Protein AF-A0A1V2N988-F1 (afdb_monomer_lite)

Radius of gyration: 25.49 Å; chains: 1; bounding box: 67×64×63 Å

Foldseek 3Di:
DDDDDPPDPVVVVVVVVVCVVVVHDPDDPAPWDKDWWAFDPVLCPDCCQVPNWDKAFDWDWDDQQLQFCVQLVHDQEAEDEQDDPVVVPPPDDDDDPQDKDKDWLDDDVVLVVVLLVVDPCNDPVNVCSRHVPDDDSVCQCCPPRHNVSHIYIYIYRPPDDVVPDDPVSSSVRVNVVVVVSSVSSVVFPRAIATALEIDIDRNNVFFGMFMDIFRPPDPDQQHWDWDACPPVPQERIRIDGGGPQVVVVVVVCVLQVVVLVVFFVHKHKYAFDPGGGVRWYGHHSYNDIDGARIWMWTQTPPPRAIETEGAHEDEPVCCSVCVSVQVRQVVLQPPVRHHYPPDPRYHYHYAQYCYPPPVSPVSRQQSCCVPRPVSDHSDDPPPPD

Secondary structure (DSSP, 8-state):
--------HHHHHHHHHHHHHHT---------EEEEE-B-HHHHHSHHHHH-EEEEEEEEE--GGG--GGGGT--SEEEEE---TTTTT----------EEEEE----HHHHHHHHHHSGGGSHHHHHHH-TT---HHHHHH-TTTGGG-EEEEEEETT--GGGS-HHHHHHHHHHHHHHHHHHHHHHTTPEEEEEEEEEEEHHHH---EEEEE-TT--STT-EEEEE-TT-TTBSBSEEEEEHHHHHHHHHHHHHHHHHTTTEEEEEEEE--TTTT---EE-SSSS-EE--SEEEEEEETTT--EEEEEE-B--GGGTTTTHHHHHHHHHHT-TTT-EESS-TTEEEEEPPPB-SSHHHHHHHHHHHHHHHSTT---S-TT---

Sequence (385 aa):
MHYHTINEPAYIQNLHKSLEQADIAIQSDGGGKIERAILKEDFKKSAVYKEGSLFFNEVEEIENRSRKWETYSLETTFPVSYQIASEESLDNLSSETNDTKNVLLELDKRFWRKAMQKIQFYTLDNLTRYFPNLTSAHDFISNEDYLGKLEIIVTIPSSLNFLTVSAKEKLRLLEEVLLKISKQIRRNYQKVKGTYRFASKPIKHIIKDYSLYIDSSVMNNQKITAEKTIGKKWYVFDNAILNQLEHKLISVLSSFMKKLEYQYKDIYLIRNDEQSIRFKLTEFESGRGFMPDFIMILISRANNAYYQVFIEPKGNDRLLEDAWKENMLKTLNNNDRIVLEENDKVRLIGIKFFATATSRYEEFIRDIENKLYDGKSLKNKSLLF

Structure (mmCIF, N/CA/C/O backbone):
data_AF-A0A1V2N988-F1
#
_entry.id   AF-A0A1V2N988-F1
#
loop_
_atom_site.group_PDB
_atom_site.id
_atom_site.type_symbol
_atom_site.label_atom_id
_atom_site.label_alt_id
_atom_site.label_comp_id
_atom_site.label_asym_id
_atom_site.label_entity_id
_atom_site.label_seq_id
_atom_site.pdbx_PDB_ins_code
_atom_site.Cartn_x
_atom_site.Cartn_y
_atom_site.Cartn_z
_atom_site.occupancy
_atom_site.B_iso_or_equiv
_atom_site.auth_seq_id
_atom_site.auth_comp_id
_atom_site.auth_asym_id
_atom_site.auth_atom_id
_atom_site.pdbx_PDB_model_num
ATOM 1 N N . MET A 1 1 ? 41.670 -34.758 18.803 1.00 35.56 1 MET A N 1
ATOM 2 C CA . MET A 1 1 ? 40.213 -34.812 19.044 1.00 35.56 1 MET A CA 1
ATOM 3 C C . MET A 1 1 ? 39.531 -34.158 17.853 1.00 35.56 1 MET A C 1
ATOM 5 O O . MET A 1 1 ? 39.552 -32.941 17.756 1.00 35.56 1 MET A O 1
ATOM 9 N N . HIS A 1 2 ? 39.060 -34.953 16.891 1.00 27.72 2 HIS A N 1
ATOM 10 C CA . HIS A 1 2 ? 38.347 -34.448 15.715 1.00 27.72 2 HIS A CA 1
ATOM 11 C C . HIS A 1 2 ? 36.879 -34.249 16.109 1.00 27.72 2 HIS A C 1
ATOM 13 O O . HIS A 1 2 ? 36.188 -35.226 16.386 1.00 27.72 2 HIS A O 1
ATOM 19 N N . TYR A 1 3 ? 36.419 -33.000 16.191 1.00 27.77 3 TYR A N 1
ATOM 20 C CA . TYR A 1 3 ? 34.994 -32.710 16.338 1.00 27.77 3 TYR A CA 1
ATOM 21 C C . TYR A 1 3 ? 34.324 -32.888 14.973 1.00 27.77 3 TYR A C 1
ATOM 23 O O . TYR A 1 3 ? 34.494 -32.067 14.076 1.00 27.77 3 TYR A O 1
ATOM 31 N N . HIS A 1 4 ? 33.584 -33.983 14.814 1.00 34.38 4 HIS A N 1
ATOM 32 C CA . HIS A 1 4 ? 32.616 -34.139 13.735 1.00 34.38 4 HIS A CA 1
ATOM 33 C C . HIS A 1 4 ? 31.327 -33.432 14.153 1.00 34.38 4 HIS A C 1
ATOM 35 O O . HIS A 1 4 ? 30.575 -33.939 14.984 1.00 34.38 4 HIS A O 1
ATOM 41 N N . THR A 1 5 ? 31.074 -32.248 13.603 1.00 39.81 5 THR A N 1
ATOM 42 C CA . THR A 1 5 ? 29.794 -31.563 13.787 1.00 39.81 5 THR A CA 1
ATOM 43 C C . THR A 1 5 ? 28.748 -32.277 12.935 1.00 39.81 5 THR A C 1
ATOM 45 O O . THR A 1 5 ? 28.765 -32.190 11.707 1.00 39.81 5 THR A O 1
ATOM 48 N N . ILE A 1 6 ? 27.864 -33.030 13.587 1.00 38.91 6 ILE A N 1
ATOM 49 C CA . ILE A 1 6 ? 26.690 -33.643 12.963 1.00 38.91 6 ILE A CA 1
ATOM 50 C C . ILE A 1 6 ? 25.753 -32.502 12.559 1.00 38.91 6 ILE A C 1
ATOM 52 O O . ILE A 1 6 ? 25.098 -31.877 13.390 1.00 38.91 6 ILE A O 1
ATOM 56 N N . ASN A 1 7 ? 25.753 -32.186 11.268 1.00 43.38 7 ASN A N 1
ATOM 57 C CA . ASN A 1 7 ? 24.947 -31.135 10.664 1.00 43.38 7 ASN A CA 1
ATOM 58 C C . ASN A 1 7 ? 23.533 -31.681 10.395 1.00 43.38 7 ASN A C 1
ATOM 60 O O . ASN A 1 7 ? 23.142 -31.882 9.248 1.00 43.38 7 ASN A O 1
ATOM 64 N N . GLU A 1 8 ? 22.797 -32.022 11.458 1.00 48.56 8 GLU A N 1
ATOM 65 C CA . GLU A 1 8 ? 21.417 -32.496 11.342 1.00 48.56 8 GLU A CA 1
ATOM 66 C C . GLU A 1 8 ? 20.435 -31.309 11.294 1.00 48.56 8 GLU A C 1
ATOM 68 O O . GLU A 1 8 ? 20.321 -30.560 12.271 1.00 48.56 8 GLU A O 1
ATOM 73 N N . PRO A 1 9 ? 19.668 -31.138 10.197 1.00 58.72 9 PRO A N 1
ATOM 74 C CA . PRO A 1 9 ? 18.712 -30.036 10.042 1.00 58.72 9 PRO A CA 1
ATOM 75 C C . PRO A 1 9 ? 17.648 -29.987 11.147 1.00 58.72 9 PRO A C 1
ATOM 77 O O . PRO A 1 9 ? 17.170 -28.911 11.498 1.00 58.72 9 PRO A O 1
ATOM 80 N N . ALA A 1 10 ? 17.305 -31.142 11.727 1.00 49.06 10 ALA A N 1
ATOM 81 C CA . ALA A 1 10 ? 16.339 -31.250 12.816 1.00 49.06 10 ALA A CA 1
ATOM 82 C C . ALA A 1 10 ? 16.852 -30.630 14.128 1.00 49.06 10 ALA A C 1
ATOM 84 O O . ALA A 1 10 ? 16.077 -30.015 14.859 1.00 49.06 10 ALA A O 1
ATOM 85 N N . TYR A 1 11 ? 18.155 -30.730 14.412 1.00 47.69 11 TYR A N 1
ATOM 86 C CA . TYR A 1 11 ? 18.765 -30.116 15.593 1.00 47.69 11 TYR A CA 1
ATOM 87 C C . TYR A 1 11 ? 18.793 -28.587 15.473 1.00 47.69 11 TYR A C 1
ATOM 89 O O . TYR A 1 11 ? 18.387 -27.892 16.400 1.00 47.69 11 TYR A O 1
ATOM 97 N N . ILE A 1 12 ? 19.168 -28.067 14.297 1.00 52.22 12 ILE A N 1
ATOM 98 C CA . ILE A 1 12 ? 19.148 -26.626 13.994 1.00 52.22 12 ILE A CA 1
ATOM 99 C C . ILE A 1 12 ? 17.718 -26.068 14.071 1.00 52.22 12 ILE A C 1
ATOM 101 O O . ILE A 1 12 ? 17.495 -25.031 14.692 1.00 52.22 12 ILE A O 1
ATOM 105 N N . GLN A 1 13 ? 16.727 -26.769 13.509 1.00 53.62 13 GLN A N 1
ATOM 106 C CA . GLN A 1 13 ? 15.323 -26.353 13.590 1.00 53.62 13 GLN A CA 1
ATOM 107 C C . GLN A 1 13 ? 14.787 -26.357 15.023 1.00 53.62 13 GLN A C 1
ATOM 109 O O . GLN A 1 13 ? 14.072 -25.431 15.402 1.00 53.62 13 GLN A O 1
ATOM 114 N N . ASN A 1 14 ? 15.143 -27.361 15.827 1.00 52.84 14 ASN A N 1
ATOM 115 C CA . ASN A 1 14 ? 14.740 -27.413 17.230 1.00 52.84 14 ASN A CA 1
ATOM 116 C C . ASN A 1 14 ? 15.418 -26.319 18.060 1.00 52.84 14 ASN A C 1
ATOM 118 O O . ASN A 1 14 ? 14.753 -25.718 18.895 1.00 52.84 14 ASN A O 1
ATOM 122 N N . LEU A 1 15 ? 16.679 -25.980 17.775 1.00 50.06 15 LEU A N 1
ATOM 123 C CA . LEU A 1 15 ? 17.347 -24.822 18.370 1.00 50.06 15 LEU A CA 1
ATOM 124 C C . LEU A 1 15 ? 16.630 -23.517 18.016 1.00 50.06 15 LEU A C 1
ATOM 126 O O . LEU A 1 15 ? 16.307 -22.759 18.922 1.00 50.06 15 LEU A O 1
ATOM 130 N N . HIS A 1 16 ? 16.308 -23.282 16.739 1.00 52.19 16 HIS A N 1
ATOM 131 C CA . HIS A 1 16 ? 15.546 -22.099 16.318 1.00 52.19 16 HIS A CA 1
ATOM 132 C C . HIS A 1 16 ? 14.191 -22.000 17.026 1.00 52.19 16 HIS A C 1
ATOM 134 O O . HIS A 1 16 ? 13.845 -20.938 17.536 1.00 52.19 16 HIS A O 1
ATOM 140 N N . LYS A 1 17 ? 13.462 -23.116 17.133 1.00 52.47 17 LYS A N 1
ATOM 141 C CA . LYS A 1 17 ? 12.178 -23.176 17.844 1.00 52.47 17 LYS A CA 1
ATOM 142 C C . LYS A 1 17 ? 12.327 -22.904 19.341 1.00 52.47 17 LYS A C 1
ATOM 144 O O . LYS A 1 17 ? 11.515 -22.187 19.915 1.00 52.47 17 LYS A O 1
ATOM 149 N N . SER A 1 18 ? 13.362 -23.458 19.971 1.00 47.72 18 SER A N 1
ATOM 150 C CA . SER A 1 18 ? 13.659 -23.224 21.386 1.00 47.72 18 SER A CA 1
ATOM 151 C C . SER A 1 18 ? 14.141 -21.797 21.655 1.00 47.72 18 SER A C 1
ATOM 153 O O . SER A 1 18 ? 13.861 -21.272 22.724 1.00 47.72 18 SER A O 1
ATOM 155 N N . LEU A 1 19 ? 14.803 -21.145 20.698 1.00 49.53 19 LEU A N 1
ATOM 156 C CA . LEU A 1 19 ? 15.242 -19.748 20.794 1.00 49.53 19 LEU A CA 1
ATOM 157 C C . LEU A 1 19 ? 14.096 -18.756 20.585 1.00 49.53 19 LEU A C 1
ATOM 159 O O . LEU A 1 19 ? 13.994 -17.792 21.340 1.00 49.53 19 LEU A O 1
ATOM 163 N N . GLU A 1 20 ? 13.191 -19.028 19.641 1.00 49.53 20 GLU A N 1
ATOM 164 C CA . GLU A 1 20 ? 11.924 -18.293 19.507 1.00 49.53 20 GLU A CA 1
ATOM 165 C C . GLU A 1 20 ? 11.055 -18.431 20.768 1.00 49.53 20 GLU A C 1
ATOM 167 O O . GLU A 1 20 ? 10.405 -17.474 21.178 1.00 49.53 20 GLU A O 1
ATOM 172 N N . GLN A 1 21 ? 11.059 -19.603 21.413 1.00 47.06 21 GLN A N 1
ATOM 173 C CA . GLN A 1 21 ? 10.329 -19.843 22.665 1.00 47.06 21 GLN A CA 1
ATOM 174 C C . GLN A 1 21 ? 11.019 -19.272 23.913 1.00 47.06 21 GLN A C 1
ATOM 176 O O . GLN A 1 21 ? 10.345 -19.046 24.916 1.00 47.06 21 GLN A O 1
ATOM 181 N N . ALA A 1 22 ? 12.335 -19.047 23.874 1.00 41.31 22 ALA A N 1
ATOM 182 C CA . ALA A 1 22 ? 13.115 -18.557 25.010 1.00 41.31 22 ALA A CA 1
ATOM 183 C C . ALA A 1 22 ? 13.311 -17.030 25.030 1.00 41.31 22 ALA A C 1
ATOM 185 O O . ALA A 1 22 ? 13.902 -16.533 25.983 1.00 41.31 22 ALA A O 1
ATOM 186 N N . ASP A 1 23 ? 12.830 -16.284 24.025 1.00 45.44 23 ASP A N 1
ATOM 187 C CA . ASP A 1 23 ? 12.972 -14.815 23.923 1.00 45.44 23 ASP A CA 1
ATOM 188 C C . ASP A 1 23 ? 14.448 -14.340 24.021 1.00 45.44 23 ASP A C 1
ATOM 190 O O . ASP A 1 23 ? 14.742 -13.216 24.430 1.00 45.44 23 ASP A O 1
ATOM 194 N N . ILE A 1 24 ? 15.401 -15.212 23.657 1.00 42.12 24 ILE A N 1
ATOM 195 C CA . ILE A 1 24 ? 16.842 -14.926 23.618 1.00 42.12 24 ILE A CA 1
ATOM 196 C C . ILE A 1 24 ? 17.277 -14.947 22.154 1.00 42.12 24 ILE A C 1
ATOM 198 O O . ILE A 1 24 ? 17.370 -16.003 21.528 1.00 42.12 24 ILE A O 1
ATOM 202 N N . ALA A 1 25 ? 17.554 -13.768 21.603 1.00 47.44 25 ALA A N 1
ATOM 203 C CA . ALA A 1 25 ? 18.092 -13.639 20.258 1.00 47.44 25 ALA A CA 1
ATOM 204 C C . ALA A 1 25 ? 19.559 -14.098 20.210 1.00 47.44 25 ALA A C 1
ATOM 206 O O . ALA A 1 25 ? 20.409 -13.623 20.967 1.00 47.44 25 ALA A O 1
ATOM 207 N N . ILE A 1 26 ? 19.855 -14.999 19.271 1.00 40.62 26 ILE A N 1
ATOM 208 C CA . ILE A 1 26 ? 21.213 -15.258 18.795 1.00 40.62 26 ILE A CA 1
ATOM 209 C C . ILE A 1 26 ? 21.736 -13.979 18.128 1.00 40.62 26 ILE A C 1
ATOM 211 O O . ILE A 1 26 ? 21.239 -13.577 17.083 1.00 40.62 26 ILE A O 1
ATOM 215 N N . GLN A 1 27 ? 22.772 -13.412 18.747 1.00 45.53 27 GLN A N 1
ATOM 216 C CA . GLN A 1 27 ? 23.816 -12.542 18.191 1.00 45.53 27 GLN A CA 1
ATOM 217 C C . GLN A 1 27 ? 23.398 -11.235 17.499 1.00 45.53 27 GLN A C 1
ATOM 219 O O . GLN A 1 27 ? 23.099 -11.195 16.310 1.00 45.53 27 GLN A O 1
ATOM 224 N N . SER A 1 28 ? 23.637 -10.132 18.209 1.00 41.41 28 SER A N 1
ATOM 225 C CA . SER A 1 28 ? 24.484 -9.048 17.695 1.00 41.41 28 SER A CA 1
ATOM 226 C C . SER A 1 28 ? 24.977 -8.213 18.877 1.00 41.41 28 SER A C 1
ATOM 228 O O . SER A 1 28 ? 24.156 -7.782 19.687 1.00 41.41 28 SER A O 1
ATOM 230 N N . ASP A 1 29 ? 26.284 -7.969 18.962 1.00 48.56 29 ASP A N 1
ATOM 231 C CA . ASP A 1 29 ? 26.958 -7.088 19.934 1.00 48.56 29 ASP A CA 1
ATOM 232 C C . ASP A 1 29 ? 26.604 -5.591 19.725 1.00 48.56 29 ASP A C 1
ATOM 234 O O . ASP A 1 29 ? 27.469 -4.719 19.681 1.00 48.56 29 ASP A O 1
ATOM 238 N N . GLY A 1 30 ? 25.321 -5.275 19.530 1.00 52.81 30 GLY A N 1
ATOM 239 C CA . GLY A 1 30 ? 24.808 -3.937 19.238 1.00 52.81 30 GLY A CA 1
ATOM 240 C C . GLY A 1 30 ? 23.917 -3.411 20.362 1.00 52.81 30 GLY A C 1
ATOM 241 O O . GLY A 1 30 ? 23.014 -4.105 20.823 1.00 52.81 30 GLY A O 1
ATOM 242 N N . GLY A 1 31 ? 24.132 -2.157 20.776 1.00 59.91 31 GLY A N 1
ATOM 243 C CA . GLY A 1 31 ? 23.368 -1.448 21.818 1.00 59.91 31 GLY A CA 1
ATOM 244 C C . GLY A 1 31 ? 21.929 -1.060 21.436 1.00 59.91 31 GLY A C 1
ATOM 245 O O . GLY A 1 31 ? 21.470 0.026 21.797 1.00 59.91 31 GLY A O 1
ATOM 246 N N . GLY A 1 32 ? 21.235 -1.891 20.659 1.00 70.62 32 GLY A N 1
ATOM 247 C CA . GLY A 1 32 ? 19.816 -1.728 20.340 1.00 70.62 32 GLY A CA 1
ATOM 248 C C . GLY A 1 32 ? 18.906 -2.128 21.503 1.00 70.62 32 GLY A C 1
ATOM 249 O O . GLY A 1 32 ? 19.319 -2.819 22.436 1.00 70.62 32 GLY A O 1
ATOM 250 N N . LYS A 1 33 ? 17.649 -1.683 21.456 1.00 86.00 33 LYS A N 1
ATOM 251 C CA . LYS A 1 33 ? 16.647 -1.933 22.502 1.00 86.00 33 LYS A CA 1
ATOM 252 C C . LYS A 1 33 ? 15.438 -2.659 21.922 1.00 86.00 33 LYS A C 1
ATOM 254 O O . LYS A 1 33 ? 14.944 -2.291 20.862 1.00 86.00 33 LYS A O 1
ATOM 259 N N . ILE A 1 34 ? 14.928 -3.655 22.645 1.00 86.38 34 ILE A N 1
ATOM 260 C CA . ILE A 1 34 ? 13.644 -4.291 22.329 1.00 86.38 34 ILE A CA 1
ATOM 261 C C . ILE A 1 34 ? 12.524 -3.464 22.960 1.00 86.38 34 ILE A C 1
ATOM 263 O O . ILE A 1 34 ? 12.491 -3.275 24.177 1.00 86.38 34 ILE A O 1
ATOM 267 N N . GLU A 1 35 ? 11.594 -2.998 22.135 1.00 90.69 35 GLU A N 1
ATOM 268 C CA . GLU A 1 35 ? 10.361 -2.357 22.583 1.00 90.69 35 GLU A CA 1
ATOM 269 C C . GLU A 1 35 ? 9.186 -3.311 22.386 1.00 90.69 35 GLU A C 1
ATOM 271 O O . GLU A 1 35 ? 9.080 -3.995 21.369 1.00 90.69 35 GLU A O 1
ATOM 276 N N . ARG A 1 36 ? 8.295 -3.370 23.377 1.00 92.44 36 ARG A N 1
ATOM 277 C CA . ARG A 1 36 ? 7.123 -4.256 23.375 1.00 92.44 36 ARG A CA 1
ATOM 278 C C . ARG A 1 36 ? 5.846 -3.437 23.263 1.00 92.44 36 ARG A C 1
ATOM 280 O O . ARG A 1 36 ? 5.730 -2.398 23.911 1.00 92.44 36 ARG A O 1
ATOM 287 N N . ALA A 1 37 ? 4.891 -3.917 22.481 1.00 94.00 37 ALA A N 1
ATOM 288 C CA . ALA A 1 37 ? 3.566 -3.338 22.328 1.00 94.00 37 ALA A CA 1
ATOM 289 C C . ALA A 1 37 ? 2.514 -4.396 22.669 1.00 94.00 37 ALA A C 1
ATOM 291 O O . ALA A 1 37 ? 2.368 -5.405 21.979 1.00 94.00 37 ALA A O 1
ATOM 292 N N . ILE A 1 38 ? 1.791 -4.154 23.761 1.00 95.38 38 ILE A N 1
ATOM 293 C CA . ILE A 1 38 ? 0.822 -5.081 24.344 1.00 95.38 38 ILE A CA 1
ATOM 294 C C . ILE A 1 38 ? -0.582 -4.550 24.081 1.00 95.38 38 ILE A C 1
ATOM 296 O O . ILE A 1 38 ? -0.860 -3.359 24.248 1.00 95.38 38 ILE A O 1
ATOM 300 N N . LEU A 1 39 ? -1.490 -5.430 23.672 1.00 96.00 39 LEU A N 1
ATOM 301 C CA . LEU A 1 39 ? -2.896 -5.103 23.494 1.00 96.00 39 LEU A CA 1
ATOM 302 C C . LEU A 1 39 ? -3.515 -4.658 24.816 1.00 96.00 39 LEU A C 1
ATOM 304 O O . LEU A 1 39 ? -3.459 -5.364 25.825 1.00 96.00 39 LEU A O 1
ATOM 308 N N . LYS A 1 40 ? -4.171 -3.498 24.792 1.00 97.44 40 LYS A N 1
ATOM 309 C CA . LYS A 1 40 ? -4.860 -2.949 25.960 1.00 97.44 40 LYS A CA 1
ATOM 310 C C . LYS A 1 40 ? -5.998 -3.863 26.401 1.00 97.44 40 LYS A C 1
ATOM 312 O O . LYS A 1 40 ? -6.810 -4.306 25.589 1.00 97.44 40 LYS A O 1
ATOM 317 N N . GLU A 1 41 ? -6.125 -4.050 27.710 1.00 96.44 41 GLU A N 1
ATOM 318 C CA . GLU A 1 41 ? -7.185 -4.875 28.302 1.00 96.44 41 GLU A CA 1
ATOM 319 C C . GLU A 1 41 ? -8.594 -4.378 27.956 1.00 96.44 41 GLU A C 1
ATOM 321 O O . GLU A 1 41 ? -9.485 -5.178 27.671 1.00 96.44 41 GLU A O 1
ATOM 326 N N . ASP A 1 42 ? -8.794 -3.060 27.895 1.00 95.75 42 ASP A N 1
ATOM 327 C CA . ASP A 1 42 ? -10.075 -2.473 27.486 1.00 95.75 42 ASP A CA 1
ATOM 328 C C . ASP A 1 42 ? -10.436 -2.840 26.037 1.00 95.75 42 ASP A C 1
ATOM 330 O O . ASP A 1 42 ? -11.601 -3.106 25.738 1.00 95.75 42 ASP A O 1
ATOM 334 N N . PHE A 1 43 ? -9.444 -2.928 25.141 1.00 97.00 43 PHE A N 1
ATOM 335 C CA . PHE A 1 43 ? -9.667 -3.378 23.768 1.00 97.00 43 PHE A CA 1
ATOM 336 C C . PHE A 1 43 ? -9.997 -4.872 23.723 1.00 97.00 43 PHE A C 1
ATOM 338 O O . PHE A 1 43 ? -10.991 -5.240 23.100 1.00 97.00 43 PHE A O 1
ATOM 345 N N . LYS A 1 44 ? -9.262 -5.727 24.449 1.00 96.88 44 LYS A N 1
ATOM 346 C CA . LYS A 1 44 ? -9.553 -7.175 24.525 1.00 96.88 44 LYS A CA 1
ATOM 347 C C . LYS A 1 44 ? -10.964 -7.475 25.050 1.00 96.88 44 LYS A C 1
ATOM 349 O O . LYS A 1 44 ? -11.577 -8.482 24.694 1.00 96.88 44 LYS A O 1
ATOM 354 N N . LYS A 1 45 ? -11.505 -6.600 25.902 1.00 96.88 45 LYS A N 1
ATOM 355 C CA . LYS A 1 45 ? -12.866 -6.720 26.448 1.00 96.88 45 LYS A CA 1
ATOM 356 C C . LYS A 1 45 ? -13.959 -6.228 25.495 1.00 96.88 45 LYS A C 1
ATOM 358 O O . LYS A 1 45 ? -15.116 -6.600 25.712 1.00 96.88 45 LYS A O 1
ATOM 363 N N . SER A 1 46 ? -13.614 -5.440 24.476 1.00 96.75 46 SER A N 1
ATOM 364 C CA . SER A 1 46 ? -14.558 -4.859 23.514 1.00 96.75 46 SER A CA 1
ATOM 365 C C . SER A 1 46 ? -15.257 -5.911 22.644 1.00 96.75 46 SER A C 1
ATOM 367 O O . SER A 1 46 ? -14.725 -6.998 22.406 1.00 96.75 46 SER A O 1
ATOM 369 N N . ALA A 1 47 ? -16.440 -5.566 22.124 1.00 95.69 47 ALA A N 1
ATOM 370 C CA . ALA A 1 47 ? -17.143 -6.395 21.142 1.00 95.69 47 ALA A CA 1
ATOM 371 C C . ALA A 1 47 ? -16.337 -6.524 19.836 1.00 95.69 47 ALA A C 1
ATOM 373 O O . ALA A 1 47 ? -16.236 -7.613 19.279 1.00 95.69 47 ALA A O 1
ATOM 374 N N . VAL A 1 48 ? -15.674 -5.442 19.403 1.00 95.69 48 VAL A N 1
ATOM 375 C CA . VAL A 1 48 ? -14.831 -5.437 18.195 1.00 95.69 48 VAL A CA 1
ATOM 376 C C . VAL A 1 48 ? -13.727 -6.490 18.275 1.00 95.69 48 VAL A C 1
ATOM 378 O O . VAL A 1 48 ? -13.514 -7.213 17.310 1.00 95.69 48 VAL A O 1
ATOM 381 N N . TYR A 1 49 ? -13.051 -6.640 19.416 1.00 96.81 49 TYR A N 1
ATOM 382 C CA . TYR A 1 49 ? -12.018 -7.669 19.552 1.00 96.81 49 TYR A CA 1
ATOM 383 C C . TYR A 1 49 ? -12.595 -9.092 19.609 1.00 96.81 49 TYR A C 1
ATOM 385 O O . TYR A 1 49 ? -12.057 -10.008 18.987 1.00 96.81 49 TYR A O 1
ATOM 393 N N . LYS A 1 50 ? -13.680 -9.289 20.366 1.00 96.19 50 LYS A N 1
ATOM 394 C CA . LYS A 1 50 ? -14.253 -10.619 20.638 1.00 96.19 50 LYS A CA 1
ATOM 395 C C . LYS A 1 50 ? -14.980 -11.228 19.438 1.00 96.19 50 LYS A C 1
ATOM 397 O O . LYS A 1 50 ? -14.895 -12.443 19.235 1.00 96.19 50 LYS A O 1
ATOM 402 N N . GLU A 1 51 ? -15.687 -10.386 18.692 1.00 93.81 51 GLU A N 1
ATOM 403 C CA . GLU A 1 51 ? -16.663 -10.776 17.667 1.00 93.81 51 GLU A CA 1
ATOM 404 C C . GLU A 1 51 ? -16.372 -10.148 16.299 1.00 93.81 51 GLU A C 1
ATOM 406 O O . GLU A 1 51 ? -16.854 -10.647 15.288 1.00 93.81 51 GLU A O 1
ATOM 411 N N . GLY A 1 52 ? -15.587 -9.068 16.244 1.00 94.12 52 GLY A N 1
ATOM 412 C CA . GLY A 1 52 ? -15.256 -8.402 14.988 1.00 94.12 52 GLY A CA 1
ATOM 413 C C . GLY A 1 52 ? -14.263 -9.183 14.126 1.00 94.12 52 GLY A C 1
ATOM 414 O O . GLY A 1 52 ? -13.498 -10.030 14.601 1.00 94.12 52 GLY A O 1
ATOM 415 N N . SER A 1 53 ? -14.242 -8.831 12.841 1.00 94.94 53 SER A N 1
ATOM 416 C CA . SER A 1 53 ? -13.391 -9.446 11.823 1.00 94.94 53 SER A CA 1
ATOM 417 C C . SER A 1 53 ? -12.612 -8.400 11.026 1.00 94.94 53 SER A C 1
ATOM 419 O O . SER A 1 53 ? -13.056 -7.264 10.853 1.00 94.94 53 SER A O 1
ATOM 421 N N . LEU A 1 54 ? -11.454 -8.803 10.507 1.00 95.56 54 LEU A N 1
ATOM 422 C CA . LEU A 1 54 ? -10.786 -8.109 9.411 1.00 95.56 54 LEU A CA 1
ATOM 423 C C . LEU A 1 54 ? -11.172 -8.761 8.085 1.00 95.56 54 LEU A C 1
ATOM 425 O O . LEU A 1 54 ? -11.227 -9.986 7.985 1.00 95.56 54 LEU A O 1
ATOM 429 N N . PHE A 1 55 ? -11.413 -7.938 7.072 1.00 95.38 55 PHE A N 1
ATOM 430 C CA . PHE A 1 55 ? -11.845 -8.363 5.744 1.00 95.38 55 PHE A CA 1
ATOM 431 C C . PHE A 1 55 ? -10.682 -8.308 4.760 1.00 95.38 55 PHE A C 1
ATOM 433 O O . PHE A 1 55 ? -10.060 -7.258 4.591 1.00 95.38 55 PHE A O 1
ATOM 440 N N . PHE A 1 56 ? -10.414 -9.435 4.110 1.00 94.88 56 PHE A N 1
ATOM 441 C CA . PHE A 1 56 ? -9.345 -9.636 3.135 1.00 94.88 56 PHE A CA 1
ATOM 442 C C . PHE A 1 56 ? -9.972 -9.934 1.790 1.00 94.88 56 PHE A C 1
ATOM 444 O O . PHE A 1 56 ? -10.965 -10.657 1.751 1.00 94.88 56 PHE A O 1
ATOM 451 N N . ASN A 1 57 ? -9.391 -9.447 0.699 1.00 95.94 57 ASN A N 1
ATOM 452 C CA . ASN A 1 57 ? -9.857 -9.914 -0.592 1.00 95.94 57 ASN A CA 1
ATOM 453 C C . ASN A 1 57 ? -9.383 -11.338 -0.872 1.00 95.94 57 ASN A C 1
ATOM 455 O O . ASN A 1 57 ? -8.261 -11.720 -0.527 1.00 95.94 57 ASN A O 1
ATOM 459 N N . GLU A 1 58 ? -10.253 -12.113 -1.504 1.00 96.06 58 GLU A N 1
ATOM 460 C CA . GLU A 1 58 ? -9.897 -13.419 -2.035 1.00 96.06 58 GLU A CA 1
ATOM 461 C C . GLU A 1 58 ? -8.950 -13.264 -3.225 1.00 96.06 58 GLU A C 1
ATOM 463 O O . GLU A 1 58 ? -8.731 -12.165 -3.740 1.00 96.06 58 GLU A O 1
ATOM 468 N N . VAL A 1 59 ? -8.367 -14.375 -3.662 1.00 96.31 59 VAL A N 1
ATOM 469 C CA . VAL A 1 59 ? -7.432 -14.394 -4.784 1.00 96.31 59 VAL A CA 1
ATOM 470 C C . VAL A 1 59 ? -7.869 -15.408 -5.827 1.00 96.31 59 VAL A C 1
ATOM 472 O O . VAL A 1 59 ? -8.408 -16.458 -5.489 1.00 96.31 59 VAL A O 1
ATOM 475 N N . GLU A 1 60 ? -7.599 -15.102 -7.090 1.00 95.38 60 GLU A N 1
ATOM 476 C CA . GLU A 1 60 ? -7.843 -15.999 -8.216 1.00 95.38 60 GLU A CA 1
ATOM 477 C C . GLU A 1 60 ? -6.655 -16.002 -9.183 1.00 95.38 60 GLU A C 1
ATOM 479 O O . GLU A 1 60 ? -5.863 -15.054 -9.251 1.00 95.38 60 GLU A O 1
ATOM 484 N N . GLU A 1 61 ? -6.512 -17.086 -9.941 1.00 94.62 61 GLU A N 1
ATOM 485 C CA . GLU A 1 61 ? -5.480 -17.176 -10.968 1.00 94.62 61 GLU A CA 1
ATOM 486 C C . GLU A 1 61 ? -5.725 -16.164 -12.093 1.00 94.62 61 GLU A C 1
ATOM 488 O O . GLU A 1 61 ? -6.850 -15.938 -12.538 1.00 94.62 61 GLU A O 1
ATOM 493 N N . ILE A 1 62 ? -4.647 -15.553 -12.587 1.00 92.94 62 ILE A N 1
ATOM 494 C CA . ILE A 1 62 ? -4.721 -14.704 -13.776 1.00 92.94 62 ILE A CA 1
ATOM 495 C C . ILE A 1 62 ? -4.678 -15.614 -15.003 1.00 92.94 62 ILE A C 1
ATOM 497 O O . ILE A 1 62 ? -3.632 -16.209 -15.295 1.00 92.94 62 ILE A O 1
ATOM 501 N N . GLU A 1 63 ? -5.795 -15.677 -15.728 1.00 91.12 63 GLU A N 1
ATOM 502 C CA . GLU A 1 63 ? -5.930 -16.458 -16.955 1.00 91.12 63 GLU A CA 1
ATOM 503 C C . GLU A 1 63 ? -4.834 -16.111 -17.975 1.00 91.12 63 GLU A C 1
ATOM 505 O O . GLU A 1 63 ? -4.505 -14.949 -18.214 1.00 91.12 63 GLU A O 1
ATOM 510 N N . ASN A 1 64 ? -4.292 -17.126 -18.650 1.00 88.38 64 ASN A N 1
ATOM 511 C CA . ASN A 1 64 ? -3.230 -16.931 -19.641 1.00 88.38 64 ASN A CA 1
ATOM 512 C C . ASN A 1 64 ? -3.642 -15.966 -20.767 1.00 88.38 64 ASN A C 1
ATOM 514 O O . ASN A 1 64 ? -2.856 -15.111 -21.164 1.00 88.38 64 ASN A O 1
ATOM 518 N N . ARG A 1 65 ? -4.894 -16.040 -21.236 1.00 89.44 65 ARG A N 1
ATOM 519 C CA . ARG A 1 65 ? -5.421 -15.158 -22.292 1.00 89.44 65 ARG A CA 1
ATOM 520 C C . ARG A 1 65 ? -5.592 -13.697 -21.864 1.00 89.44 65 ARG A C 1
ATOM 522 O O . ARG A 1 65 ? -5.728 -12.847 -22.732 1.00 89.44 65 ARG A O 1
ATOM 529 N N . SER A 1 66 ? -5.614 -13.397 -20.563 1.00 89.69 66 SER A N 1
ATOM 530 C CA . SER A 1 66 ? -5.746 -12.025 -20.058 1.00 89.69 66 SER A CA 1
ATOM 531 C C . SER A 1 66 ? -4.394 -11.384 -19.735 1.00 89.69 66 SER A C 1
ATOM 533 O O . SER A 1 66 ? -4.362 -10.274 -19.209 1.00 89.69 66 SER A O 1
ATOM 535 N N . ARG A 1 67 ? -3.273 -12.075 -19.998 1.00 91.75 67 ARG A N 1
ATOM 536 C CA . ARG A 1 67 ? -1.925 -11.582 -19.695 1.00 91.75 67 ARG A CA 1
ATOM 537 C C . ARG A 1 67 ? -1.553 -10.409 -20.600 1.00 91.75 67 ARG A C 1
ATOM 539 O O . ARG A 1 67 ? -1.440 -10.545 -21.816 1.00 91.75 67 ARG A O 1
ATOM 546 N N . LYS A 1 68 ? -1.310 -9.275 -19.954 1.00 92.38 68 LYS A N 1
ATOM 547 C CA . LYS A 1 68 ? -0.893 -7.990 -20.531 1.00 92.38 68 LYS A CA 1
ATOM 548 C C . LYS A 1 68 ? 0.012 -7.238 -19.556 1.00 92.38 68 LYS A C 1
ATOM 550 O O . LYS A 1 68 ? 0.268 -7.736 -18.454 1.00 92.38 68 LYS A O 1
ATOM 555 N N . TRP A 1 69 ? 0.486 -6.062 -19.948 1.00 92.31 69 TRP A N 1
ATOM 556 C CA . TRP A 1 69 ? 1.407 -5.218 -19.183 1.00 92.31 69 TRP A CA 1
ATOM 557 C C . TRP A 1 69 ? 1.065 -5.120 -17.688 1.00 92.31 69 TRP A C 1
ATOM 559 O O . TRP A 1 69 ? 1.874 -5.489 -16.830 1.00 92.31 69 TRP A O 1
ATOM 569 N N . GLU A 1 70 ? -0.171 -4.732 -17.368 1.00 90.12 70 GLU A N 1
ATOM 570 C CA . GLU A 1 70 ? -0.611 -4.483 -15.994 1.00 90.12 70 GLU A CA 1
ATOM 571 C C . GLU A 1 70 ? -0.667 -5.767 -15.154 1.00 90.12 70 GLU A C 1
ATOM 573 O O . GLU A 1 70 ? -0.370 -5.741 -13.960 1.00 90.12 70 GLU A O 1
ATOM 578 N N . THR A 1 71 ? -0.940 -6.924 -15.771 1.00 92.75 71 THR A N 1
ATOM 579 C CA . THR A 1 71 ? -0.993 -8.215 -15.053 1.00 92.75 71 THR A CA 1
ATOM 580 C C . THR A 1 71 ? 0.361 -8.667 -14.514 1.00 92.75 71 THR A C 1
ATOM 582 O O . THR A 1 71 ? 0.429 -9.452 -13.565 1.00 92.75 71 THR A O 1
ATOM 585 N N . TYR A 1 72 ? 1.446 -8.144 -15.086 1.00 93.31 72 TYR A N 1
ATOM 586 C CA . TYR A 1 72 ? 2.810 -8.329 -14.595 1.00 93.31 72 TYR A CA 1
ATOM 587 C C . TYR A 1 72 ? 3.246 -7.224 -13.637 1.00 93.31 72 TYR A C 1
ATOM 589 O O . TYR A 1 72 ? 4.426 -7.155 -13.277 1.00 93.31 72 TYR A O 1
ATOM 597 N N . SER A 1 73 ? 2.310 -6.382 -13.195 1.00 91.00 73 SER A N 1
ATOM 598 C CA . SER A 1 73 ? 2.560 -5.272 -12.280 1.00 91.00 73 SER A CA 1
ATOM 599 C C . SER A 1 73 ? 3.580 -4.272 -12.827 1.00 91.00 73 SER A C 1
ATOM 601 O O . SER A 1 73 ? 4.332 -3.694 -12.045 1.00 91.00 73 SER A O 1
ATOM 603 N N . LEU A 1 74 ? 3.710 -4.168 -14.151 1.00 90.75 74 LEU A N 1
ATOM 604 C CA . LEU A 1 74 ? 4.690 -3.296 -14.788 1.00 90.75 74 LEU A CA 1
ATOM 605 C C . LEU A 1 74 ? 4.201 -1.849 -14.736 1.00 90.75 74 LEU A C 1
ATOM 607 O O . LEU A 1 74 ? 3.057 -1.564 -15.085 1.00 90.75 74 LEU A O 1
ATOM 611 N N . GLU A 1 75 ? 5.084 -0.945 -14.318 1.00 87.25 75 GLU A N 1
ATOM 612 C CA . GLU A 1 75 ? 4.835 0.495 -14.407 1.00 87.25 75 GLU A CA 1
ATOM 613 C C . GLU A 1 75 ? 4.879 0.949 -15.868 1.00 87.25 75 GLU A C 1
ATOM 615 O O . GLU A 1 75 ? 5.437 0.263 -16.722 1.00 87.25 75 GLU A O 1
ATOM 620 N N . THR A 1 76 ? 4.286 2.091 -16.195 1.00 89.38 76 THR A N 1
ATOM 621 C CA . THR A 1 76 ? 4.391 2.666 -17.548 1.00 89.38 76 THR A CA 1
ATOM 622 C C . THR A 1 76 ? 5.599 3.580 -17.688 1.00 89.38 76 THR A C 1
ATOM 624 O O . THR A 1 76 ? 6.078 3.776 -18.796 1.00 89.38 76 THR A O 1
ATOM 627 N N . THR A 1 77 ? 6.142 4.086 -16.580 1.00 90.88 77 THR A N 1
ATOM 628 C CA . THR A 1 77 ? 7.289 4.997 -16.576 1.00 90.88 77 THR A CA 1
ATOM 629 C C . THR A 1 77 ? 8.486 4.336 -15.898 1.00 90.88 77 THR A C 1
ATOM 631 O O . THR A 1 77 ? 8.405 3.926 -14.742 1.00 90.88 77 THR A O 1
ATOM 634 N N . PHE A 1 78 ? 9.615 4.248 -16.603 1.00 91.12 78 PHE A N 1
ATOM 635 C CA . PHE A 1 78 ? 10.851 3.656 -16.092 1.00 91.12 78 PHE A CA 1
ATOM 636 C C . PHE A 1 78 ? 11.967 4.701 -16.009 1.00 91.12 78 PHE A C 1
ATOM 638 O O . PHE A 1 78 ? 12.443 5.160 -17.051 1.00 91.12 78 PHE A O 1
ATOM 645 N N . PRO A 1 79 ? 12.426 5.060 -14.797 1.00 89.88 79 PRO A N 1
ATOM 646 C CA . PRO A 1 79 ? 13.593 5.910 -14.637 1.00 89.88 79 PRO A CA 1
ATOM 647 C C . PRO A 1 79 ? 14.892 5.125 -14.885 1.00 89.88 79 PRO A C 1
ATOM 649 O O . PRO A 1 79 ? 15.051 3.974 -14.455 1.00 89.88 79 PRO A O 1
ATOM 652 N N . VAL A 1 80 ? 15.844 5.763 -15.561 1.00 91.94 80 VAL A N 1
ATOM 653 C CA . VAL A 1 80 ? 17.210 5.268 -15.769 1.00 91.94 80 VAL A CA 1
ATOM 654 C C . VAL A 1 80 ? 18.196 6.431 -15.685 1.00 91.94 80 VAL A C 1
ATOM 656 O O . VAL A 1 80 ? 17.908 7.526 -16.157 1.00 91.94 80 VAL A O 1
ATOM 659 N N . SER A 1 81 ? 19.364 6.219 -15.088 1.00 90.62 81 SER A N 1
ATOM 660 C CA . SER A 1 81 ? 20.392 7.260 -14.993 1.00 90.62 81 SER A CA 1
ATOM 661 C C . SER A 1 81 ? 21.411 7.099 -16.112 1.00 90.62 81 SER A C 1
ATOM 663 O O . SER A 1 81 ? 21.894 5.997 -16.368 1.00 90.62 81 SER A O 1
ATOM 665 N N . TYR A 1 82 ? 21.764 8.199 -16.768 1.00 88.12 82 TYR A N 1
ATOM 666 C CA . TYR A 1 82 ? 22.880 8.218 -17.702 1.00 88.12 82 TYR A CA 1
ATOM 667 C C . TYR A 1 82 ? 24.180 8.505 -16.952 1.00 88.12 82 TYR A C 1
ATOM 669 O O . TYR A 1 82 ? 24.354 9.599 -16.422 1.00 88.12 82 TYR A O 1
ATOM 677 N N . GLN A 1 83 ? 25.088 7.531 -16.934 1.00 78.00 83 GLN A N 1
ATOM 678 C CA . GLN A 1 83 ? 26.428 7.682 -16.367 1.00 78.00 83 GLN A CA 1
ATOM 679 C C . GLN A 1 83 ? 27.424 8.009 -17.481 1.00 78.00 83 GLN A C 1
ATOM 681 O O . GLN A 1 83 ? 27.445 7.345 -18.522 1.00 78.00 83 GLN A O 1
ATOM 686 N N . ILE A 1 84 ? 28.252 9.033 -17.274 1.00 66.31 84 ILE A N 1
ATOM 687 C CA . ILE A 1 84 ? 29.342 9.373 -18.198 1.00 66.31 84 ILE A CA 1
ATOM 688 C C . ILE A 1 84 ? 30.526 8.450 -17.884 1.00 66.31 84 ILE A C 1
ATOM 690 O O . ILE A 1 84 ? 30.818 8.193 -16.724 1.00 66.31 84 ILE A O 1
ATOM 694 N N . ALA A 1 85 ? 31.245 7.964 -18.901 1.00 56.06 85 ALA A N 1
ATOM 695 C CA . ALA A 1 85 ? 32.351 7.009 -18.737 1.00 56.06 85 ALA A CA 1
ATOM 696 C C . ALA A 1 85 ? 33.480 7.456 -17.772 1.00 56.06 85 ALA A C 1
ATOM 698 O O . ALA A 1 85 ? 34.245 6.617 -17.313 1.00 56.06 85 ALA A O 1
ATOM 699 N N . SER A 1 86 ? 33.587 8.747 -17.434 1.00 50.97 86 SER A N 1
ATOM 700 C CA . SER A 1 86 ? 34.510 9.258 -16.405 1.00 50.97 86 SER A CA 1
ATOM 701 C C . SER A 1 86 ? 34.083 8.940 -14.962 1.00 50.97 86 SER A C 1
ATOM 703 O O . SER A 1 86 ? 34.904 9.031 -14.053 1.00 50.97 86 SER A O 1
ATOM 705 N N . GLU A 1 87 ? 32.820 8.568 -14.742 1.00 50.53 87 GLU A N 1
ATOM 706 C CA . GLU A 1 87 ? 32.264 8.215 -13.428 1.00 50.53 87 GLU A CA 1
ATOM 707 C C . GLU A 1 87 ? 32.386 6.714 -13.112 1.00 50.53 87 GLU A C 1
ATOM 709 O O . GLU A 1 87 ? 32.403 6.357 -11.940 1.00 50.53 87 GLU A O 1
ATOM 714 N N . GLU A 1 88 ? 32.585 5.831 -14.106 1.00 46.75 88 GLU A N 1
ATOM 715 C CA . GLU A 1 88 ? 32.887 4.401 -13.856 1.00 46.75 88 GLU A CA 1
ATOM 716 C C . GLU A 1 88 ? 34.251 4.212 -13.134 1.00 46.75 88 GLU A C 1
ATOM 718 O O . GLU A 1 88 ? 34.545 3.122 -12.647 1.00 46.75 88 GLU A O 1
ATOM 723 N N . SER A 1 89 ? 35.081 5.264 -13.025 1.00 42.22 89 SER A N 1
ATOM 724 C CA . SER A 1 89 ? 36.420 5.236 -12.408 1.00 42.22 89 SER A CA 1
ATOM 725 C C . SER A 1 89 ? 36.576 5.982 -11.072 1.00 42.22 89 SER A C 1
ATOM 727 O O . SER A 1 89 ? 37.682 6.000 -10.533 1.00 42.22 89 SER A O 1
ATOM 729 N N . LEU A 1 90 ? 35.527 6.605 -10.521 1.00 42.56 90 LEU A N 1
ATOM 730 C CA . LEU A 1 90 ? 35.644 7.466 -9.332 1.00 42.56 90 LEU A CA 1
ATOM 731 C C . LEU A 1 90 ? 34.528 7.205 -8.308 1.00 42.56 90 LEU A C 1
ATOM 733 O O . LEU A 1 90 ? 33.761 8.095 -7.964 1.00 42.56 90 LEU A O 1
ATOM 737 N N . ASP A 1 91 ? 34.505 6.000 -7.740 1.00 40.25 91 ASP A N 1
ATOM 738 C CA . ASP A 1 91 ? 33.665 5.640 -6.577 1.00 40.25 91 ASP A CA 1
ATOM 739 C C . ASP A 1 91 ? 34.129 6.288 -5.249 1.00 40.25 91 ASP A C 1
ATOM 741 O O . ASP A 1 91 ? 33.700 5.917 -4.162 1.00 40.25 91 ASP A O 1
ATOM 745 N N . ASN A 1 92 ? 35.018 7.280 -5.312 1.00 40.22 92 ASN A N 1
ATOM 746 C CA . ASN A 1 92 ? 35.500 8.036 -4.164 1.00 40.22 92 ASN A CA 1
ATOM 747 C C . ASN A 1 92 ? 35.656 9.501 -4.565 1.00 40.22 92 ASN A C 1
ATOM 749 O O . ASN A 1 92 ? 36.735 9.887 -4.999 1.00 40.22 92 ASN A O 1
ATOM 753 N N . LEU A 1 93 ? 34.601 10.305 -4.423 1.00 35.66 93 LEU A N 1
ATOM 754 C CA . LEU A 1 93 ? 34.680 11.691 -3.952 1.00 35.66 93 LEU A CA 1
ATOM 755 C C . LEU A 1 93 ? 33.267 12.239 -3.725 1.00 35.66 93 LEU A C 1
ATOM 757 O O . LEU A 1 93 ? 32.374 12.178 -4.561 1.00 35.66 93 LEU A O 1
ATOM 761 N N . SER A 1 94 ? 33.099 12.732 -2.511 1.00 39.38 94 SER A N 1
ATOM 762 C CA . SER A 1 94 ? 31.918 13.326 -1.913 1.00 39.38 94 SER A CA 1
ATOM 763 C C . SER A 1 94 ? 31.292 14.470 -2.716 1.00 39.38 94 SER A C 1
ATOM 765 O O . SER A 1 94 ? 31.988 15.402 -3.106 1.00 39.38 94 SER A O 1
ATOM 767 N N . SER A 1 95 ? 29.959 14.466 -2.753 1.00 42.69 95 SER A N 1
ATOM 768 C CA . SER A 1 95 ? 29.121 15.638 -2.458 1.00 42.69 95 SER A CA 1
ATOM 769 C C . SER A 1 95 ? 29.380 16.925 -3.252 1.00 42.69 95 SER A C 1
ATOM 771 O O . SER A 1 95 ? 29.499 17.994 -2.658 1.00 42.69 95 SER A O 1
ATOM 773 N N . GLU A 1 96 ? 29.343 16.863 -4.578 1.00 41.69 96 GLU A N 1
ATOM 774 C CA . GLU A 1 96 ? 28.830 17.993 -5.354 1.00 41.69 96 GLU A CA 1
ATOM 775 C C . GLU A 1 96 ? 27.411 17.638 -5.791 1.00 41.69 96 GLU A C 1
ATOM 777 O O . GLU A 1 96 ? 27.160 16.575 -6.362 1.00 41.69 96 GLU A O 1
ATOM 782 N N . THR A 1 97 ? 26.446 18.496 -5.463 1.00 46.12 97 THR A N 1
ATOM 783 C CA . THR A 1 97 ? 25.102 18.436 -6.035 1.00 46.12 97 THR A CA 1
ATOM 784 C C . THR A 1 97 ? 25.228 18.716 -7.525 1.00 46.12 97 THR A C 1
ATOM 786 O O . THR A 1 97 ? 25.087 19.858 -7.961 1.00 46.12 97 THR A O 1
ATOM 789 N N . ASN A 1 98 ? 25.546 17.679 -8.297 1.00 62.47 98 ASN A N 1
ATOM 790 C CA . ASN A 1 98 ? 25.455 17.713 -9.741 1.00 62.47 98 ASN A CA 1
ATOM 791 C C . ASN A 1 98 ? 23.995 18.005 -10.061 1.00 62.47 98 ASN A C 1
ATOM 793 O O . ASN A 1 98 ? 23.118 17.172 -9.834 1.00 62.47 98 ASN A O 1
ATOM 797 N N . ASP A 1 99 ? 23.729 19.231 -10.500 1.00 85.56 99 ASP A N 1
ATOM 798 C CA . ASP A 1 99 ? 22.411 19.609 -10.972 1.00 85.56 99 ASP A CA 1
ATOM 799 C C . ASP A 1 99 ? 22.026 18.644 -12.102 1.00 85.56 99 ASP A C 1
ATOM 801 O O . ASP A 1 99 ? 22.808 18.406 -13.031 1.00 85.56 99 ASP A O 1
ATOM 805 N N . THR A 1 100 ? 20.860 18.016 -11.977 1.00 88.69 100 TH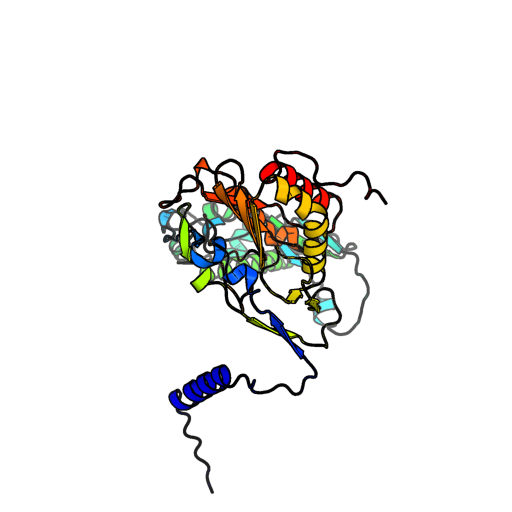R A N 1
ATOM 806 C CA . THR A 1 100 ? 20.380 16.995 -12.912 1.00 88.69 100 THR A CA 1
ATOM 807 C C . THR A 1 100 ? 19.023 17.384 -13.458 1.00 88.69 100 THR A C 1
ATOM 809 O O . THR A 1 100 ? 18.209 18.027 -12.797 1.00 88.69 100 THR A O 1
ATOM 812 N N . LYS A 1 101 ? 18.755 16.938 -14.682 1.00 91.69 101 LYS A N 1
ATOM 813 C CA . LYS A 1 101 ? 17.454 17.085 -15.330 1.00 91.69 101 LYS A CA 1
ATOM 814 C C . LYS A 1 101 ? 16.979 15.751 -15.885 1.00 91.69 101 LYS A C 1
ATOM 816 O O . LYS A 1 101 ? 17.780 14.881 -16.225 1.00 91.69 101 LYS A O 1
ATOM 821 N N . ASN A 1 102 ? 15.665 15.621 -16.011 1.00 93.81 102 ASN A N 1
ATOM 822 C CA . ASN A 1 102 ? 15.014 14.453 -16.589 1.00 93.81 102 ASN A CA 1
ATOM 823 C C . ASN A 1 102 ? 14.631 14.725 -18.045 1.00 93.81 102 ASN A C 1
ATOM 825 O O . ASN A 1 102 ? 14.078 15.779 -18.357 1.00 93.81 102 ASN A O 1
ATOM 829 N N . VAL A 1 103 ? 14.909 13.769 -18.929 1.00 94.25 103 VAL A N 1
ATOM 830 C CA . VAL A 1 103 ? 14.543 13.824 -20.352 1.00 94.25 103 VAL A CA 1
ATOM 831 C C . VAL A 1 103 ? 13.865 12.526 -20.781 1.00 94.25 103 VAL A C 1
ATOM 833 O O . VAL A 1 103 ? 14.217 11.453 -20.299 1.00 94.25 103 VAL A O 1
ATOM 836 N N . LEU A 1 104 ? 12.901 12.603 -21.698 1.00 94.94 104 LEU A N 1
ATOM 837 C CA . LEU A 1 104 ? 12.270 11.417 -22.277 1.00 94.94 104 LEU A CA 1
ATOM 838 C C . LEU A 1 104 ? 13.211 10.767 -23.305 1.00 94.94 104 LEU A C 1
ATOM 840 O O . LEU A 1 104 ? 13.763 11.442 -24.177 1.00 94.94 104 LEU A O 1
ATOM 844 N N . LEU A 1 105 ? 13.392 9.449 -23.220 1.00 94.75 105 LEU A N 1
ATOM 845 C CA . LEU A 1 105 ? 14.143 8.669 -24.202 1.00 94.75 105 LEU A CA 1
ATOM 846 C C . LEU A 1 105 ? 13.272 8.373 -25.426 1.00 94.75 105 LEU A C 1
ATOM 848 O O . LEU A 1 105 ? 12.670 7.307 -25.548 1.00 94.75 105 LEU A O 1
ATOM 852 N N . GLU A 1 106 ? 13.234 9.313 -26.362 1.00 92.75 106 GLU A N 1
ATOM 853 C CA . GLU A 1 106 ? 12.549 9.121 -27.639 1.00 92.75 106 GLU A CA 1
ATOM 854 C C . GLU A 1 106 ? 13.420 8.318 -28.609 1.00 92.75 106 GLU A C 1
ATOM 856 O O . GLU A 1 106 ? 14.539 8.713 -28.955 1.00 92.75 106 GLU A O 1
ATOM 861 N N . LEU A 1 107 ? 12.912 7.166 -29.054 1.00 92.94 107 LEU A N 1
ATOM 862 C CA . LEU A 1 107 ? 13.644 6.246 -29.920 1.00 92.94 107 LEU A CA 1
ATOM 863 C C . LEU A 1 107 ? 12.798 5.758 -31.087 1.00 92.94 107 LEU A C 1
ATOM 865 O O . LEU A 1 107 ? 11.643 5.366 -30.940 1.00 92.94 107 LEU A O 1
ATOM 869 N N . ASP A 1 108 ? 13.441 5.675 -32.248 1.00 92.00 108 ASP A N 1
ATOM 870 C CA . ASP A 1 108 ? 12.877 5.018 -33.418 1.00 92.00 108 ASP A CA 1
ATOM 871 C C . ASP A 1 108 ? 12.703 3.501 -33.191 1.00 92.00 108 ASP A C 1
ATOM 873 O O . ASP A 1 108 ? 13.489 2.856 -32.488 1.00 92.00 108 ASP A O 1
ATOM 877 N N . LYS A 1 109 ? 11.714 2.889 -33.861 1.00 91.69 109 LYS A N 1
ATOM 878 C CA . LYS A 1 109 ? 11.391 1.451 -33.744 1.00 91.69 109 LYS A CA 1
ATOM 879 C C . LYS A 1 109 ? 12.589 0.525 -34.018 1.00 91.69 109 LYS A C 1
ATOM 881 O O . LYS A 1 109 ? 12.605 -0.610 -33.533 1.00 91.69 109 LYS A O 1
ATOM 886 N N . ARG A 1 110 ? 13.607 0.972 -34.767 1.00 95.44 110 ARG A N 1
ATOM 887 C CA . ARG A 1 110 ? 14.853 0.216 -34.999 1.00 95.44 110 ARG A CA 1
ATOM 888 C C . ARG A 1 110 ? 15.629 -0.053 -33.708 1.00 95.44 110 ARG A C 1
ATOM 890 O O . ARG A 1 110 ? 16.191 -1.141 -33.586 1.00 95.44 110 ARG A O 1
ATOM 897 N N . PHE A 1 111 ? 15.629 0.873 -32.746 1.00 97.00 111 PHE A N 1
ATOM 898 C CA . PHE A 1 111 ? 16.286 0.673 -31.448 1.00 97.00 111 PHE A CA 1
ATOM 899 C C . PHE A 1 111 ? 15.617 -0.450 -30.661 1.00 97.00 111 PHE A C 1
ATOM 901 O O . PHE A 1 111 ? 16.296 -1.378 -30.234 1.00 97.00 111 PHE A O 1
ATOM 908 N N . TRP A 1 112 ? 14.287 -0.420 -30.562 1.00 96.62 112 TRP A N 1
ATOM 909 C CA . TRP A 1 112 ? 13.487 -1.456 -29.904 1.00 96.62 112 TRP A CA 1
ATOM 910 C C . TRP A 1 112 ? 13.729 -2.838 -30.500 1.00 96.62 112 TRP A C 1
ATOM 912 O O . TRP A 1 112 ? 14.071 -3.775 -29.781 1.00 96.62 112 TRP A O 1
ATOM 922 N N . ARG A 1 113 ? 13.669 -2.952 -31.832 1.00 95.94 113 ARG A N 1
ATOM 923 C CA . ARG A 1 113 ? 13.977 -4.208 -32.531 1.00 95.94 113 ARG A CA 1
ATOM 924 C C . ARG A 1 113 ? 15.399 -4.687 -32.238 1.00 95.94 113 ARG A C 1
ATOM 926 O O . ARG A 1 113 ? 15.591 -5.866 -31.950 1.00 95.94 113 ARG A O 1
ATOM 933 N N . LYS A 1 114 ? 16.392 -3.791 -32.292 1.00 96.94 114 LYS A N 1
ATOM 934 C CA . LYS A 1 114 ? 17.793 -4.146 -32.038 1.00 96.94 114 LYS A CA 1
ATOM 935 C C . LYS A 1 114 ? 18.019 -4.588 -30.592 1.00 96.94 114 LYS A C 1
ATOM 937 O O . LYS A 1 114 ? 18.701 -5.586 -30.381 1.00 96.94 114 LYS A O 1
ATOM 942 N N . ALA A 1 115 ? 17.447 -3.885 -29.619 1.00 96.94 115 ALA A N 1
ATOM 943 C CA . ALA A 1 115 ? 17.574 -4.220 -28.205 1.00 96.94 115 ALA A CA 1
ATOM 944 C C . ALA A 1 115 ? 16.901 -5.566 -27.889 1.00 96.94 115 ALA A C 1
ATOM 946 O O . ALA A 1 115 ? 17.523 -6.433 -27.279 1.00 96.94 115 ALA A O 1
ATOM 947 N N . MET A 1 116 ? 15.682 -5.795 -28.397 1.00 96.81 116 MET A N 1
ATOM 948 C CA . MET A 1 116 ? 14.979 -7.077 -28.255 1.00 96.81 116 MET A CA 1
ATOM 949 C C . MET A 1 116 ? 15.773 -8.247 -28.855 1.00 96.81 116 MET A C 1
ATOM 951 O O . MET A 1 116 ? 15.838 -9.308 -28.248 1.00 96.81 116 MET A O 1
ATOM 955 N N . GLN A 1 117 ? 16.437 -8.060 -30.003 1.00 95.38 117 GLN A N 1
ATOM 956 C CA . GLN A 1 117 ? 17.295 -9.097 -30.599 1.00 95.38 117 GLN A CA 1
ATOM 957 C C . GLN A 1 117 ? 18.507 -9.460 -29.729 1.00 95.38 117 GLN A C 1
ATOM 959 O O . GLN A 1 117 ? 18.976 -10.593 -29.784 1.00 95.38 117 GLN A O 1
ATOM 964 N N . LYS A 1 118 ? 19.035 -8.514 -28.942 1.00 95.88 118 LYS A N 1
ATOM 965 C CA . LYS A 1 118 ? 20.186 -8.756 -28.057 1.00 95.88 118 LYS A CA 1
ATOM 966 C C . LYS A 1 118 ? 19.803 -9.480 -26.766 1.00 95.88 118 LYS A C 1
ATOM 968 O O . LYS A 1 118 ? 20.682 -10.006 -26.090 1.00 95.88 118 LYS A O 1
ATOM 973 N N . ILE A 1 119 ? 18.517 -9.517 -26.416 1.00 96.81 119 ILE A N 1
ATOM 974 C CA . ILE A 1 119 ? 18.027 -10.073 -25.154 1.00 96.81 119 ILE A CA 1
ATOM 975 C C . ILE A 1 119 ? 17.141 -11.287 -25.456 1.00 96.81 119 ILE A C 1
ATOM 977 O O . ILE A 1 119 ? 15.993 -11.143 -25.869 1.00 96.81 119 ILE A O 1
ATOM 981 N N . GLN A 1 120 ? 17.639 -12.496 -25.166 1.00 95.19 120 GLN A N 1
ATOM 982 C CA . GLN A 1 120 ? 16.975 -13.773 -25.492 1.00 95.19 120 GLN A CA 1
ATOM 983 C C . GLN A 1 120 ? 15.506 -13.858 -25.033 1.00 95.19 120 GLN A C 1
ATOM 985 O O . GLN A 1 120 ? 14.679 -14.492 -25.690 1.00 95.19 120 GLN A O 1
ATOM 990 N N . PHE A 1 121 ? 15.165 -13.198 -23.921 1.00 97.56 121 PHE A N 1
ATOM 991 C CA . PHE A 1 121 ? 13.795 -13.142 -23.409 1.00 97.56 121 PHE A CA 1
ATOM 992 C C . PHE A 1 121 ? 12.778 -12.598 -24.427 1.00 97.56 121 PHE A C 1
ATOM 994 O O . PHE A 1 121 ? 11.642 -13.062 -24.438 1.00 97.56 121 PHE A O 1
ATOM 1001 N N . TYR A 1 122 ? 13.173 -11.653 -25.281 1.00 97.31 122 TYR A N 1
ATOM 1002 C CA . TYR A 1 122 ? 12.274 -10.971 -26.218 1.00 97.31 122 TYR A CA 1
ATOM 1003 C C . TYR A 1 122 ? 12.162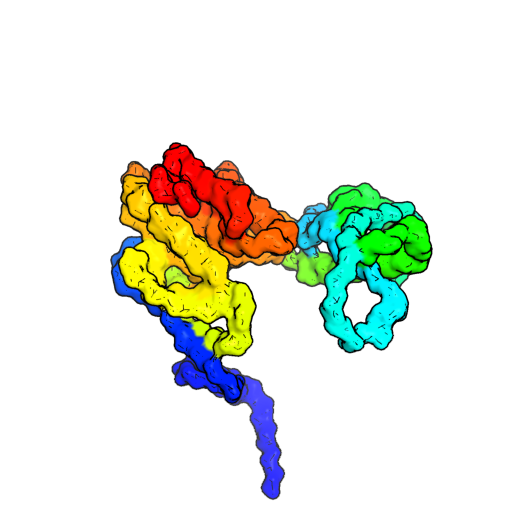 -11.660 -27.584 1.00 97.31 122 TYR A C 1
ATOM 1005 O O . TYR A 1 122 ? 11.642 -11.082 -28.539 1.00 97.31 122 TYR A O 1
ATOM 1013 N N . THR A 1 123 ? 12.630 -12.904 -27.697 1.00 95.50 123 THR A N 1
ATOM 1014 C CA . THR A 1 123 ? 12.295 -13.749 -28.849 1.00 95.50 123 THR A CA 1
ATOM 1015 C C . THR A 1 123 ? 10.785 -13.997 -28.886 1.00 95.50 123 THR A C 1
ATOM 1017 O O . THR A 1 123 ? 10.165 -14.191 -27.843 1.00 95.50 123 THR A O 1
ATOM 1020 N N . LEU A 1 124 ? 10.176 -13.988 -30.078 1.00 94.38 124 LEU A N 1
ATOM 1021 C CA . LEU A 1 124 ? 8.717 -14.114 -30.211 1.00 94.38 124 LEU A CA 1
ATOM 1022 C C . LEU A 1 124 ? 8.190 -15.437 -29.623 1.00 94.38 124 LEU A C 1
ATOM 1024 O O . LEU A 1 124 ? 7.176 -15.433 -28.931 1.00 94.38 124 LEU A O 1
ATOM 1028 N N . ASP A 1 125 ? 8.915 -16.542 -29.825 1.00 94.50 125 ASP A N 1
ATOM 1029 C CA . ASP A 1 125 ? 8.591 -17.844 -29.220 1.00 94.50 125 ASP A CA 1
ATOM 1030 C C . ASP A 1 125 ? 8.544 -17.775 -27.689 1.00 94.50 125 ASP A C 1
ATOM 1032 O O . ASP A 1 125 ? 7.638 -18.310 -27.060 1.00 94.50 125 ASP A O 1
ATOM 1036 N N . ASN A 1 126 ? 9.488 -17.067 -27.064 1.00 96.12 126 ASN A N 1
ATOM 1037 C CA . ASN A 1 126 ? 9.472 -16.920 -25.618 1.00 96.12 126 ASN A CA 1
ATOM 1038 C C . ASN A 1 126 ? 8.385 -15.936 -25.161 1.00 96.12 126 ASN A C 1
ATOM 1040 O O . ASN A 1 126 ? 7.697 -16.209 -24.182 1.00 96.12 126 ASN A O 1
ATOM 1044 N N . LEU A 1 127 ? 8.196 -14.813 -25.863 1.00 95.88 127 LEU A N 1
ATOM 1045 C CA . LEU A 1 127 ? 7.181 -13.813 -25.516 1.00 95.88 127 LEU A CA 1
ATOM 1046 C C . LEU A 1 127 ? 5.764 -14.383 -25.560 1.00 95.88 127 LEU A C 1
ATOM 1048 O O . LEU A 1 127 ? 4.994 -14.103 -24.649 1.00 95.88 127 LEU A O 1
ATOM 1052 N N . THR A 1 128 ? 5.435 -15.218 -26.546 1.00 94.31 128 THR A N 1
ATOM 1053 C CA . THR A 1 128 ? 4.103 -15.842 -26.666 1.00 94.31 128 THR A CA 1
ATOM 1054 C C . THR A 1 128 ? 3.763 -16.783 -25.504 1.00 94.31 128 THR A C 1
ATOM 1056 O O . THR A 1 128 ? 2.591 -16.988 -25.204 1.00 94.31 128 THR A O 1
ATOM 1059 N N . ARG A 1 129 ? 4.758 -17.281 -24.755 1.00 94.06 129 ARG A N 1
ATOM 1060 C CA . ARG A 1 129 ? 4.526 -18.046 -23.510 1.00 94.06 129 ARG A CA 1
ATOM 1061 C C . ARG A 1 129 ? 4.020 -17.169 -22.362 1.00 94.06 129 ARG A C 1
ATOM 1063 O O . ARG A 1 129 ? 3.286 -17.647 -21.498 1.00 94.06 129 ARG A O 1
ATOM 1070 N N . TYR A 1 130 ? 4.431 -15.901 -22.338 1.00 95.06 130 TYR A N 1
ATOM 1071 C CA . TYR A 1 130 ? 3.995 -14.911 -21.347 1.00 95.06 130 TYR A CA 1
ATOM 1072 C C . TYR A 1 130 ? 2.762 -14.139 -21.835 1.00 95.06 130 TYR A C 1
ATOM 1074 O O . TYR A 1 130 ? 1.854 -13.863 -21.062 1.00 95.06 130 TYR A O 1
ATOM 1082 N N . PHE A 1 131 ? 2.683 -13.856 -23.130 1.00 94.94 131 PHE A N 1
ATOM 1083 C CA . PHE A 1 131 ? 1.602 -13.113 -23.765 1.00 94.94 131 PHE A CA 1
ATOM 1084 C C . PHE A 1 131 ? 0.986 -13.964 -24.889 1.00 94.94 131 PHE A C 1
ATOM 1086 O O . PHE A 1 131 ? 1.343 -13.784 -26.051 1.00 94.94 131 PHE A O 1
ATOM 1093 N N . PRO A 1 132 ? 0.069 -14.899 -24.582 1.00 92.75 132 PRO A N 1
ATOM 1094 C CA . PRO A 1 132 ? -0.467 -15.847 -25.567 1.00 92.75 132 PRO A CA 1
ATOM 1095 C C . PRO A 1 132 ? -1.194 -15.211 -26.753 1.00 92.75 132 PRO A C 1
ATOM 1097 O O . PRO A 1 132 ? -1.232 -15.801 -27.827 1.00 92.75 132 PRO A O 1
ATOM 1100 N N . ASN A 1 133 ? -1.746 -14.007 -26.576 1.00 92.38 133 ASN A N 1
ATOM 1101 C CA . ASN A 1 133 ? -2.433 -13.275 -27.646 1.00 92.38 133 ASN A CA 1
ATOM 1102 C C . ASN A 1 133 ? -1.481 -12.425 -28.504 1.00 92.38 133 ASN A C 1
ATOM 1104 O O . ASN A 1 133 ? -1.935 -11.752 -29.425 1.00 92.38 133 ASN A O 1
ATOM 1108 N N . LEU A 1 134 ? -0.178 -12.423 -28.201 1.00 94.75 134 LEU A N 1
ATOM 1109 C CA . LEU A 1 134 ? 0.790 -11.609 -28.920 1.00 94.75 134 LEU A CA 1
ATOM 1110 C C . LEU A 1 134 ? 0.952 -12.108 -30.357 1.00 94.75 134 LEU A C 1
ATOM 1112 O O . LEU A 1 134 ? 1.353 -13.248 -30.588 1.00 94.75 134 LEU A O 1
ATOM 1116 N N . THR A 1 135 ? 0.720 -11.227 -31.329 1.00 92.50 135 THR A N 1
ATOM 1117 C CA . THR A 1 135 ? 0.729 -11.615 -32.748 1.00 92.50 135 THR A CA 1
ATOM 1118 C C . THR A 1 135 ? 2.103 -11.482 -33.403 1.00 92.50 135 THR A C 1
ATOM 1120 O O . THR A 1 135 ? 2.449 -12.242 -34.306 1.00 92.50 135 THR A O 1
ATOM 1123 N N . SER A 1 136 ? 2.910 -10.503 -32.982 1.00 94.81 136 SER A N 1
ATOM 1124 C CA . SER A 1 136 ? 4.215 -10.231 -33.588 1.00 94.81 136 SER A CA 1
ATOM 1125 C C . SER A 1 136 ? 5.117 -9.376 -32.696 1.00 94.81 136 SER A C 1
ATOM 1127 O O . SER A 1 136 ? 4.668 -8.707 -31.770 1.00 94.81 136 SER A O 1
ATOM 1129 N N . ALA A 1 137 ? 6.410 -9.301 -33.023 1.00 92.81 137 ALA A N 1
ATOM 1130 C CA . ALA A 1 137 ? 7.316 -8.359 -32.360 1.00 92.81 137 ALA A CA 1
ATOM 1131 C C . ALA A 1 137 ? 6.933 -6.886 -32.613 1.00 92.81 137 ALA A C 1
ATOM 1133 O O . ALA A 1 137 ? 7.248 -6.020 -31.805 1.00 92.81 137 ALA A O 1
ATOM 1134 N N . HIS A 1 138 ? 6.270 -6.580 -33.735 1.00 93.75 138 HIS A N 1
ATOM 1135 C CA . HIS A 1 138 ? 5.793 -5.224 -34.015 1.00 93.75 138 HIS A CA 1
ATOM 1136 C C . HIS A 1 138 ? 4.628 -4.829 -33.105 1.00 93.75 138 HIS A C 1
ATOM 1138 O O . HIS A 1 138 ? 4.614 -3.707 -32.594 1.00 93.75 138 HIS A O 1
ATOM 1144 N N . ASP A 1 139 ? 3.706 -5.770 -32.903 1.00 95.00 139 ASP A N 1
ATOM 1145 C CA . ASP A 1 139 ? 2.588 -5.673 -31.967 1.00 95.00 139 ASP A CA 1
ATOM 1146 C C . ASP A 1 139 ? 3.116 -5.456 -30.542 1.00 95.00 139 ASP A C 1
ATOM 1148 O O . ASP A 1 139 ? 2.778 -4.458 -29.917 1.00 95.00 139 ASP A O 1
ATOM 1152 N N . PHE A 1 140 ? 4.099 -6.253 -30.100 1.00 95.94 140 PHE A N 1
ATOM 1153 C CA . PHE A 1 140 ? 4.720 -6.091 -28.776 1.00 95.94 140 PHE A CA 1
ATOM 1154 C C . PHE A 1 140 ? 5.295 -4.687 -28.526 1.00 95.94 140 PHE A C 1
ATOM 1156 O O . PHE A 1 140 ? 5.248 -4.192 -27.404 1.00 95.94 140 PHE A O 1
ATOM 1163 N N . ILE A 1 141 ? 5.857 -4.051 -29.561 1.00 95.62 141 ILE A N 1
ATOM 1164 C CA . ILE A 1 141 ? 6.465 -2.715 -29.464 1.00 95.62 141 ILE A CA 1
ATOM 1165 C C . ILE A 1 141 ? 5.410 -1.603 -29.501 1.00 95.62 141 ILE A C 1
ATOM 1167 O O . ILE A 1 141 ? 5.588 -0.584 -28.845 1.00 95.62 141 ILE A O 1
ATOM 1171 N N . SER A 1 142 ? 4.365 -1.751 -30.319 1.00 94.12 142 SER A N 1
ATOM 1172 C CA . SER A 1 142 ? 3.465 -0.633 -30.652 1.00 94.12 142 SER A CA 1
ATOM 1173 C C . SER A 1 142 ? 2.142 -0.662 -29.886 1.00 94.12 142 SER A C 1
ATOM 1175 O O . SER A 1 142 ? 1.486 0.369 -29.801 1.00 94.12 142 SER A O 1
ATOM 1177 N N . ASN A 1 143 ? 1.727 -1.820 -29.375 1.00 94.94 143 ASN A N 1
ATOM 1178 C CA . ASN A 1 143 ? 0.441 -1.992 -28.713 1.00 94.94 143 ASN A CA 1
ATOM 1179 C C . ASN A 1 143 ? 0.525 -1.607 -27.231 1.00 94.94 143 ASN A C 1
ATOM 1181 O O . ASN A 1 143 ? 1.472 -1.958 -26.524 1.00 94.94 143 ASN A O 1
ATOM 1185 N N . GLU A 1 144 ? -0.491 -0.887 -26.774 1.00 93.19 144 GLU A N 1
ATOM 1186 C CA . GLU A 1 144 ? -0.636 -0.385 -25.414 1.00 93.19 144 GLU A CA 1
ATOM 1187 C C . GLU A 1 144 ? -0.846 -1.466 -24.347 1.00 93.19 144 GLU A C 1
ATOM 1189 O O . GLU A 1 144 ? -0.658 -1.181 -23.164 1.00 93.19 144 GLU A O 1
ATOM 1194 N N . ASP A 1 145 ? -1.227 -2.684 -24.739 1.00 92.06 145 ASP A N 1
ATOM 1195 C CA . ASP A 1 145 ? -1.264 -3.850 -23.846 1.00 92.06 145 ASP A CA 1
ATOM 1196 C C . ASP A 1 145 ? 0.147 -4.412 -23.555 1.00 92.06 145 ASP A C 1
ATOM 1198 O O . ASP A 1 145 ? 0.310 -5.291 -22.700 1.00 92.06 145 ASP A O 1
ATOM 1202 N N . TYR A 1 146 ? 1.172 -3.911 -24.259 1.00 94.25 146 TYR A N 1
ATOM 1203 C CA . TYR A 1 146 ? 2.581 -4.305 -24.166 1.00 94.25 146 TYR A CA 1
ATOM 1204 C C . TYR A 1 146 ? 3.485 -3.063 -23.987 1.00 94.25 146 TYR A C 1
ATOM 1206 O O . TYR A 1 146 ? 3.249 -2.262 -23.089 1.00 94.25 146 TYR A O 1
ATOM 1214 N N . LEU A 1 147 ? 4.534 -2.879 -24.805 1.00 94.75 147 LEU A N 1
ATOM 1215 C CA . LEU A 1 147 ? 5.475 -1.755 -24.667 1.00 94.75 147 LEU A CA 1
ATOM 1216 C C . LEU A 1 147 ? 4.915 -0.407 -25.149 1.00 94.75 147 LEU A C 1
ATOM 1218 O O . LEU A 1 147 ? 5.572 0.607 -24.944 1.00 94.75 147 LEU A O 1
ATOM 1222 N N . GLY A 1 148 ? 3.743 -0.355 -25.788 1.00 92.94 148 GLY A N 1
ATOM 1223 C CA . GLY A 1 148 ? 3.236 0.868 -26.423 1.00 92.94 148 GLY A CA 1
ATOM 1224 C C . GLY A 1 148 ? 3.008 2.043 -25.463 1.00 92.94 148 GLY A C 1
ATOM 1225 O O . GLY A 1 148 ? 3.065 3.188 -25.896 1.00 92.94 148 GLY A O 1
ATOM 1226 N N . LYS A 1 149 ? 2.803 1.770 -24.165 1.00 92.00 149 LYS A N 1
ATOM 1227 C CA . LYS A 1 149 ? 2.668 2.780 -23.096 1.00 92.00 149 LYS A CA 1
ATOM 1228 C C . LYS A 1 149 ? 3.971 3.070 -22.339 1.00 92.00 149 LYS A C 1
ATOM 1230 O O . LYS A 1 149 ? 3.948 3.813 -21.362 1.00 92.00 149 LYS A O 1
ATOM 1235 N N . LEU A 1 150 ? 5.081 2.435 -22.713 1.00 94.69 150 LEU A N 1
ATOM 1236 C CA . LEU A 1 150 ? 6.338 2.546 -21.981 1.00 94.69 150 LEU A CA 1
ATOM 1237 C C . LEU A 1 150 ? 7.012 3.896 -22.247 1.00 94.69 150 LEU A C 1
ATOM 1239 O O . LEU A 1 150 ? 7.492 4.167 -23.346 1.00 94.69 150 LEU A O 1
ATOM 1243 N N . GLU A 1 151 ? 7.142 4.690 -21.196 1.00 95.00 151 GLU A N 1
ATOM 1244 C CA . GLU A 1 151 ? 7.935 5.908 -21.152 1.00 95.00 151 GLU A CA 1
ATOM 1245 C C . GLU A 1 151 ? 9.228 5.648 -20.380 1.00 95.00 151 GLU A C 1
ATOM 1247 O O . GLU A 1 151 ? 9.218 5.148 -19.254 1.00 95.00 151 GLU A O 1
ATOM 1252 N N . ILE A 1 152 ? 10.370 5.997 -20.969 1.00 95.38 152 ILE A N 1
ATOM 1253 C CA . ILE A 1 152 ? 11.671 5.863 -20.308 1.00 95.38 152 ILE A CA 1
ATOM 1254 C C . ILE A 1 152 ? 12.197 7.259 -20.009 1.00 95.38 152 ILE A C 1
ATOM 1256 O O . ILE A 1 152 ? 12.471 8.032 -20.926 1.00 95.38 152 ILE A O 1
ATOM 1260 N N . ILE A 1 153 ? 12.348 7.570 -18.726 1.00 94.88 153 ILE A N 1
ATOM 1261 C CA . ILE A 1 153 ? 12.843 8.863 -18.259 1.00 94.88 153 ILE A CA 1
ATOM 1262 C C . ILE A 1 153 ? 14.315 8.715 -17.907 1.00 94.88 153 ILE A C 1
ATOM 1264 O O . ILE A 1 153 ? 14.678 7.925 -17.039 1.00 94.88 153 ILE A O 1
ATOM 1268 N N . VAL A 1 154 ? 15.165 9.475 -18.588 1.00 94.56 154 VAL A N 1
ATOM 1269 C CA . VAL A 1 154 ? 16.608 9.463 -18.376 1.00 94.56 154 VAL A CA 1
ATOM 1270 C C . VAL A 1 154 ? 16.996 10.646 -17.506 1.00 94.56 154 VAL A C 1
ATOM 1272 O O . VAL A 1 154 ? 16.782 11.796 -17.893 1.00 94.56 154 VAL A O 1
ATOM 1275 N N . THR A 1 155 ? 17.594 10.376 -16.352 1.00 93.69 155 THR A N 1
ATOM 1276 C CA . THR A 1 155 ? 18.225 11.408 -15.529 1.00 93.69 155 THR A CA 1
ATOM 1277 C C . THR A 1 155 ? 19.632 11.662 -16.054 1.00 93.69 155 THR A C 1
ATOM 1279 O O . THR A 1 155 ? 20.437 10.734 -16.164 1.00 93.69 155 THR A O 1
ATOM 1282 N N . ILE A 1 156 ? 19.919 12.915 -16.406 1.00 91.56 156 ILE A N 1
ATOM 1283 C CA . ILE A 1 156 ? 21.195 13.346 -16.983 1.00 91.56 156 ILE A CA 1
ATOM 1284 C C . ILE A 1 156 ? 21.746 14.574 -16.247 1.00 91.56 156 ILE A C 1
ATOM 1286 O O . ILE A 1 156 ? 20.954 15.357 -15.713 1.00 91.56 156 ILE A O 1
ATOM 1290 N N . PRO A 1 157 ? 23.071 14.813 -16.271 1.00 91.12 157 PRO A N 1
ATOM 1291 C CA . PRO A 1 157 ? 23.636 16.081 -15.816 1.00 91.12 157 PRO A CA 1
ATOM 1292 C C . PRO A 1 157 ? 23.000 17.267 -16.553 1.00 91.12 157 PRO A C 1
ATOM 1294 O O . PRO A 1 157 ? 22.834 17.224 -17.776 1.00 91.12 157 PRO A O 1
ATOM 1297 N N . SER A 1 158 ? 22.661 18.342 -15.841 1.00 88.88 158 SER A N 1
ATOM 1298 C CA . SER A 1 158 ? 21.986 19.516 -16.417 1.00 88.88 158 SER A CA 1
ATOM 1299 C C . SER A 1 158 ? 22.770 20.148 -17.570 1.00 88.88 158 SER A C 1
ATOM 1301 O O . SER A 1 158 ? 22.168 20.611 -18.545 1.00 88.88 158 SER A O 1
ATOM 1303 N N . SER A 1 159 ? 24.104 20.094 -17.502 1.00 87.56 159 SER A N 1
ATOM 1304 C CA . SER A 1 159 ? 25.033 20.565 -18.537 1.00 87.56 159 SER A CA 1
ATOM 1305 C C . SER A 1 159 ? 25.021 19.722 -19.819 1.00 87.56 159 SER A C 1
ATOM 1307 O O . SER A 1 159 ? 25.421 20.210 -20.876 1.00 87.56 159 SER A O 1
ATOM 1309 N N . LEU A 1 160 ? 24.539 18.475 -19.768 1.00 88.75 160 LEU A N 1
ATOM 1310 C CA . LEU A 1 160 ? 24.510 17.577 -20.917 1.00 88.75 160 LEU A CA 1
ATOM 1311 C C . LEU A 1 160 ? 23.329 17.902 -21.844 1.00 88.75 160 LEU A C 1
ATOM 1313 O O . LEU A 1 160 ? 22.175 18.042 -21.420 1.00 88.75 160 LEU A O 1
ATOM 1317 N N . ASN A 1 161 ? 23.599 17.958 -23.147 1.00 89.06 161 ASN A N 1
ATOM 1318 C CA . ASN A 1 161 ? 22.560 17.941 -24.171 1.00 89.06 161 ASN A CA 1
ATOM 1319 C C . ASN A 1 161 ? 22.295 16.493 -24.612 1.00 89.06 161 ASN A C 1
ATOM 1321 O O . ASN A 1 161 ? 23.116 15.891 -25.293 1.00 89.06 161 ASN A O 1
ATOM 1325 N N . PHE A 1 162 ? 21.131 15.931 -24.281 1.00 89.69 162 PHE A N 1
ATOM 1326 C CA . PHE A 1 162 ? 20.823 14.530 -24.598 1.00 89.69 162 PHE A CA 1
ATOM 1327 C C . PHE A 1 162 ? 20.789 14.208 -26.102 1.00 89.69 162 PHE A C 1
ATOM 1329 O O . PHE A 1 162 ? 20.954 13.056 -26.517 1.00 89.69 162 PHE A O 1
ATOM 1336 N N . LEU A 1 163 ? 20.600 15.221 -26.950 1.00 88.50 163 LEU A N 1
ATOM 1337 C CA . LEU A 1 163 ? 20.633 15.041 -28.399 1.00 88.50 163 LEU A CA 1
ATOM 1338 C C . LEU A 1 163 ? 22.020 14.602 -28.889 1.00 88.50 163 LEU A C 1
ATOM 1340 O O . LEU A 1 163 ? 22.092 13.894 -29.891 1.00 88.50 163 LEU A O 1
ATOM 1344 N N . THR A 1 164 ? 23.092 14.951 -28.168 1.00 89.56 164 THR A N 1
ATOM 1345 C CA . THR A 1 164 ? 24.473 14.593 -28.530 1.00 89.56 164 THR A CA 1
ATOM 1346 C C . THR A 1 164 ? 24.886 13.198 -28.059 1.00 89.56 164 THR A C 1
ATOM 1348 O O . THR A 1 164 ? 25.900 12.684 -28.527 1.00 89.56 164 THR A O 1
ATOM 1351 N N . VAL A 1 165 ? 24.102 12.559 -27.181 1.00 90.88 165 VAL A N 1
ATOM 1352 C CA . VAL A 1 165 ? 24.358 11.189 -26.707 1.00 90.88 165 VAL A CA 1
ATOM 1353 C C . VAL A 1 165 ? 24.277 10.212 -27.878 1.00 90.88 165 VAL A C 1
ATOM 1355 O O . VAL A 1 165 ? 23.335 10.250 -28.684 1.00 90.88 165 VAL A O 1
ATOM 1358 N N . SER A 1 166 ? 25.264 9.318 -27.969 1.00 93.31 166 SER A N 1
ATOM 1359 C CA . SER A 1 166 ? 25.416 8.429 -29.115 1.00 93.31 166 SER A CA 1
ATOM 1360 C C . SER A 1 166 ? 24.271 7.416 -29.218 1.00 93.31 166 SER A C 1
ATOM 1362 O O . SER A 1 166 ? 23.651 7.014 -28.231 1.00 93.31 166 SER A O 1
ATOM 1364 N N . ALA A 1 167 ? 24.015 6.918 -30.431 1.00 94.25 167 ALA A N 1
ATOM 1365 C CA . ALA A 1 167 ? 23.035 5.849 -30.637 1.00 94.25 167 ALA A CA 1
ATOM 1366 C C . ALA A 1 167 ? 23.381 4.579 -29.833 1.00 94.25 167 ALA A C 1
ATOM 1368 O O . ALA A 1 167 ? 22.490 3.879 -29.359 1.00 94.25 167 ALA A O 1
ATOM 1369 N N . LYS A 1 168 ? 24.673 4.283 -29.639 1.00 93.75 168 LYS A N 1
ATOM 1370 C CA . LYS A 1 168 ? 25.118 3.122 -28.856 1.00 93.75 168 LYS A CA 1
ATOM 1371 C C . LYS A 1 168 ? 24.739 3.260 -27.379 1.00 93.75 168 LYS A C 1
ATOM 1373 O O . LYS A 1 168 ? 24.275 2.294 -26.781 1.00 93.75 168 LYS A O 1
ATOM 1378 N N . GLU A 1 169 ? 24.903 4.448 -26.811 1.00 93.81 169 GLU A N 1
ATOM 1379 C CA . GLU A 1 169 ? 24.536 4.741 -25.423 1.00 93.81 169 GLU A CA 1
ATOM 1380 C C . GLU A 1 169 ? 23.020 4.750 -25.223 1.00 93.81 169 GLU A C 1
ATOM 1382 O O . GLU A 1 169 ? 22.520 4.101 -24.307 1.00 93.81 169 GLU A O 1
ATOM 1387 N N . LYS A 1 170 ? 22.271 5.378 -26.137 1.00 95.19 170 LYS A N 1
ATOM 1388 C CA . LYS A 1 170 ? 20.799 5.329 -26.139 1.00 95.19 170 LYS A CA 1
ATOM 1389 C C . LYS A 1 170 ? 20.271 3.893 -26.192 1.00 95.19 170 LYS A C 1
ATO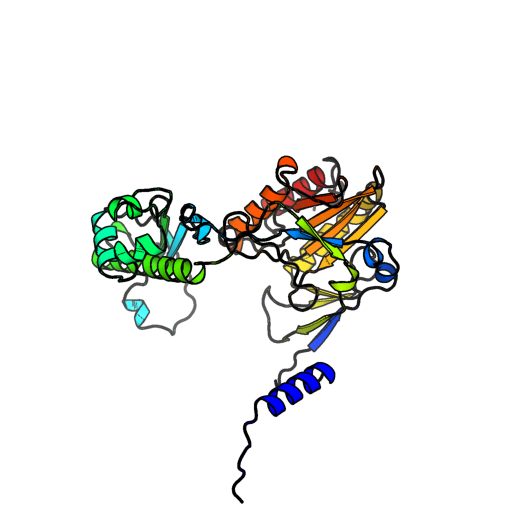M 1391 O O . LYS A 1 170 ? 19.331 3.548 -25.480 1.00 95.19 170 LYS A O 1
ATOM 1396 N N . LEU A 1 171 ? 20.906 3.039 -26.998 1.00 96.06 171 LEU A N 1
ATOM 1397 C CA . LEU A 1 171 ? 20.585 1.616 -27.056 1.00 96.06 171 LEU A CA 1
ATOM 1398 C C . LEU A 1 171 ? 20.911 0.897 -25.731 1.00 96.06 171 LEU A C 1
ATOM 1400 O O . LEU A 1 171 ? 20.098 0.094 -25.283 1.00 96.06 171 LEU A O 1
ATOM 1404 N N . ARG A 1 172 ? 22.045 1.202 -25.078 1.00 95.19 172 ARG A N 1
ATOM 1405 C CA . ARG A 1 172 ? 22.412 0.638 -23.759 1.00 95.19 172 ARG A CA 1
ATOM 1406 C C . ARG A 1 172 ? 21.371 0.980 -22.686 1.00 95.19 172 ARG A C 1
ATOM 1408 O O . ARG A 1 172 ? 20.975 0.086 -21.945 1.00 95.19 172 ARG A O 1
ATOM 1415 N N . LEU A 1 173 ? 20.890 2.227 -22.641 1.00 95.88 173 LEU A N 1
ATOM 1416 C CA . LEU A 1 173 ? 19.829 2.651 -21.713 1.00 95.88 173 LEU A CA 1
ATOM 1417 C C . LEU A 1 173 ? 18.537 1.849 -21.930 1.00 95.88 173 LEU A C 1
ATOM 1419 O O . LEU A 1 173 ? 17.940 1.344 -20.979 1.00 95.88 173 LEU A O 1
ATOM 1423 N N . LEU A 1 174 ? 18.133 1.673 -23.192 1.00 97.19 174 LEU A N 1
ATOM 1424 C CA . LEU A 1 174 ? 16.967 0.862 -23.534 1.00 97.19 174 LEU A CA 1
ATOM 1425 C C . LEU A 1 174 ? 17.150 -0.613 -23.131 1.00 97.19 174 LEU A C 1
ATOM 1427 O O . LEU A 1 174 ? 16.229 -1.226 -22.593 1.00 97.19 174 LEU A O 1
ATOM 1431 N N . GLU A 1 175 ? 18.329 -1.191 -23.371 1.00 96.31 175 GLU A N 1
ATOM 1432 C CA . GLU A 1 175 ? 18.647 -2.567 -22.968 1.00 96.31 175 GLU A CA 1
ATOM 1433 C C . GLU A 1 175 ? 18.521 -2.761 -21.452 1.00 96.31 175 GLU A C 1
ATOM 1435 O O . GLU A 1 175 ? 17.959 -3.766 -21.014 1.00 96.31 175 GLU A O 1
ATOM 1440 N N . GLU A 1 176 ? 18.977 -1.800 -20.646 1.00 95.75 176 GLU A N 1
ATOM 1441 C CA . GLU A 1 176 ? 18.848 -1.851 -19.188 1.00 95.75 176 GLU A CA 1
ATOM 1442 C C . GLU A 1 176 ? 17.379 -1.915 -18.744 1.00 95.75 176 GLU A C 1
ATOM 1444 O O . GLU A 1 176 ? 17.002 -2.767 -17.930 1.00 95.75 176 GLU A O 1
ATOM 1449 N N . VAL A 1 177 ? 16.531 -1.057 -19.316 1.00 96.50 177 VAL A N 1
ATOM 1450 C CA . VAL A 1 177 ? 15.093 -1.032 -19.017 1.00 96.50 177 VAL A CA 1
ATOM 1451 C C . VAL A 1 177 ? 14.421 -2.333 -19.457 1.00 96.50 177 VAL A C 1
ATOM 1453 O O . VAL A 1 177 ? 13.702 -2.956 -18.672 1.00 96.50 177 VAL A O 1
ATOM 1456 N N . LEU A 1 178 ? 14.708 -2.819 -20.667 1.00 97.19 178 LEU A N 1
ATOM 1457 C CA . LEU A 1 178 ? 14.172 -4.093 -21.150 1.00 97.19 178 LEU A CA 1
ATOM 1458 C C . LEU A 1 178 ? 14.632 -5.279 -20.285 1.00 97.19 178 LEU A C 1
ATOM 1460 O O . LEU A 1 178 ? 13.856 -6.210 -20.049 1.00 97.19 178 LEU A O 1
ATOM 1464 N N . LEU A 1 179 ? 15.853 -5.267 -19.748 1.00 97.00 179 LEU A N 1
ATOM 1465 C CA . LEU A 1 179 ? 16.297 -6.290 -18.800 1.00 97.00 179 LEU A CA 1
ATOM 1466 C C . LEU A 1 179 ? 15.501 -6.229 -17.490 1.00 97.00 179 LEU A C 1
ATOM 1468 O O . LEU A 1 179 ? 15.062 -7.280 -17.012 1.00 97.00 179 LEU A O 1
ATOM 1472 N N . LYS A 1 180 ? 15.256 -5.034 -16.937 1.00 95.38 180 LYS A N 1
ATOM 1473 C CA . LYS A 1 180 ? 14.404 -4.840 -15.746 1.00 95.38 180 LYS A CA 1
ATOM 1474 C C . LYS A 1 180 ? 12.984 -5.376 -15.979 1.00 95.38 180 LYS A C 1
ATOM 1476 O O . LYS A 1 180 ? 12.517 -6.204 -15.194 1.00 95.38 180 LYS A O 1
ATOM 1481 N N . ILE A 1 181 ? 12.356 -5.013 -17.100 1.00 96.50 181 ILE A N 1
ATOM 1482 C CA . ILE A 1 181 ? 11.016 -5.488 -17.493 1.00 96.50 181 ILE A CA 1
ATOM 1483 C C . ILE A 1 181 ? 10.982 -7.017 -17.600 1.00 96.50 181 ILE A C 1
ATOM 1485 O O . ILE A 1 181 ? 10.112 -7.663 -17.016 1.00 96.50 181 ILE A O 1
ATOM 1489 N N . SER A 1 182 ? 11.964 -7.629 -18.271 1.00 96.69 182 SER A N 1
ATOM 1490 C CA . SER A 1 182 ? 12.003 -9.088 -18.444 1.00 96.69 182 SER A CA 1
ATOM 1491 C C . SER A 1 182 ? 12.090 -9.843 -17.113 1.00 96.69 182 SER A C 1
ATOM 1493 O O . SER A 1 182 ? 11.414 -10.857 -16.919 1.00 96.69 182 SER A O 1
ATOM 1495 N N . LYS A 1 183 ? 12.885 -9.335 -16.160 1.00 95.75 183 LYS A N 1
ATOM 1496 C CA . LYS A 1 183 ? 12.994 -9.897 -14.808 1.00 95.75 183 LYS A CA 1
ATOM 1497 C C . LYS A 1 183 ? 11.659 -9.801 -14.073 1.00 95.75 183 LYS A C 1
ATOM 1499 O O . LYS A 1 183 ? 11.252 -10.759 -13.417 1.00 95.75 183 LYS A O 1
ATOM 1504 N N . GLN A 1 184 ? 10.966 -8.674 -14.204 1.00 93.81 184 GLN A N 1
ATOM 1505 C CA . GLN A 1 184 ? 9.679 -8.451 -13.559 1.00 93.81 184 GLN A CA 1
ATOM 1506 C C . GLN A 1 184 ? 8.571 -9.341 -14.132 1.00 93.81 184 GLN A C 1
ATOM 1508 O O . GLN A 1 184 ? 7.851 -9.958 -13.347 1.00 93.81 184 GLN A O 1
ATOM 1513 N N . ILE A 1 185 ? 8.497 -9.498 -15.459 1.00 95.56 185 ILE A N 1
ATOM 1514 C CA . ILE A 1 185 ? 7.561 -10.429 -16.111 1.00 95.56 185 ILE A CA 1
ATOM 1515 C C . ILE A 1 185 ? 7.787 -11.853 -15.600 1.00 95.56 185 ILE A C 1
ATOM 1517 O O . ILE A 1 185 ? 6.843 -12.500 -15.154 1.00 95.56 185 ILE A O 1
ATOM 1521 N N . ARG A 1 186 ? 9.042 -12.329 -15.582 1.00 95.12 186 ARG A N 1
ATOM 1522 C CA . ARG A 1 186 ? 9.377 -13.668 -15.064 1.00 95.12 186 ARG A CA 1
ATOM 1523 C C . ARG A 1 186 ? 8.963 -13.839 -13.604 1.00 95.12 186 ARG A C 1
ATOM 1525 O O . ARG A 1 186 ? 8.348 -14.841 -13.265 1.00 95.12 186 ARG A O 1
ATOM 1532 N N . ARG A 1 187 ? 9.273 -12.858 -12.750 1.00 92.56 187 ARG A N 1
ATOM 1533 C CA . ARG A 1 187 ? 8.956 -12.891 -11.312 1.00 92.56 187 ARG A CA 1
ATOM 1534 C C . ARG A 1 187 ? 7.451 -12.896 -11.034 1.00 92.56 187 ARG A C 1
ATOM 1536 O O . ARG A 1 187 ? 7.024 -13.435 -10.018 1.00 92.56 187 ARG A O 1
ATOM 1543 N N . ASN A 1 188 ? 6.667 -12.239 -11.884 1.00 92.06 188 ASN A N 1
ATOM 1544 C CA . ASN A 1 188 ? 5.227 -12.073 -11.696 1.00 92.06 188 ASN A CA 1
ATOM 1545 C C . ASN A 1 188 ? 4.387 -13.050 -12.538 1.00 92.06 188 ASN A C 1
ATOM 1547 O O . ASN A 1 188 ? 3.158 -13.051 -12.441 1.00 92.06 188 ASN A O 1
ATOM 1551 N N . TYR A 1 189 ? 5.031 -13.911 -13.328 1.00 91.44 189 TYR A N 1
ATOM 1552 C CA . TYR A 1 189 ? 4.369 -15.016 -14.007 1.00 91.44 189 TYR A CA 1
ATOM 1553 C C . TYR A 1 189 ? 3.739 -15.968 -12.985 1.00 91.44 189 TYR A C 1
ATOM 1555 O O . TYR A 1 189 ? 4.310 -16.199 -11.924 1.00 91.44 189 TYR A O 1
ATOM 1563 N N . GLN A 1 190 ? 2.538 -16.471 -13.288 1.00 86.62 190 GLN A N 1
ATOM 1564 C CA . GLN A 1 190 ? 1.750 -17.359 -12.414 1.00 86.62 190 GLN A CA 1
ATOM 1565 C C . GLN A 1 190 ? 1.349 -16.787 -11.047 1.00 86.62 190 GLN A C 1
ATOM 1567 O O . GLN A 1 190 ? 0.752 -17.494 -10.241 1.00 86.62 190 GLN A O 1
ATOM 1572 N N . LYS A 1 191 ? 1.588 -15.499 -10.778 1.00 91.06 191 LYS A N 1
ATOM 1573 C CA . LYS A 1 191 ? 0.956 -14.870 -9.619 1.00 91.06 191 LYS A CA 1
ATOM 1574 C C . LYS A 1 191 ? -0.560 -14.798 -9.799 1.00 91.06 191 LYS A C 1
ATOM 1576 O O . LYS A 1 191 ? -1.054 -14.643 -10.921 1.00 91.06 191 LYS A O 1
ATOM 1581 N N . VAL A 1 192 ? -1.249 -14.889 -8.667 1.00 93.88 192 VAL A N 1
ATOM 1582 C CA . VAL A 1 192 ? -2.691 -14.673 -8.515 1.00 93.88 192 VAL A CA 1
ATOM 1583 C C . VAL A 1 192 ? -2.987 -13.184 -8.378 1.00 93.88 192 VAL A C 1
ATOM 1585 O O . VAL A 1 192 ? -2.143 -12.442 -7.878 1.00 93.88 192 VAL A O 1
ATOM 1588 N N . LYS A 1 193 ? -4.174 -12.759 -8.799 1.00 95.31 193 LYS A N 1
ATOM 1589 C CA . LYS A 1 193 ? -4.703 -11.414 -8.547 1.00 95.31 193 LYS A CA 1
ATOM 1590 C C . LYS A 1 193 ? -5.733 -11.466 -7.426 1.00 95.31 193 LYS A C 1
ATOM 1592 O O . LYS A 1 193 ? -6.288 -12.521 -7.132 1.00 95.31 193 LYS A O 1
ATOM 1597 N N . GLY A 1 194 ? -5.981 -10.326 -6.802 1.00 95.94 194 GLY A N 1
ATOM 1598 C CA . GLY A 1 194 ? -7.077 -10.157 -5.864 1.00 95.94 194 GLY A CA 1
ATOM 1599 C C . GLY A 1 194 ? -8.424 -10.101 -6.580 1.00 95.94 194 GLY A C 1
ATOM 1600 O O . GLY A 1 194 ? -8.533 -9.533 -7.663 1.00 95.94 194 GLY A O 1
ATOM 1601 N N . THR A 1 195 ? -9.466 -10.646 -5.970 1.00 95.50 195 THR A N 1
ATOM 1602 C CA . THR A 1 195 ? -10.845 -10.486 -6.442 1.00 95.50 195 THR A CA 1
ATOM 1603 C C . THR A 1 195 ? -11.509 -9.314 -5.721 1.00 95.50 195 THR A C 1
ATOM 1605 O O . THR A 1 195 ? -10.961 -8.754 -4.769 1.00 95.50 195 THR A O 1
ATOM 1608 N N . TYR A 1 196 ? -12.708 -8.935 -6.160 1.00 95.00 196 TYR A N 1
ATOM 1609 C CA . TYR A 1 196 ? -13.544 -7.983 -5.425 1.00 95.00 196 TYR A CA 1
ATOM 1610 C C . TYR A 1 196 ? -14.399 -8.637 -4.325 1.00 95.00 196 TYR A C 1
ATOM 1612 O O . TYR A 1 196 ? -15.188 -7.947 -3.679 1.00 95.00 196 TYR A O 1
ATOM 1620 N N . ARG A 1 197 ? -14.253 -9.951 -4.103 1.00 94.94 197 ARG A N 1
ATOM 1621 C CA . ARG A 1 197 ? -14.891 -10.677 -3.000 1.00 94.94 197 ARG A CA 1
ATOM 1622 C C . ARG A 1 197 ? -14.007 -10.607 -1.768 1.00 94.94 197 ARG A C 1
ATOM 1624 O O . ARG A 1 197 ? -12.793 -10.783 -1.868 1.00 94.94 197 ARG A O 1
ATOM 1631 N N . PHE A 1 198 ? -14.615 -10.346 -0.619 1.00 94.88 198 PHE A N 1
ATOM 1632 C CA . PHE A 1 198 ? -13.905 -10.222 0.645 1.00 94.88 198 PHE A CA 1
ATOM 1633 C C . PHE A 1 198 ? -14.382 -11.258 1.654 1.00 94.88 198 PHE A C 1
ATOM 1635 O O . PHE A 1 198 ? -15.563 -11.316 1.991 1.00 94.88 198 PHE A O 1
ATOM 1642 N N . ALA A 1 199 ? -13.423 -12.012 2.184 1.00 93.50 199 ALA A N 1
ATOM 1643 C CA . ALA A 1 199 ? -13.620 -12.980 3.250 1.00 93.50 199 ALA A CA 1
ATOM 1644 C C . ALA A 1 199 ? -13.211 -12.376 4.599 1.00 93.50 199 ALA A C 1
ATOM 1646 O O . ALA A 1 199 ? -12.221 -11.639 4.703 1.00 93.50 199 ALA A O 1
ATOM 1647 N N . SER A 1 200 ? -13.971 -12.694 5.644 1.00 93.75 200 SER A N 1
ATOM 1648 C CA . SER A 1 200 ? -13.717 -12.200 6.994 1.00 93.75 200 SER A CA 1
ATOM 1649 C C . SER A 1 200 ? -12.825 -13.166 7.782 1.00 93.75 200 SER A C 1
ATOM 1651 O O . SER A 1 200 ? -12.845 -14.383 7.592 1.00 93.75 200 SER A O 1
ATOM 1653 N N . LYS A 1 201 ? -11.987 -12.624 8.669 1.00 94.06 201 LYS A N 1
ATOM 1654 C CA . LYS A 1 201 ? -11.209 -13.398 9.642 1.00 94.06 201 LYS A CA 1
ATOM 1655 C C . LYS A 1 201 ? -11.309 -12.746 11.024 1.00 94.06 201 LYS A C 1
ATOM 1657 O O . LYS A 1 201 ? -11.081 -11.538 11.116 1.00 94.06 201 LYS A O 1
ATOM 1662 N N . PRO A 1 202 ? -11.576 -13.505 12.103 1.00 95.31 202 PRO A N 1
ATOM 1663 C CA . PRO A 1 202 ? -11.759 -12.935 13.438 1.00 95.31 202 PRO A CA 1
ATOM 1664 C C . PRO A 1 202 ? -10.538 -12.159 13.944 1.00 95.31 202 PRO A C 1
ATOM 1666 O O . PRO A 1 202 ? -9.423 -12.685 13.957 1.00 95.31 202 PRO A O 1
ATOM 1669 N N . ILE A 1 203 ? -10.757 -10.942 14.450 1.00 95.25 203 ILE A N 1
ATOM 1670 C CA . ILE A 1 203 ? -9.702 -10.043 14.948 1.00 95.25 203 ILE A CA 1
ATOM 1671 C C . ILE A 1 203 ? -8.842 -10.705 16.023 1.00 95.25 203 ILE A C 1
ATOM 1673 O O . ILE A 1 203 ? -7.614 -10.661 15.941 1.00 95.25 203 ILE A O 1
ATOM 1677 N N . LYS A 1 204 ? -9.475 -11.374 16.992 1.00 93.94 204 LYS A N 1
ATOM 1678 C CA . LYS A 1 204 ? -8.798 -12.079 18.092 1.00 93.94 204 LYS A CA 1
ATOM 1679 C C . LYS A 1 204 ? -7.774 -13.130 17.647 1.00 93.94 204 LYS A C 1
ATOM 1681 O O . LYS A 1 204 ? -6.901 -13.487 18.428 1.00 93.94 204 LYS A O 1
ATOM 1686 N N . HIS A 1 205 ? -7.882 -13.657 16.424 1.00 92.62 205 HIS A N 1
ATOM 1687 C CA . HIS A 1 205 ? -6.931 -14.643 15.897 1.00 92.62 205 HIS A CA 1
ATOM 1688 C C . HIS A 1 205 ? -5.751 -13.995 15.162 1.00 92.62 205 HIS A C 1
ATOM 1690 O O . HIS A 1 205 ? -4.719 -14.642 14.983 1.00 92.62 205 HIS A O 1
ATOM 1696 N N . ILE A 1 206 ? -5.904 -12.738 14.738 1.00 91.88 206 ILE A N 1
ATOM 1697 C CA . ILE A 1 206 ? -4.946 -12.031 13.885 1.00 91.88 206 ILE A CA 1
ATOM 1698 C C . ILE A 1 206 ? -4.101 -11.070 14.712 1.00 91.88 206 ILE A C 1
ATOM 1700 O O . ILE A 1 206 ? -2.884 -11.068 14.585 1.00 91.88 206 ILE A O 1
ATOM 1704 N N . ILE A 1 207 ? -4.735 -10.259 15.561 1.00 91.88 207 ILE A N 1
ATOM 1705 C CA . ILE A 1 207 ? -4.040 -9.214 16.309 1.00 91.88 207 ILE A CA 1
ATOM 1706 C C . ILE A 1 207 ? -3.501 -9.791 17.611 1.00 91.88 207 ILE A C 1
ATOM 1708 O O . ILE A 1 207 ? -4.260 -10.288 18.448 1.00 91.88 207 ILE A O 1
ATOM 1712 N N . LYS A 1 208 ? -2.185 -9.681 17.785 1.00 90.31 208 LYS A N 1
ATOM 1713 C CA . LYS A 1 208 ? -1.449 -10.157 18.955 1.00 90.31 208 LYS A CA 1
ATOM 1714 C C . LYS A 1 208 ? -0.475 -9.091 19.436 1.00 90.31 208 LYS A C 1
ATOM 1716 O O . LYS A 1 208 ? -0.174 -8.140 18.714 1.00 90.31 208 LYS A O 1
ATOM 1721 N N . ASP A 1 209 ? -0.003 -9.271 20.661 1.00 92.75 209 ASP A N 1
ATOM 1722 C CA . ASP A 1 209 ? 1.121 -8.509 21.195 1.00 92.75 209 ASP A CA 1
ATOM 1723 C C . ASP A 1 209 ? 2.351 -8.728 20.301 1.00 92.75 209 ASP A C 1
ATOM 1725 O O . ASP A 1 209 ? 2.514 -9.804 19.719 1.00 92.75 209 ASP A O 1
ATOM 1729 N N . TYR A 1 210 ? 3.208 -7.717 20.185 1.00 90.62 210 TYR A N 1
ATOM 1730 C CA . TYR A 1 210 ? 4.422 -7.807 19.374 1.00 90.62 210 TYR A CA 1
ATOM 1731 C C . TYR A 1 210 ? 5.596 -7.078 20.031 1.00 90.62 210 TYR A C 1
ATOM 1733 O O . TYR A 1 210 ? 5.422 -6.223 20.906 1.00 90.62 210 TYR A O 1
ATOM 1741 N N . SER A 1 211 ? 6.806 -7.429 19.609 1.00 87.31 211 SER A N 1
ATOM 1742 C CA . SER A 1 211 ? 8.056 -6.831 20.064 1.00 87.31 211 SER A CA 1
ATOM 1743 C C . SER A 1 211 ? 8.939 -6.520 18.868 1.00 87.31 211 SER A C 1
ATOM 1745 O O . SER A 1 211 ? 9.099 -7.364 17.997 1.00 87.31 211 SER A O 1
ATOM 1747 N N . LEU A 1 212 ? 9.521 -5.321 18.841 1.00 86.25 212 LEU A N 1
ATOM 1748 C CA . LEU A 1 212 ? 10.390 -4.866 17.761 1.00 86.25 212 LEU A CA 1
ATOM 1749 C C . LEU A 1 212 ? 11.777 -4.550 18.318 1.00 86.25 212 LEU A C 1
ATOM 1751 O O . LEU A 1 212 ? 11.911 -3.859 19.332 1.00 86.25 212 LEU A O 1
ATOM 1755 N N . TYR A 1 213 ? 12.809 -5.029 17.631 1.00 83.88 213 TYR A N 1
ATOM 1756 C CA . TYR A 1 213 ? 14.178 -4.598 17.879 1.00 83.88 213 TYR A CA 1
ATOM 1757 C C . TYR A 1 213 ? 14.417 -3.241 17.216 1.00 83.88 213 TYR A C 1
ATOM 1759 O O . TYR A 1 213 ? 14.241 -3.093 16.006 1.00 83.88 213 TYR A O 1
ATOM 1767 N N . ILE A 1 214 ? 14.819 -2.252 18.009 1.00 81.38 214 ILE A N 1
ATOM 1768 C CA . ILE A 1 214 ? 15.165 -0.917 17.533 1.00 81.38 214 ILE A CA 1
ATOM 1769 C C . ILE A 1 214 ? 16.678 -0.765 17.587 1.00 81.38 214 ILE A C 1
ATOM 1771 O O . ILE A 1 214 ? 17.279 -0.767 18.665 1.00 81.38 214 ILE A O 1
ATOM 1775 N N . ASP A 1 215 ? 17.276 -0.592 16.414 1.00 77.38 215 ASP A N 1
ATOM 1776 C CA . ASP A 1 215 ? 18.684 -0.246 16.292 1.00 77.38 215 ASP A CA 1
ATOM 1777 C C . ASP A 1 215 ? 18.891 1.242 16.616 1.00 77.38 215 ASP A C 1
ATOM 1779 O O . ASP A 1 215 ? 18.392 2.144 15.935 1.00 77.38 215 ASP A O 1
ATOM 1783 N N . SER A 1 216 ? 19.647 1.490 17.683 1.00 67.88 216 SER A N 1
ATOM 1784 C CA . SER A 1 216 ? 19.981 2.821 18.193 1.00 67.88 216 SER A CA 1
ATOM 1785 C C . SER A 1 216 ? 20.858 3.643 17.235 1.00 67.88 216 SER A C 1
ATOM 1787 O O . SER A 1 216 ? 20.966 4.857 17.413 1.00 67.88 216 SER A O 1
ATOM 1789 N N . SER A 1 217 ? 21.489 3.014 16.238 1.00 69.75 217 SER A N 1
ATOM 1790 C CA . SER A 1 217 ? 22.404 3.663 15.287 1.00 69.75 217 SER A CA 1
ATOM 1791 C C . SER A 1 217 ? 21.698 4.395 14.134 1.00 69.75 217 SER A C 1
ATOM 1793 O O . SER A 1 217 ? 22.318 5.196 13.430 1.00 69.75 217 SER A O 1
ATOM 1795 N N . VAL A 1 218 ? 20.387 4.191 13.955 1.00 68.38 218 VAL A N 1
ATOM 1796 C CA . VAL A 1 218 ? 19.612 4.808 12.869 1.00 68.38 218 VAL A CA 1
ATOM 1797 C C . VAL A 1 218 ? 19.320 6.285 13.180 1.00 68.38 218 VAL A C 1
ATOM 1799 O O . VAL A 1 218 ? 18.454 6.618 13.990 1.00 68.38 218 VAL A O 1
ATOM 1802 N N . MET A 1 219 ? 20.037 7.194 12.510 1.00 57.12 219 MET A N 1
ATOM 1803 C CA . MET A 1 219 ? 19.980 8.652 12.745 1.00 57.12 219 MET A CA 1
ATOM 1804 C C . MET A 1 219 ? 18.959 9.422 11.877 1.00 57.12 219 MET A C 1
ATOM 1806 O O . MET A 1 219 ? 18.752 10.612 12.101 1.00 57.12 219 MET A O 1
ATOM 1810 N N . ASN A 1 220 ? 18.298 8.780 10.908 1.00 65.69 220 ASN A N 1
ATOM 1811 C CA . ASN A 1 220 ? 17.486 9.472 9.888 1.00 65.69 220 ASN A CA 1
ATOM 1812 C C . ASN A 1 220 ? 15.966 9.341 10.129 1.00 65.69 220 ASN A C 1
ATOM 1814 O O . ASN A 1 220 ? 15.532 8.789 11.133 1.00 65.69 220 ASN A O 1
ATOM 1818 N N . ASN A 1 221 ? 15.128 9.796 9.185 1.00 60.75 221 ASN A N 1
ATOM 1819 C CA . ASN A 1 221 ? 13.651 9.719 9.246 1.00 60.75 221 ASN A CA 1
ATOM 1820 C C . ASN A 1 221 ? 13.080 8.290 9.410 1.00 60.75 221 ASN A C 1
ATOM 1822 O O . ASN A 1 221 ? 11.884 8.125 9.641 1.00 60.75 221 ASN A O 1
ATOM 1826 N N . GLN A 1 222 ? 13.927 7.266 9.288 1.00 68.19 222 GLN A N 1
ATOM 1827 C CA . GLN A 1 222 ? 13.617 5.861 9.565 1.00 68.19 222 GLN A CA 1
ATOM 1828 C C . GLN A 1 222 ? 13.802 5.484 11.042 1.00 68.19 222 GLN A C 1
ATOM 1830 O O . GLN A 1 222 ? 13.553 4.342 11.411 1.00 68.19 222 GLN A O 1
ATOM 1835 N N . LYS A 1 223 ? 14.241 6.422 11.890 1.00 81.81 223 LYS A N 1
ATOM 1836 C CA . LYS A 1 223 ? 14.386 6.207 13.325 1.00 81.81 223 LYS A CA 1
ATOM 1837 C C . LYS A 1 223 ? 13.035 5.825 13.915 1.00 81.81 223 LYS A C 1
ATOM 1839 O O . LYS A 1 223 ? 12.073 6.592 13.831 1.00 81.81 223 LYS A O 1
ATOM 1844 N N . ILE A 1 224 ? 13.000 4.641 14.512 1.00 85.44 224 ILE A N 1
ATOM 1845 C CA . ILE A 1 224 ? 11.831 4.107 15.194 1.00 85.44 224 ILE A CA 1
ATOM 1846 C C . ILE A 1 224 ? 11.917 4.501 16.666 1.00 85.44 224 ILE A C 1
ATOM 1848 O O . ILE A 1 224 ? 12.964 4.368 17.299 1.00 85.44 224 ILE A O 1
ATOM 1852 N N . THR A 1 225 ? 10.816 5.003 17.210 1.00 88.38 225 THR A N 1
ATOM 1853 C CA . THR A 1 225 ? 10.688 5.391 18.615 1.00 88.38 225 THR A CA 1
ATOM 1854 C C . THR A 1 225 ? 9.438 4.777 19.221 1.00 88.38 225 THR A C 1
ATOM 1856 O O . THR A 1 225 ? 8.448 4.559 18.531 1.00 88.38 225 THR A O 1
ATOM 1859 N N . ALA A 1 226 ? 9.473 4.486 20.521 1.00 90.00 226 ALA A N 1
ATOM 1860 C CA . ALA A 1 226 ? 8.315 3.992 21.255 1.00 90.00 226 ALA A CA 1
ATOM 1861 C C . ALA A 1 226 ? 7.718 5.098 22.129 1.00 90.00 226 ALA A C 1
ATOM 1863 O O . ALA A 1 226 ? 8.392 5.648 22.999 1.00 90.00 226 ALA A O 1
ATOM 1864 N N . GLU A 1 227 ? 6.434 5.394 21.928 1.00 92.88 227 GLU A N 1
ATOM 1865 C CA . GLU A 1 227 ? 5.673 6.325 22.762 1.00 92.88 227 GLU A CA 1
ATOM 1866 C C . GLU A 1 227 ? 4.525 5.614 23.478 1.00 92.88 227 GLU A C 1
ATOM 1868 O O . GLU A 1 227 ? 3.765 4.846 22.883 1.00 92.88 227 GLU A O 1
ATOM 1873 N N . LYS A 1 228 ? 4.345 5.919 24.766 1.00 93.56 228 LYS A N 1
ATOM 1874 C CA . LYS A 1 228 ? 3.198 5.440 25.543 1.00 93.56 228 LYS A CA 1
ATOM 1875 C C . LYS A 1 228 ? 1.904 6.032 24.983 1.00 93.56 228 LYS A C 1
ATOM 1877 O O . LYS A 1 228 ? 1.780 7.240 24.784 1.00 93.56 228 LYS A O 1
ATOM 1882 N N . THR A 1 229 ? 0.882 5.204 24.802 1.00 93.88 229 THR A N 1
ATOM 1883 C CA . THR A 1 229 ? -0.400 5.617 24.197 1.00 93.88 229 THR A CA 1
ATOM 1884 C C . THR A 1 229 ? -1.446 6.007 25.247 1.00 93.88 229 THR A C 1
ATOM 1886 O O . THR A 1 229 ? -2.655 5.822 25.064 1.00 93.88 229 THR A O 1
ATOM 1889 N N . ILE A 1 230 ? -0.981 6.563 26.370 1.00 91.00 230 ILE A N 1
ATOM 1890 C CA . ILE A 1 230 ? -1.816 7.010 27.490 1.00 91.00 230 ILE A CA 1
ATOM 1891 C C . ILE A 1 230 ? -2.821 8.057 26.989 1.00 91.00 230 ILE A C 1
ATOM 1893 O O . ILE A 1 230 ? -2.496 8.926 26.181 1.00 91.00 230 ILE A O 1
ATOM 1897 N N . GLY A 1 231 ? -4.077 7.934 27.423 1.00 90.50 231 GLY A N 1
ATOM 1898 C CA . GLY A 1 231 ? -5.179 8.800 26.987 1.00 90.50 231 GLY A CA 1
ATOM 1899 C C . GLY A 1 231 ? -5.720 8.510 25.579 1.00 90.50 231 GLY A C 1
ATOM 1900 O O . GLY A 1 231 ? -6.822 8.946 25.257 1.00 90.50 231 GLY A O 1
ATOM 1901 N N . LYS A 1 232 ? -5.020 7.720 24.752 1.00 94.31 232 LYS A N 1
ATOM 1902 C CA . LYS A 1 232 ? -5.470 7.315 23.409 1.00 94.31 232 LYS A CA 1
ATOM 1903 C C . LYS A 1 232 ? -6.190 5.966 23.476 1.00 94.31 232 LYS A C 1
ATOM 1905 O O . LYS A 1 232 ? -5.632 4.943 23.082 1.00 94.31 232 LYS A O 1
ATOM 1910 N N . LYS A 1 233 ? -7.416 5.933 24.013 1.00 94.12 233 LYS A N 1
ATOM 1911 C CA . LYS A 1 233 ? -8.215 4.686 24.121 1.00 94.12 233 LYS A CA 1
ATOM 1912 C C . LYS A 1 233 ? -8.473 4.016 22.767 1.00 94.12 233 LYS A C 1
ATOM 1914 O O . LYS A 1 233 ? -8.561 2.798 22.701 1.00 94.12 233 LYS A O 1
ATOM 1919 N N . TRP A 1 234 ? -8.525 4.818 21.708 1.00 96.94 234 TRP A N 1
ATOM 1920 C CA . TRP A 1 234 ? -8.691 4.363 20.335 1.00 96.94 234 TRP A CA 1
ATOM 1921 C C . TRP A 1 234 ? -7.448 3.674 19.756 1.00 96.94 234 TRP A C 1
ATOM 1923 O O . TRP A 1 234 ? -7.577 2.962 18.778 1.00 96.94 234 TRP A O 1
ATOM 1933 N N . TYR A 1 235 ? -6.243 3.832 20.312 1.00 97.62 235 TYR A N 1
ATOM 1934 C CA . TYR A 1 235 ? -5.065 3.094 19.830 1.00 97.62 235 TYR A CA 1
ATOM 1935 C C . TYR A 1 235 ? -4.948 1.765 20.582 1.00 97.62 235 TYR A C 1
ATOM 1937 O O . TYR A 1 235 ? -4.860 1.781 21.812 1.00 97.62 235 TYR A O 1
ATOM 1945 N N . VAL A 1 236 ? -4.942 0.629 19.877 1.0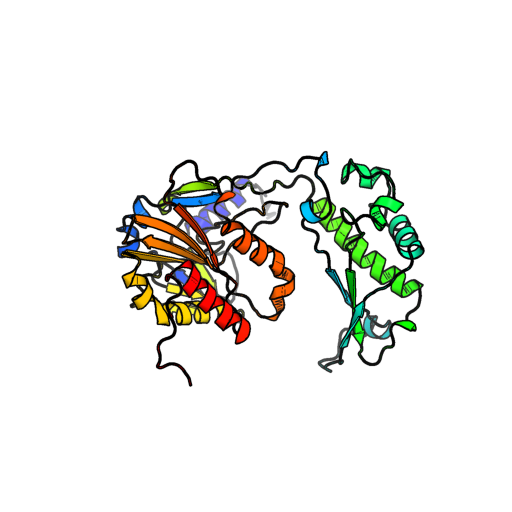0 97.00 236 VAL A N 1
ATOM 1946 C CA . VAL A 1 236 ? -5.164 -0.693 20.506 1.00 97.00 236 VAL A CA 1
ATOM 1947 C C . VAL A 1 236 ? -4.016 -1.195 21.389 1.00 97.00 236 VAL A C 1
ATOM 1949 O O . VAL A 1 236 ? -4.270 -1.931 22.342 1.00 97.00 236 VAL A O 1
ATOM 1952 N N . PHE A 1 237 ? -2.775 -0.783 21.119 1.00 96.69 237 PHE A N 1
ATOM 1953 C CA . PHE A 1 237 ? -1.601 -1.171 21.911 1.00 96.69 237 PHE A CA 1
ATOM 1954 C C . PHE A 1 237 ? -1.239 -0.119 22.966 1.00 96.69 237 PHE A C 1
ATOM 1956 O O . PHE A 1 237 ? -1.525 1.068 22.801 1.00 96.69 237 PHE A O 1
ATOM 1963 N N . ASP A 1 238 ? -0.598 -0.523 24.059 1.00 96.38 238 ASP A N 1
ATOM 1964 C CA . ASP A 1 238 ? -0.124 0.362 25.134 1.00 96.38 238 ASP A CA 1
ATOM 1965 C C . ASP A 1 238 ? 1.084 1.237 24.736 1.00 96.38 238 ASP A C 1
ATOM 1967 O O . ASP A 1 238 ? 1.270 2.332 25.278 1.00 96.38 238 ASP A O 1
ATOM 1971 N N . ASN A 1 239 ? 1.844 0.786 23.740 1.00 94.69 239 ASN A N 1
ATOM 1972 C CA . ASN A 1 239 ? 2.978 1.466 23.130 1.00 94.69 239 ASN A CA 1
ATOM 1973 C C . ASN A 1 239 ? 2.782 1.598 21.613 1.00 94.69 239 ASN A C 1
ATOM 1975 O O . ASN A 1 239 ? 2.385 0.650 20.935 1.00 94.69 239 ASN A O 1
ATOM 1979 N N . ALA A 1 240 ? 3.095 2.776 21.079 1.00 94.38 240 ALA A N 1
ATOM 1980 C CA . ALA A 1 240 ? 3.183 3.049 19.652 1.00 94.38 240 ALA A CA 1
ATOM 1981 C C . ALA A 1 240 ? 4.664 3.074 19.261 1.00 94.38 240 ALA A C 1
ATOM 1983 O O . ALA A 1 240 ? 5.360 4.040 19.566 1.00 94.38 240 ALA A O 1
ATOM 1984 N N . ILE A 1 241 ? 5.138 1.997 18.633 1.00 93.00 241 ILE A N 1
ATOM 1985 C CA . ILE A 1 241 ? 6.530 1.831 18.199 1.00 93.00 241 ILE A CA 1
ATOM 1986 C C . ILE A 1 241 ? 6.629 2.257 16.733 1.00 93.00 241 ILE A C 1
ATOM 1988 O O . ILE A 1 241 ? 6.438 1.428 15.858 1.00 93.00 241 ILE A O 1
ATOM 1992 N N . LEU A 1 242 ? 6.837 3.536 16.440 1.00 92.75 242 LEU A N 1
ATOM 1993 C CA . LEU A 1 242 ? 6.591 4.121 15.117 1.00 92.75 242 LEU A CA 1
ATOM 1994 C C . LEU A 1 242 ? 7.799 4.906 14.589 1.00 92.75 242 LEU A C 1
ATOM 1996 O O . LEU A 1 242 ? 8.665 5.332 15.349 1.00 92.75 242 LEU A O 1
ATOM 2000 N N . ASN A 1 243 ? 7.846 5.134 13.277 1.00 90.81 243 ASN A N 1
ATOM 2001 C CA . ASN A 1 243 ? 8.740 6.119 12.671 1.00 90.81 243 ASN A CA 1
ATOM 2002 C C . ASN A 1 243 ? 8.166 7.548 12.782 1.00 90.81 243 ASN A C 1
ATOM 2004 O O . ASN A 1 243 ? 7.009 7.763 13.154 1.00 90.81 243 ASN A O 1
ATOM 2008 N N . GLN A 1 244 ? 8.965 8.559 12.427 1.00 90.25 244 GLN A N 1
ATOM 2009 C CA . GLN A 1 244 ? 8.562 9.968 12.552 1.00 90.25 244 GLN A CA 1
ATOM 2010 C C . GLN A 1 244 ? 7.293 10.333 11.764 1.00 90.25 244 GLN A C 1
ATOM 2012 O O . GLN A 1 244 ? 6.505 11.169 12.210 1.00 90.25 244 GLN A O 1
ATOM 2017 N N . LEU A 1 245 ? 7.094 9.752 10.579 1.00 91.19 245 LEU A N 1
ATOM 2018 C CA . LEU A 1 245 ? 5.934 10.043 9.738 1.00 91.19 245 LEU A CA 1
ATOM 2019 C C . LEU A 1 245 ? 4.659 9.414 10.316 1.00 91.19 245 LEU A C 1
ATOM 2021 O O . LEU A 1 245 ? 3.617 10.067 10.375 1.00 91.19 245 LEU A O 1
ATOM 2025 N N . GLU A 1 246 ? 4.761 8.182 10.805 1.00 94.38 246 GLU A N 1
ATOM 2026 C CA . GLU A 1 246 ? 3.694 7.488 11.522 1.00 94.38 246 GLU A CA 1
ATOM 2027 C C . GLU A 1 246 ? 3.319 8.237 12.821 1.00 94.38 246 GLU A C 1
ATOM 2029 O O . GLU A 1 246 ? 2.135 8.443 13.085 1.00 94.38 246 GLU A O 1
ATOM 2034 N N . HIS A 1 247 ? 4.287 8.751 13.596 1.00 94.56 247 HIS A N 1
ATOM 2035 C CA . HIS A 1 247 ? 3.996 9.602 14.765 1.00 94.56 247 HIS A CA 1
ATOM 2036 C C . HIS A 1 247 ? 3.217 10.873 14.384 1.00 94.56 247 HIS A C 1
ATOM 2038 O O . HIS A 1 247 ? 2.260 11.249 15.069 1.00 94.56 247 HIS A O 1
ATOM 2044 N N . LYS A 1 248 ? 3.572 11.521 13.265 1.00 93.75 248 LYS A N 1
ATOM 2045 C CA . LYS A 1 248 ? 2.821 12.679 12.750 1.00 93.75 248 LYS A CA 1
ATOM 2046 C C . LYS A 1 248 ? 1.382 12.303 12.400 1.00 93.75 248 LYS A C 1
ATOM 2048 O O . LYS A 1 248 ? 0.472 13.034 12.786 1.00 93.75 248 LYS A O 1
ATOM 2053 N N . LEU A 1 249 ? 1.163 11.158 11.749 1.00 95.75 249 LEU A N 1
ATOM 2054 C CA . LEU A 1 249 ? -0.182 10.645 11.473 1.00 95.75 249 LEU A CA 1
ATOM 2055 C C . LEU A 1 249 ? -0.986 10.466 12.772 1.00 95.75 249 LEU A C 1
ATOM 2057 O O . LEU A 1 249 ? -2.110 10.953 12.869 1.00 95.75 249 LEU A O 1
ATOM 2061 N N . ILE A 1 250 ? -0.403 9.840 13.800 1.00 96.00 250 ILE A N 1
ATOM 2062 C CA . ILE A 1 250 ? -1.054 9.660 15.110 1.00 96.00 250 ILE A CA 1
ATOM 2063 C C . ILE A 1 250 ? -1.419 11.000 15.756 1.00 96.00 250 ILE A C 1
ATOM 2065 O O . ILE A 1 250 ? -2.515 11.130 16.308 1.00 96.00 250 ILE A O 1
ATOM 2069 N N . SER A 1 251 ? -0.541 12.001 15.686 1.00 94.31 251 SER A N 1
ATOM 2070 C CA . SER A 1 251 ? -0.817 13.352 16.194 1.00 94.31 251 SER A CA 1
ATOM 2071 C C . SER A 1 251 ? -2.002 14.003 15.470 1.00 94.31 251 SER A C 1
ATOM 2073 O O . SER A 1 251 ? -2.932 14.511 16.102 1.00 94.31 251 SER A O 1
ATOM 2075 N N . VAL A 1 252 ? -2.029 13.898 14.141 1.00 94.50 252 VAL A N 1
ATOM 2076 C CA . VAL A 1 252 ? -3.100 14.441 13.295 1.00 94.50 252 VAL A CA 1
ATOM 2077 C C . VAL A 1 252 ? -4.433 13.764 13.597 1.00 94.50 252 VAL A C 1
ATOM 2079 O O . VAL A 1 252 ? -5.406 14.458 13.885 1.00 94.50 252 VAL A O 1
ATOM 2082 N N . LEU A 1 253 ? -4.470 12.430 13.639 1.00 95.94 253 LEU A N 1
ATOM 2083 C CA . LEU A 1 253 ? -5.655 11.665 14.033 1.00 95.94 253 LEU A CA 1
ATOM 2084 C C . LEU A 1 253 ? -6.148 12.087 15.428 1.00 95.94 253 LEU A C 1
ATOM 2086 O O . LEU A 1 253 ? -7.330 12.382 15.613 1.00 95.94 253 LEU A O 1
ATOM 2090 N N . SER A 1 254 ? -5.233 12.207 16.398 1.00 95.12 254 SER A N 1
ATOM 2091 C CA . SER A 1 254 ? -5.552 12.642 17.768 1.00 95.12 254 SER A CA 1
ATOM 2092 C C . SER A 1 254 ? -6.283 13.989 17.807 1.00 95.12 254 SER A C 1
ATOM 2094 O O . SER A 1 254 ? -7.160 14.173 18.652 1.00 95.12 254 SER A O 1
ATOM 2096 N N . SER A 1 255 ? -5.956 14.915 16.896 1.00 94.12 255 SER A N 1
ATOM 2097 C CA . SER A 1 255 ? -6.532 16.268 16.866 1.00 94.12 255 SER A CA 1
ATOM 2098 C C . SER A 1 255 ? -8.045 16.295 16.603 1.00 94.12 255 SER A C 1
ATOM 2100 O O . SER A 1 255 ? -8.720 17.249 17.003 1.00 94.12 255 SER A O 1
ATOM 2102 N N . PHE A 1 256 ? -8.590 15.242 15.982 1.00 94.31 256 PHE A N 1
ATOM 2103 C CA . PHE A 1 256 ? -10.000 15.170 15.605 1.00 94.31 256 PHE A CA 1
ATOM 2104 C C . PHE A 1 256 ? -10.734 13.901 16.063 1.00 94.31 256 PHE A C 1
ATOM 2106 O O . PHE A 1 256 ? -11.933 13.793 15.810 1.00 94.31 256 PHE A O 1
ATOM 2113 N N . MET A 1 257 ? -10.099 12.981 16.804 1.00 94.56 257 MET A N 1
ATOM 2114 C CA . MET A 1 257 ? -10.783 11.766 17.290 1.00 94.56 257 MET A CA 1
ATOM 2115 C C . MET A 1 257 ? -12.046 12.055 18.103 1.00 94.56 257 MET A C 1
ATOM 2117 O O . MET A 1 257 ? -13.071 11.420 17.873 1.00 94.56 257 MET A O 1
ATOM 2121 N N . LYS A 1 258 ? -12.028 13.079 18.968 1.00 93.75 258 LYS A N 1
ATOM 2122 C CA . LYS A 1 258 ? -13.221 13.492 19.733 1.00 93.75 258 LYS A CA 1
ATOM 2123 C C . LYS A 1 258 ? -14.410 13.868 18.845 1.00 93.75 258 LYS A C 1
ATOM 2125 O O . LYS A 1 258 ? -15.551 13.741 19.266 1.00 93.75 258 LYS A O 1
ATOM 2130 N N . LYS A 1 259 ? -14.160 14.359 17.625 1.00 95.25 259 LYS A N 1
ATOM 2131 C CA . LYS A 1 259 ? -15.233 14.663 16.670 1.00 95.25 259 LYS A CA 1
ATOM 2132 C C . LYS A 1 259 ? -15.810 13.385 16.069 1.00 95.25 259 LYS A C 1
ATOM 2134 O O . LYS A 1 259 ? -17.025 13.260 15.966 1.00 95.25 259 LYS A O 1
ATOM 2139 N N . LEU A 1 260 ? -14.954 12.423 15.726 1.00 95.94 260 LEU A N 1
ATOM 2140 C CA . LEU A 1 260 ? -15.401 11.128 15.213 1.00 95.94 260 LEU A CA 1
ATOM 2141 C C . LEU A 1 260 ? -16.238 10.365 16.252 1.00 95.94 260 LEU A C 1
ATOM 2143 O O . LEU A 1 260 ? -17.221 9.728 15.886 1.00 95.94 260 LEU A O 1
ATOM 2147 N N . GLU A 1 261 ? -15.946 10.505 17.548 1.00 95.12 261 GLU A N 1
ATOM 2148 C CA . GLU A 1 261 ? -16.740 9.895 18.633 1.00 95.12 261 GLU A CA 1
ATOM 2149 C C . GLU A 1 261 ? -18.225 10.328 18.643 1.00 95.12 261 GLU A C 1
ATOM 2151 O O . GLU A 1 261 ? -19.070 9.604 19.184 1.00 95.12 261 GLU A O 1
ATOM 2156 N N . TYR A 1 262 ? -18.581 11.460 18.014 1.00 94.25 262 TYR A N 1
ATOM 2157 C CA . TYR A 1 262 ? -19.984 11.858 17.830 1.00 94.25 262 TYR A CA 1
ATOM 2158 C C . TYR A 1 262 ? -20.733 10.964 16.835 1.00 94.25 262 TYR A C 1
ATOM 2160 O O . TYR A 1 262 ? -21.935 10.765 16.992 1.00 94.25 262 TYR A O 1
ATOM 2168 N N . GLN A 1 263 ? -20.049 10.425 15.823 1.00 96.00 263 GLN A N 1
ATOM 2169 C CA . GLN A 1 263 ? -20.654 9.568 14.795 1.00 96.00 263 GLN A CA 1
ATOM 2170 C C . GLN A 1 263 ? -20.451 8.080 15.073 1.00 96.00 263 GLN A C 1
ATOM 2172 O O . GLN A 1 263 ? -21.310 7.263 14.737 1.00 96.00 263 GLN A O 1
ATOM 2177 N N . TYR A 1 264 ? -19.347 7.727 15.728 1.00 97.75 264 TYR A N 1
ATOM 2178 C CA . TYR A 1 264 ? -18.956 6.345 15.971 1.00 97.75 264 TYR A CA 1
ATOM 2179 C C . TYR A 1 264 ? -18.938 6.046 17.468 1.00 97.75 264 TYR A C 1
ATOM 2181 O O . TYR A 1 264 ? -18.468 6.848 18.276 1.00 97.75 264 TYR A O 1
ATOM 2189 N N . LYS A 1 265 ? -19.500 4.898 17.853 1.00 96.38 265 LYS A N 1
ATOM 2190 C CA . LYS A 1 265 ? -19.516 4.449 19.255 1.00 96.38 265 LYS A CA 1
ATOM 2191 C C . LYS A 1 265 ? -18.220 3.763 19.655 1.00 96.38 265 LYS A C 1
ATOM 2193 O O . LYS A 1 265 ? -17.805 3.907 20.798 1.00 96.38 265 LYS A O 1
ATOM 2198 N N . ASP A 1 266 ? -17.587 3.093 18.701 1.00 97.12 266 ASP A N 1
ATOM 2199 C CA . ASP A 1 266 ? -16.325 2.391 18.873 1.00 97.12 266 ASP A CA 1
ATOM 2200 C C . ASP A 1 266 ? -15.362 2.846 17.774 1.00 97.12 266 ASP A C 1
ATOM 2202 O O . ASP A 1 266 ? -15.747 2.925 16.604 1.00 97.12 266 ASP A O 1
ATOM 2206 N N . ILE A 1 267 ? -14.127 3.163 18.164 1.00 98.06 267 ILE A N 1
ATOM 2207 C CA . ILE A 1 267 ? -13.046 3.611 17.281 1.00 98.06 267 ILE A CA 1
ATOM 2208 C C . ILE A 1 267 ? -11.770 2.902 17.724 1.00 98.06 267 ILE A C 1
ATOM 2210 O O . ILE A 1 267 ? -11.334 3.086 18.861 1.00 98.06 267 ILE A O 1
ATOM 2214 N N . TYR A 1 268 ? -11.158 2.132 16.826 1.00 98.31 268 TYR A N 1
ATOM 2215 C CA . TYR A 1 268 ? -9.910 1.420 17.094 1.00 98.31 268 TYR A CA 1
ATOM 2216 C C . TYR A 1 268 ? -8.930 1.569 15.934 1.00 98.31 268 TYR A C 1
ATOM 2218 O O . TYR A 1 268 ? -9.204 1.116 14.830 1.00 98.31 268 TYR A O 1
ATOM 2226 N N . LEU A 1 269 ? -7.773 2.178 16.181 1.00 98.06 269 LEU A N 1
ATOM 2227 C CA . LEU A 1 269 ? -6.644 2.221 15.265 1.00 98.06 269 LEU A CA 1
ATOM 2228 C C . LEU A 1 269 ? -5.664 1.104 15.604 1.00 98.06 269 LEU A C 1
ATOM 2230 O O . LEU A 1 269 ? -5.155 1.003 16.725 1.00 98.06 269 LEU A O 1
ATOM 2234 N N . ILE A 1 270 ? -5.378 0.308 14.589 1.00 96.62 270 ILE A N 1
ATOM 2235 C CA . ILE A 1 270 ? -4.508 -0.846 14.638 1.00 96.62 270 ILE A CA 1
ATOM 2236 C C . ILE A 1 270 ? -3.340 -0.579 13.691 1.00 96.62 270 ILE A C 1
ATOM 2238 O O . ILE A 1 270 ? -3.550 -0.309 12.510 1.00 96.62 270 ILE A O 1
ATOM 2242 N N . ARG A 1 271 ? -2.108 -0.664 14.199 1.00 94.62 271 ARG A N 1
ATOM 2243 C CA . ARG A 1 271 ? -0.919 -0.682 13.342 1.00 94.62 271 ARG A CA 1
ATOM 2244 C C . ARG A 1 271 ? -0.753 -2.075 12.753 1.00 94.62 271 ARG A C 1
ATOM 2246 O O . ARG A 1 271 ? -0.696 -3.049 13.503 1.00 94.62 271 ARG A O 1
ATOM 2253 N N . ASN A 1 272 ? -0.662 -2.149 11.438 1.00 93.56 272 ASN A N 1
ATOM 2254 C CA . ASN A 1 272 ? -0.432 -3.375 10.705 1.00 93.56 272 ASN A CA 1
ATOM 2255 C C . ASN A 1 272 ? 1.049 -3.471 10.341 1.00 93.56 272 ASN A C 1
ATOM 2257 O O . ASN A 1 272 ? 1.527 -2.776 9.453 1.00 93.56 272 ASN A O 1
ATOM 2261 N N . ASP A 1 273 ? 1.764 -4.329 11.056 1.00 84.19 273 ASP A N 1
ATOM 2262 C CA . ASP A 1 273 ? 3.183 -4.581 10.839 1.00 84.19 273 ASP A CA 1
ATOM 2263 C C . ASP A 1 273 ? 3.429 -6.079 10.593 1.00 84.19 273 ASP A C 1
ATOM 2265 O O . ASP A 1 273 ? 2.591 -6.932 10.930 1.00 84.19 273 ASP A O 1
ATOM 2269 N N . GLU A 1 274 ? 4.583 -6.412 10.004 1.00 75.12 274 GLU A N 1
ATOM 2270 C CA . GLU A 1 274 ? 4.967 -7.797 9.731 1.00 75.12 274 GLU A CA 1
ATOM 2271 C C . GLU A 1 274 ? 5.116 -8.640 11.001 1.00 75.12 274 GLU A C 1
ATOM 2273 O O . GLU A 1 274 ? 4.947 -9.861 10.948 1.00 75.12 274 GLU A O 1
ATOM 2278 N N . GLN A 1 275 ? 5.426 -8.036 12.146 1.00 73.31 275 GLN A N 1
ATOM 2279 C CA . GLN A 1 275 ? 5.583 -8.773 13.399 1.00 73.31 275 GLN A CA 1
ATOM 2280 C C . GLN A 1 275 ? 4.272 -8.926 14.174 1.00 73.31 275 GLN A C 1
ATOM 2282 O O . GLN A 1 275 ? 4.186 -9.787 15.046 1.00 73.31 275 GLN A O 1
ATOM 2287 N N . SER A 1 276 ? 3.242 -8.135 13.849 1.00 74.50 276 SER A N 1
ATOM 2288 C CA . SER A 1 276 ? 1.992 -8.102 14.613 1.00 74.50 276 SER A CA 1
ATOM 2289 C C . SER A 1 276 ? 0.824 -8.798 13.913 1.00 74.50 276 SER A C 1
ATOM 2291 O O . SER A 1 276 ? 0.186 -9.666 14.505 1.00 74.50 276 SER A O 1
ATOM 2293 N N . ILE A 1 277 ? 0.513 -8.416 12.669 1.00 80.56 277 ILE A N 1
ATOM 2294 C CA . ILE A 1 277 ? -0.784 -8.721 12.031 1.00 80.56 277 ILE A CA 1
ATOM 2295 C C . ILE A 1 277 ? -0.604 -9.330 10.641 1.00 80.56 277 ILE A C 1
ATOM 2297 O O . ILE A 1 277 ? -1.354 -10.240 10.281 1.00 80.56 277 ILE A O 1
ATOM 2301 N N . ARG A 1 278 ? 0.373 -8.847 9.853 1.00 85.69 278 ARG A N 1
ATOM 2302 C CA . ARG A 1 278 ? 0.580 -9.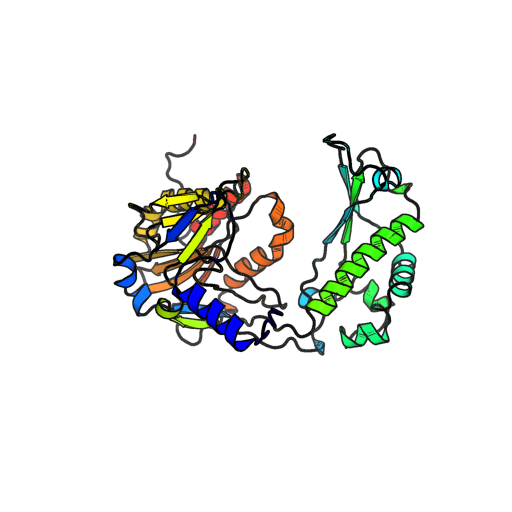234 8.440 1.00 85.69 278 ARG A CA 1
ATOM 2303 C C . ARG A 1 278 ? -0.696 -9.147 7.594 1.00 85.69 278 ARG A C 1
ATOM 2305 O O . ARG A 1 278 ? -0.915 -9.966 6.697 1.00 85.69 278 ARG A O 1
ATOM 2312 N N . PHE A 1 279 ? -1.562 -8.174 7.872 1.00 94.69 279 PHE A N 1
ATOM 2313 C CA . PHE A 1 279 ? -2.752 -7.968 7.060 1.00 94.69 279 PHE A CA 1
ATOM 2314 C C . PHE A 1 279 ? -2.331 -7.498 5.669 1.00 94.69 279 PHE A C 1
ATOM 2316 O O . PHE A 1 279 ? -1.600 -6.522 5.527 1.00 94.69 279 PHE A O 1
ATOM 2323 N N . LYS A 1 280 ? -2.804 -8.177 4.627 1.00 95.25 280 LYS A N 1
ATOM 2324 C CA . LYS A 1 280 ? -2.376 -7.912 3.259 1.00 95.25 280 LYS A CA 1
ATOM 2325 C C . LYS A 1 280 ? -3.528 -8.121 2.295 1.00 95.25 280 LYS A C 1
ATOM 2327 O O . LYS A 1 280 ? -4.191 -9.153 2.337 1.00 95.25 280 LYS A O 1
ATOM 2332 N N . LEU A 1 281 ? -3.709 -7.159 1.404 1.00 95.75 281 LEU A N 1
ATOM 2333 C CA . LEU A 1 281 ? -4.576 -7.263 0.242 1.00 95.75 281 LEU A CA 1
ATOM 2334 C C . LEU A 1 281 ? -3.746 -7.623 -0.993 1.00 95.75 281 LEU A C 1
ATOM 2336 O O . LEU A 1 281 ? -2.547 -7.340 -1.051 1.00 95.75 281 LEU A O 1
ATOM 2340 N N . THR A 1 282 ? -4.378 -8.220 -1.996 1.00 95.81 282 THR A N 1
ATOM 2341 C CA . THR A 1 282 ? -3.753 -8.465 -3.308 1.00 95.81 282 THR A CA 1
ATOM 2342 C C . THR A 1 282 ? -4.381 -7.554 -4.358 1.00 95.81 282 THR A C 1
ATOM 2344 O O . THR A 1 282 ? -5.578 -7.301 -4.321 1.00 95.81 282 THR A O 1
ATOM 2347 N N . GLU A 1 283 ? -3.588 -6.987 -5.259 1.00 94.56 283 GLU A N 1
ATOM 2348 C CA . GLU A 1 283 ? -4.077 -6.043 -6.267 1.00 94.56 283 GLU A CA 1
ATOM 2349 C C . GLU A 1 283 ? -5.080 -6.707 -7.227 1.00 94.56 283 GLU A C 1
ATOM 2351 O O . GLU A 1 283 ? -4.924 -7.866 -7.596 1.00 94.56 283 GLU A O 1
ATOM 2356 N N . PHE A 1 284 ? -6.113 -5.974 -7.650 1.00 92.12 284 PHE A N 1
ATOM 2357 C CA . PHE A 1 284 ? -7.217 -6.546 -8.435 1.00 92.12 284 PHE A CA 1
ATOM 2358 C C . PHE A 1 284 ? -6.828 -6.984 -9.853 1.00 92.12 284 PHE A C 1
ATOM 2360 O O . PHE A 1 284 ? -7.445 -7.882 -10.409 1.00 92.12 284 PHE A O 1
ATOM 2367 N N . GLU A 1 285 ? -5.803 -6.366 -10.441 1.00 86.88 285 GLU A N 1
ATOM 2368 C CA . GLU A 1 285 ? -5.378 -6.627 -11.825 1.00 86.88 285 GLU A CA 1
ATOM 2369 C C . GLU A 1 285 ? -4.022 -7.342 -11.905 1.00 86.88 285 GLU A C 1
ATOM 2371 O O . GLU A 1 285 ? -3.601 -7.756 -12.983 1.00 86.88 285 GLU A O 1
ATOM 2376 N N . SER A 1 286 ? -3.312 -7.492 -10.782 1.00 88.69 286 SER A N 1
ATOM 2377 C CA . SER A 1 286 ? -1.945 -8.016 -10.772 1.00 88.69 286 SER A CA 1
ATOM 2378 C C . SER A 1 286 ? -1.605 -8.750 -9.473 1.00 88.69 286 SER A C 1
ATOM 2380 O O . SER A 1 286 ? -2.326 -8.692 -8.485 1.00 88.69 286 SER A O 1
ATOM 2382 N N . GLY A 1 287 ? -0.453 -9.419 -9.452 1.00 88.00 287 GLY A N 1
ATOM 2383 C CA . GLY A 1 287 ? 0.036 -10.145 -8.281 1.00 88.00 287 GLY A CA 1
ATOM 2384 C C . GLY A 1 287 ? 0.743 -9.317 -7.210 1.00 88.00 287 GLY A C 1
ATOM 2385 O O . GLY A 1 287 ? 1.537 -9.880 -6.443 1.00 88.00 287 GLY A O 1
ATOM 2386 N N . ARG A 1 288 ? 0.555 -7.991 -7.169 1.00 91.50 288 ARG A N 1
ATOM 2387 C CA . ARG A 1 288 ? 1.126 -7.168 -6.094 1.00 91.50 288 ARG A CA 1
ATOM 2388 C C . ARG A 1 288 ? 0.356 -7.339 -4.805 1.00 91.50 288 ARG A C 1
ATOM 2390 O O . ARG A 1 288 ? -0.853 -7.516 -4.778 1.00 91.50 288 ARG A O 1
ATOM 2397 N N . GLY A 1 289 ? 1.106 -7.253 -3.721 1.00 92.94 289 GLY A N 1
ATOM 2398 C CA . GLY A 1 289 ? 0.582 -7.318 -2.379 1.00 92.94 289 GLY A CA 1
ATOM 2399 C C . GLY A 1 289 ? 0.652 -5.965 -1.701 1.00 92.94 289 GLY A C 1
ATOM 2400 O O . GLY A 1 289 ? 1.728 -5.373 -1.671 1.00 92.94 289 GLY A O 1
ATOM 2401 N N . PHE A 1 290 ? -0.456 -5.509 -1.134 1.00 94.12 290 PHE A N 1
ATOM 2402 C CA . PHE A 1 290 ? -0.552 -4.250 -0.412 1.00 94.12 290 PHE A CA 1
ATOM 2403 C C . PHE A 1 290 ? -0.795 -4.503 1.076 1.00 94.12 290 PHE A C 1
ATOM 2405 O O . PHE A 1 290 ? -1.804 -5.090 1.460 1.00 94.12 290 PHE A O 1
ATOM 2412 N N . MET A 1 291 ? 0.150 -4.067 1.903 1.00 94.50 291 MET A N 1
ATOM 2413 C CA . MET A 1 291 ? 0.058 -4.086 3.359 1.00 94.50 291 MET A CA 1
ATOM 2414 C C . MET A 1 291 ? -0.116 -2.631 3.813 1.00 94.50 291 MET A C 1
ATOM 2416 O O . MET A 1 291 ? 0.877 -1.913 3.803 1.00 94.50 291 MET A O 1
ATOM 2420 N N . PRO A 1 292 ? -1.346 -2.169 4.104 1.00 94.75 292 PRO A N 1
ATOM 2421 C CA . PRO A 1 292 ? -1.564 -0.814 4.605 1.00 94.75 292 PRO A CA 1
ATOM 2422 C C . PRO A 1 292 ? -0.945 -0.673 5.996 1.00 94.75 292 PRO A C 1
ATOM 2424 O O . PRO A 1 292 ? -1.147 -1.573 6.806 1.00 94.75 292 PRO A O 1
ATOM 2427 N N . ASP A 1 293 ? -0.264 0.430 6.301 1.00 94.81 293 ASP A N 1
ATOM 2428 C CA . ASP A 1 293 ? 0.430 0.620 7.589 1.00 94.81 293 ASP A CA 1
ATOM 2429 C C . ASP A 1 293 ? -0.538 0.652 8.786 1.00 94.81 293 ASP A C 1
ATOM 2431 O O . ASP A 1 293 ? -0.222 0.191 9.889 1.00 94.81 293 ASP A O 1
ATOM 2435 N N . PHE A 1 294 ? -1.754 1.174 8.586 1.00 97.25 294 PHE A N 1
ATOM 2436 C CA . PHE A 1 294 ? -2.788 1.211 9.615 1.00 97.25 294 PHE A CA 1
ATOM 2437 C C . PHE A 1 294 ? -4.155 0.770 9.104 1.00 97.25 294 PHE A C 1
ATOM 2439 O O . PHE A 1 294 ? -4.578 1.066 7.983 1.00 97.25 294 PHE A O 1
ATOM 2446 N N . ILE A 1 295 ? -4.889 0.121 10.004 1.00 97.94 295 ILE A N 1
ATOM 2447 C CA . ILE A 1 295 ? -6.289 -0.244 9.835 1.00 97.94 295 ILE A CA 1
ATOM 2448 C C . ILE A 1 295 ? -7.070 0.407 10.971 1.00 97.94 295 ILE A C 1
ATOM 2450 O O . ILE A 1 295 ? -6.792 0.170 12.146 1.00 97.94 295 ILE A O 1
ATOM 2454 N N . MET A 1 296 ? -8.049 1.237 10.633 1.00 98.31 296 MET A N 1
ATOM 2455 C CA . MET A 1 296 ? -8.955 1.841 11.601 1.00 98.31 296 MET A CA 1
ATOM 2456 C C . MET A 1 296 ? -10.330 1.189 11.500 1.00 98.31 296 MET A C 1
ATOM 2458 O O . MET A 1 296 ? -10.936 1.161 10.432 1.00 98.31 296 MET A O 1
ATOM 2462 N N . ILE A 1 297 ? -10.823 0.680 12.622 1.00 98.25 297 ILE A N 1
ATOM 2463 C CA . ILE A 1 297 ? -12.163 0.121 12.757 1.00 98.25 297 ILE A CA 1
ATOM 2464 C C . ILE A 1 297 ? -13.067 1.169 13.391 1.00 98.25 297 ILE A C 1
ATOM 2466 O O . ILE A 1 297 ? -12.735 1.707 14.450 1.00 98.25 297 ILE A O 1
ATOM 2470 N N . LEU A 1 298 ? -14.216 1.431 12.767 1.00 98.06 298 LEU A N 1
ATOM 2471 C CA . LEU A 1 298 ? -15.248 2.313 13.311 1.00 98.06 298 LEU A CA 1
ATOM 2472 C C . LEU A 1 298 ? -16.598 1.601 13.331 1.00 98.06 298 LEU A C 1
ATOM 2474 O O . LEU A 1 298 ? -16.974 0.967 12.345 1.00 98.06 298 LEU A O 1
ATOM 2478 N N . ILE A 1 299 ? -17.361 1.763 14.412 1.00 97.56 299 ILE A N 1
ATOM 2479 C CA . ILE A 1 299 ? -18.749 1.289 14.477 1.00 97.56 299 ILE A CA 1
ATOM 2480 C C . ILE A 1 299 ? -19.694 2.483 14.542 1.00 97.56 299 ILE A C 1
ATOM 2482 O O . ILE A 1 299 ? -19.690 3.239 15.517 1.00 97.56 299 ILE A O 1
ATOM 2486 N N . SER A 1 300 ? -20.516 2.654 13.506 1.00 96.88 300 SER A N 1
ATOM 2487 C CA . SER A 1 300 ? -21.459 3.772 13.401 1.00 96.88 300 SER A CA 1
ATOM 2488 C C . SER A 1 300 ? -22.533 3.714 14.486 1.00 96.88 300 SER A C 1
ATOM 2490 O O . SER A 1 300 ? -23.143 2.671 14.725 1.00 96.88 300 SER A O 1
ATOM 2492 N N . ARG A 1 301 ? -22.812 4.861 15.116 1.00 96.69 301 ARG A N 1
ATOM 2493 C CA . ARG A 1 301 ? -23.927 5.019 16.063 1.00 96.69 301 ARG A CA 1
ATOM 2494 C C . ARG A 1 301 ? -25.285 4.960 15.372 1.00 96.69 301 ARG A C 1
ATOM 2496 O O . ARG A 1 301 ? -26.244 4.509 15.986 1.00 96.69 301 ARG A O 1
ATOM 2503 N N . ALA A 1 302 ? -25.371 5.417 14.123 1.00 94.25 302 ALA A N 1
ATOM 2504 C CA . ALA A 1 302 ? -26.642 5.582 13.423 1.00 94.25 302 ALA A CA 1
ATOM 2505 C C . ALA A 1 302 ? -27.265 4.244 12.999 1.00 94.25 302 ALA A C 1
ATOM 2507 O O . ALA A 1 302 ? -28.476 4.072 13.072 1.00 94.25 302 ALA A O 1
ATOM 2508 N N . ASN A 1 303 ? -26.444 3.296 12.542 1.00 92.81 303 ASN A N 1
ATOM 2509 C CA . ASN A 1 303 ? -26.925 2.055 11.922 1.00 92.81 303 ASN A CA 1
ATOM 2510 C C . ASN A 1 303 ? -26.106 0.804 12.286 1.00 92.81 303 ASN A C 1
ATOM 2512 O O . ASN A 1 303 ? -26.361 -0.267 11.729 1.00 92.81 303 ASN A O 1
ATOM 2516 N N . ASN A 1 304 ? -25.144 0.917 13.213 1.00 93.62 304 ASN A N 1
ATOM 2517 C CA . ASN A 1 304 ? -24.182 -0.137 13.556 1.00 93.62 304 ASN A CA 1
ATOM 2518 C C . ASN A 1 304 ? -23.353 -0.638 12.359 1.00 93.62 304 ASN A C 1
ATOM 2520 O O . ASN A 1 304 ? -22.872 -1.769 12.388 1.00 93.62 304 ASN A O 1
ATOM 2524 N N . ALA A 1 305 ? -23.180 0.177 11.314 1.00 95.06 305 ALA A N 1
ATOM 2525 C CA . ALA A 1 305 ? -22.284 -0.162 10.216 1.00 95.06 305 ALA A CA 1
ATOM 2526 C C . ALA A 1 305 ? -20.835 -0.282 10.700 1.00 95.06 305 ALA A C 1
ATOM 2528 O O . ALA A 1 305 ? -20.376 0.511 11.529 1.00 95.06 305 ALA A O 1
ATOM 2529 N N . TYR A 1 306 ? -20.148 -1.290 10.168 1.00 95.81 306 TYR A N 1
ATOM 2530 C CA . TYR A 1 306 ? -18.777 -1.651 10.501 1.00 95.81 306 TYR A CA 1
ATOM 2531 C C . TYR A 1 306 ? -17.847 -1.125 9.413 1.00 95.81 306 TYR A C 1
ATOM 2533 O O . TYR A 1 306 ? -17.894 -1.586 8.274 1.00 95.81 306 TYR A O 1
ATOM 2541 N N . TYR A 1 307 ? -16.998 -0.163 9.748 1.00 97.19 307 TYR A N 1
ATOM 2542 C CA . TYR A 1 307 ? -16.046 0.421 8.811 1.00 97.19 307 TYR A CA 1
ATOM 2543 C C . TYR A 1 307 ? -14.667 -0.168 9.060 1.00 97.19 307 TYR A C 1
ATOM 2545 O O . TYR A 1 307 ? -14.168 -0.098 10.180 1.00 97.19 307 TYR A O 1
ATOM 2553 N N . GLN A 1 308 ? -14.043 -0.686 8.007 1.00 97.44 308 GLN A N 1
ATOM 2554 C CA . GLN A 1 308 ? -12.622 -1.003 7.972 1.00 97.44 308 GLN A CA 1
ATOM 2555 C C . GLN A 1 308 ? -11.940 0.005 7.051 1.00 97.44 308 GLN A C 1
ATOM 2557 O O . GLN A 1 308 ? -12.107 -0.026 5.831 1.00 97.44 308 GLN A O 1
ATOM 2562 N N . VAL A 1 309 ? -11.200 0.924 7.654 1.00 98.31 309 VAL A N 1
ATOM 2563 C CA . VAL A 1 309 ? -10.552 2.036 6.968 1.00 98.31 309 VAL A CA 1
ATOM 2564 C C . VAL A 1 309 ? -9.062 1.746 6.842 1.00 98.31 309 VAL A C 1
ATOM 2566 O O . VAL A 1 309 ? -8.389 1.505 7.842 1.00 98.31 309 VAL A O 1
ATOM 2569 N N . PHE A 1 310 ? -8.538 1.799 5.625 1.00 97.94 310 PHE A N 1
ATOM 2570 C CA . PHE A 1 310 ? -7.119 1.630 5.334 1.00 97.94 310 PHE A CA 1
ATOM 2571 C C . PHE A 1 310 ? -6.435 2.994 5.263 1.00 97.94 310 PHE A C 1
ATOM 2573 O O . PHE A 1 310 ? -6.894 3.883 4.537 1.00 97.94 310 PHE A O 1
ATOM 2580 N N . ILE A 1 311 ? -5.352 3.156 6.023 1.00 97.31 311 ILE A N 1
ATOM 2581 C CA . ILE A 1 311 ? -4.609 4.411 6.141 1.00 97.31 311 ILE A CA 1
ATOM 2582 C C . ILE A 1 311 ? -3.128 4.128 5.906 1.00 97.31 311 ILE A C 1
ATOM 2584 O O . ILE A 1 311 ? -2.557 3.233 6.524 1.00 97.31 311 ILE A O 1
ATOM 2588 N N . GLU A 1 312 ? -2.518 4.934 5.042 1.00 94.56 312 GLU A N 1
ATOM 2589 C CA . GLU A 1 312 ? -1.128 4.782 4.626 1.00 94.56 312 GLU A CA 1
ATOM 2590 C C . GLU A 1 312 ? -0.412 6.150 4.683 1.00 94.56 312 GLU A C 1
ATOM 2592 O O . GLU A 1 312 ? -0.738 7.055 3.902 1.00 94.56 312 GLU A O 1
ATOM 2597 N N . PRO A 1 313 ? 0.547 6.348 5.601 1.00 92.62 313 PRO A N 1
ATOM 2598 C CA . PRO A 1 313 ? 1.488 7.451 5.541 1.00 92.62 313 PRO A CA 1
ATOM 2599 C C . PRO A 1 313 ? 2.531 7.251 4.427 1.00 92.62 313 PRO A C 1
ATOM 2601 O O . PRO A 1 313 ? 3.094 6.172 4.252 1.00 92.62 313 PRO A O 1
ATOM 2604 N N . LYS A 1 314 ? 2.852 8.317 3.687 1.00 87.50 314 LYS A N 1
ATOM 2605 C CA . LYS A 1 314 ? 3.901 8.319 2.658 1.00 87.50 314 LYS A CA 1
ATOM 2606 C C . LYS A 1 314 ? 4.802 9.545 2.689 1.00 87.50 314 LYS A C 1
ATOM 2608 O O . LYS A 1 314 ? 4.358 10.674 2.890 1.00 87.50 314 LYS A O 1
ATOM 2613 N N . GLY A 1 315 ? 6.092 9.293 2.458 1.00 81.81 315 GLY A N 1
ATOM 2614 C CA . GLY A 1 315 ? 7.066 10.329 2.125 1.00 81.81 315 GLY A CA 1
ATOM 2615 C C . GLY A 1 315 ? 6.783 10.897 0.734 1.00 81.81 315 GLY A C 1
ATOM 2616 O O . GLY A 1 315 ? 6.342 10.171 -0.158 1.00 81.81 315 GLY A O 1
ATOM 2617 N N . ASN A 1 316 ? 7.015 12.198 0.551 1.00 73.38 316 ASN A N 1
ATOM 2618 C CA . ASN A 1 316 ? 6.706 12.900 -0.701 1.00 73.38 316 ASN A CA 1
ATOM 2619 C C . ASN A 1 316 ? 7.476 12.337 -1.913 1.00 73.38 316 ASN A C 1
ATOM 2621 O O . ASN A 1 316 ? 6.981 12.385 -3.034 1.00 73.38 316 ASN A O 1
ATOM 2625 N N . ASP A 1 317 ? 8.669 11.798 -1.674 1.00 70.12 317 ASP A N 1
ATOM 2626 C CA . ASP A 1 317 ? 9.589 11.200 -2.646 1.00 70.12 317 ASP A CA 1
ATOM 2627 C C . ASP A 1 317 ? 9.102 9.855 -3.209 1.00 70.12 317 ASP A C 1
ATOM 2629 O O . ASP A 1 317 ? 9.477 9.480 -4.315 1.00 70.12 317 ASP A O 1
ATOM 2633 N N . ARG A 1 318 ? 8.223 9.148 -2.489 1.00 71.81 318 ARG A N 1
ATOM 2634 C CA . ARG A 1 318 ? 7.756 7.796 -2.854 1.00 71.81 318 ARG A CA 1
ATOM 2635 C C . ARG A 1 318 ? 6.381 7.764 -3.514 1.00 71.81 318 ARG A C 1
ATOM 2637 O O . ARG A 1 318 ? 5.852 6.692 -3.790 1.00 71.81 318 ARG A O 1
ATOM 2644 N N . LEU A 1 319 ? 5.783 8.929 -3.766 1.00 71.12 319 LEU A N 1
ATOM 2645 C CA . LEU A 1 319 ? 4.410 9.017 -4.272 1.00 71.12 319 LEU A CA 1
ATOM 2646 C C . LEU A 1 319 ? 4.245 8.400 -5.668 1.00 71.12 319 LEU A C 1
ATOM 2648 O O . LEU A 1 319 ? 3.208 7.802 -5.934 1.00 71.12 319 LEU A O 1
ATOM 2652 N N . LEU A 1 320 ? 5.250 8.526 -6.542 1.00 70.00 320 LEU A N 1
ATOM 2653 C CA . LEU A 1 320 ? 5.197 7.949 -7.890 1.00 70.00 320 LEU A CA 1
ATOM 2654 C C . LEU A 1 320 ? 5.301 6.418 -7.856 1.00 70.00 320 LEU A C 1
ATOM 2656 O O . LEU A 1 320 ? 4.495 5.742 -8.485 1.00 70.00 320 LEU A O 1
ATOM 2660 N N . GLU A 1 321 ? 6.236 5.872 -7.075 1.00 73.88 321 GLU A N 1
ATOM 2661 C CA . GLU A 1 321 ? 6.437 4.418 -6.950 1.00 73.88 321 GLU A CA 1
ATOM 2662 C C . GLU A 1 321 ? 5.234 3.708 -6.304 1.00 73.88 321 GLU A C 1
ATOM 2664 O O . GLU A 1 321 ? 4.922 2.563 -6.634 1.00 73.88 321 GLU A O 1
ATOM 2669 N N . ASP A 1 322 ? 4.533 4.396 -5.398 1.00 83.94 322 ASP A N 1
ATOM 2670 C CA . ASP A 1 322 ? 3.381 3.863 -4.668 1.00 83.94 322 ASP A CA 1
ATOM 2671 C C . ASP A 1 322 ? 2.021 4.288 -5.262 1.00 83.94 322 ASP A C 1
ATOM 2673 O O . ASP A 1 322 ? 0.976 4.022 -4.661 1.00 83.94 322 ASP A O 1
ATOM 2677 N N . ALA A 1 323 ? 1.989 4.879 -6.464 1.00 85.25 323 ALA A N 1
ATOM 2678 C CA . ALA A 1 323 ? 0.752 5.327 -7.117 1.00 85.25 323 ALA A CA 1
ATOM 2679 C C . ALA A 1 323 ? -0.284 4.196 -7.279 1.00 85.25 323 ALA A C 1
ATOM 2681 O O . ALA A 1 323 ? -1.493 4.400 -7.132 1.00 85.25 323 ALA A O 1
ATOM 2682 N N . TRP A 1 324 ? 0.178 2.968 -7.518 1.00 89.31 324 TRP A N 1
ATOM 2683 C CA . TRP A 1 324 ? -0.696 1.801 -7.621 1.00 89.31 324 TRP A CA 1
ATOM 2684 C C . TRP A 1 324 ? -1.422 1.461 -6.308 1.00 89.31 324 TRP A C 1
ATOM 2686 O O . TRP A 1 324 ? -2.579 1.039 -6.341 1.00 89.31 324 TRP A O 1
ATOM 2696 N N . LYS A 1 325 ? -0.793 1.690 -5.147 1.00 92.31 325 LYS A N 1
ATOM 2697 C CA . LYS A 1 325 ? -1.429 1.498 -3.833 1.00 92.31 325 LYS A CA 1
ATOM 2698 C C . LYS A 1 325 ? -2.531 2.535 -3.620 1.00 92.31 325 LYS A C 1
ATOM 2700 O O . LYS A 1 325 ? -3.605 2.194 -3.129 1.00 92.31 325 LYS A O 1
ATOM 2705 N N . GLU A 1 326 ? -2.318 3.780 -4.053 1.00 90.38 326 GLU A N 1
ATOM 2706 C CA . GLU A 1 326 ? -3.359 4.815 -3.999 1.00 90.38 326 GLU A CA 1
ATOM 2707 C C . GLU A 1 326 ? -4.541 4.464 -4.918 1.00 90.38 326 GLU A C 1
ATOM 2709 O O . GLU A 1 326 ? -5.702 4.588 -4.520 1.00 90.38 326 GLU A O 1
ATOM 2714 N N . ASN A 1 327 ? -4.272 3.921 -6.111 1.00 90.94 327 ASN A N 1
ATOM 2715 C CA . ASN A 1 327 ? -5.313 3.398 -7.002 1.00 90.94 327 ASN A CA 1
ATOM 2716 C C . ASN A 1 327 ? -6.082 2.224 -6.382 1.00 90.94 327 ASN A C 1
ATOM 2718 O O . ASN A 1 327 ? -7.302 2.125 -6.550 1.00 90.94 327 ASN A O 1
ATOM 2722 N N . MET A 1 328 ? -5.404 1.360 -5.628 1.00 93.00 328 MET A N 1
ATOM 2723 C CA . MET A 1 328 ? -6.046 0.281 -4.886 1.00 93.00 328 MET A CA 1
ATOM 2724 C C . MET A 1 328 ? -6.986 0.828 -3.803 1.00 93.00 328 MET A C 1
ATOM 2726 O O . MET A 1 328 ? -8.156 0.443 -3.762 1.00 93.00 328 MET A O 1
ATOM 2730 N N . LEU A 1 329 ? -6.524 1.789 -2.996 1.00 94.81 329 LEU A N 1
A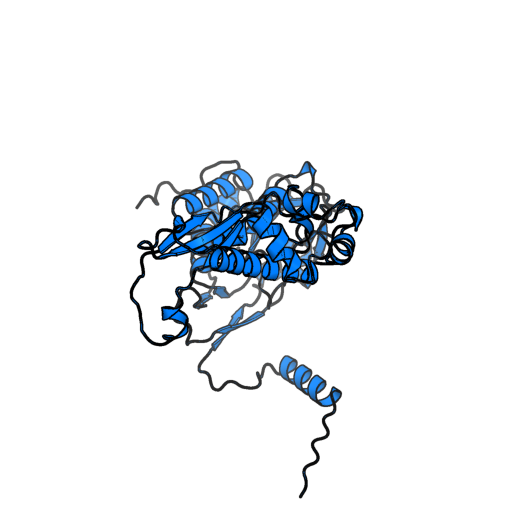TOM 2731 C CA . LEU A 1 329 ? -7.341 2.488 -1.995 1.00 94.81 329 LEU A CA 1
ATOM 2732 C C . LEU A 1 329 ? -8.544 3.189 -2.632 1.00 94.81 329 LEU A C 1
ATOM 2734 O O . LEU A 1 329 ? -9.658 3.105 -2.119 1.00 94.81 329 LEU A O 1
ATOM 2738 N N . LYS A 1 330 ? -8.352 3.833 -3.786 1.00 93.50 330 LYS A N 1
ATOM 2739 C CA . LYS A 1 330 ? -9.435 4.445 -4.563 1.00 93.50 330 LYS A CA 1
ATOM 2740 C C . LYS A 1 330 ? -10.462 3.407 -5.013 1.00 93.50 330 LYS A C 1
ATOM 2742 O O . LYS A 1 330 ? -11.657 3.648 -4.866 1.00 93.50 330 LYS A O 1
ATOM 2747 N N . THR A 1 331 ? -10.004 2.268 -5.526 1.00 92.69 331 THR A N 1
ATOM 2748 C CA . THR A 1 331 ? -10.868 1.190 -6.029 1.00 92.69 331 THR A CA 1
ATOM 2749 C C . THR A 1 331 ? -11.720 0.578 -4.919 1.00 92.69 331 THR A C 1
ATOM 2751 O O . THR A 1 331 ? -12.894 0.304 -5.152 1.00 92.69 331 THR A O 1
ATOM 2754 N N . LEU A 1 332 ? -11.174 0.445 -3.704 1.00 92.94 332 LEU A N 1
ATOM 2755 C CA . LEU A 1 332 ? -11.912 -0.041 -2.530 1.00 92.94 332 LEU A CA 1
ATOM 2756 C C . LEU A 1 332 ? -13.133 0.821 -2.182 1.00 92.94 332 LEU A C 1
ATOM 2758 O O . LEU A 1 332 ? -14.097 0.304 -1.636 1.00 92.94 332 LEU A O 1
ATOM 2762 N N . ASN A 1 333 ? -13.122 2.110 -2.535 1.00 92.81 333 ASN A N 1
ATOM 2763 C CA . ASN A 1 333 ? -14.249 3.009 -2.277 1.00 92.81 333 ASN A CA 1
ATOM 2764 C C . ASN A 1 333 ? -15.401 2.859 -3.286 1.00 92.81 333 ASN A C 1
ATOM 2766 O O . ASN A 1 333 ? -16.412 3.550 -3.158 1.00 92.81 333 ASN A O 1
ATOM 2770 N N . ASN A 1 334 ? -15.259 2.013 -4.312 1.00 90.62 334 ASN A N 1
ATOM 2771 C CA . ASN A 1 334 ? -16.344 1.714 -5.239 1.00 90.62 334 ASN A CA 1
ATOM 2772 C C . ASN A 1 334 ? -17.184 0.547 -4.701 1.00 90.62 334 ASN A C 1
ATOM 2774 O O . ASN A 1 334 ? -16.929 -0.614 -5.026 1.00 90.62 334 ASN A O 1
ATOM 2778 N N . ASN A 1 335 ? -18.188 0.878 -3.887 1.00 81.12 335 ASN A N 1
ATOM 2779 C CA . ASN A 1 335 ? -19.049 -0.103 -3.223 1.00 81.12 335 ASN A CA 1
ATOM 2780 C C . ASN A 1 335 ? -19.757 -1.055 -4.200 1.00 81.12 335 ASN A C 1
ATOM 2782 O O . ASN A 1 335 ? -19.986 -2.201 -3.835 1.00 81.12 335 ASN A O 1
ATOM 2786 N N . ASP A 1 336 ? -20.040 -0.627 -5.434 1.00 85.75 336 ASP A N 1
ATOM 2787 C CA . ASP A 1 336 ? -20.741 -1.453 -6.428 1.00 85.75 336 ASP A CA 1
ATOM 2788 C C . ASP A 1 336 ? -19.896 -2.640 -6.912 1.00 85.75 336 ASP A C 1
ATOM 2790 O O . ASP A 1 336 ? -20.419 -3.595 -7.484 1.00 85.75 336 ASP A O 1
ATOM 2794 N N . ARG A 1 337 ? -18.574 -2.586 -6.706 1.00 85.69 337 ARG A N 1
ATOM 2795 C CA . ARG A 1 337 ? -17.664 -3.680 -7.060 1.00 85.69 337 ARG A CA 1
ATOM 2796 C C . ARG A 1 337 ? -17.458 -4.664 -5.918 1.00 85.69 337 ARG A C 1
ATOM 2798 O O . ARG A 1 337 ? -17.182 -5.827 -6.188 1.00 85.69 337 ARG A O 1
ATOM 2805 N N . ILE A 1 338 ? -17.543 -4.204 -4.671 1.00 90.31 338 ILE A N 1
ATOM 2806 C CA . ILE A 1 338 ? -17.152 -4.978 -3.491 1.00 90.31 338 ILE A CA 1
ATOM 2807 C C . ILE A 1 338 ? -18.261 -5.956 -3.107 1.00 90.31 338 ILE A C 1
ATOM 2809 O O . ILE A 1 338 ? -19.397 -5.564 -2.862 1.00 90.31 338 ILE A O 1
ATOM 2813 N N . VAL A 1 339 ? -17.903 -7.233 -2.993 1.00 89.44 339 VAL A N 1
ATOM 2814 C CA . VAL A 1 339 ? -18.809 -8.305 -2.572 1.00 89.44 339 VAL A CA 1
ATOM 2815 C C . VAL A 1 339 ? -18.379 -8.807 -1.197 1.00 89.44 339 VAL A C 1
ATOM 2817 O O . VAL A 1 339 ? -17.258 -9.281 -1.019 1.00 89.44 339 VAL A O 1
ATOM 2820 N N . LEU A 1 340 ? -19.281 -8.704 -0.223 1.00 87.75 340 LEU A N 1
ATOM 2821 C CA . LEU A 1 340 ? -19.099 -9.172 1.150 1.00 87.75 340 LEU A CA 1
ATOM 2822 C C . LEU A 1 340 ? -20.191 -10.200 1.436 1.00 87.75 340 LEU A C 1
ATOM 2824 O O . LEU A 1 340 ? -21.359 -9.835 1.534 1.00 87.75 340 LEU A O 1
ATOM 2828 N N . GLU A 1 341 ? -19.825 -11.477 1.540 1.00 68.62 341 GLU A N 1
ATOM 2829 C CA . GLU A 1 341 ? -20.808 -12.565 1.678 1.00 68.62 341 GLU A CA 1
ATOM 2830 C C . GLU A 1 341 ? -21.559 -12.522 3.020 1.00 68.62 341 GLU A C 1
ATOM 2832 O O . GLU A 1 341 ? -22.689 -12.992 3.115 1.00 68.62 341 GLU A O 1
ATOM 2837 N N . GLU A 1 342 ? -20.960 -11.915 4.051 1.00 63.12 342 GLU A N 1
ATOM 2838 C CA . GLU A 1 342 ? -21.423 -12.053 5.436 1.00 63.12 342 GLU A CA 1
ATOM 2839 C C . GLU A 1 342 ? -22.145 -10.818 6.010 1.00 63.12 342 GLU A C 1
ATOM 2841 O O . GLU A 1 342 ? -22.752 -10.930 7.076 1.00 63.12 342 GLU A O 1
ATOM 2846 N N . ASN A 1 343 ? -22.080 -9.628 5.386 1.00 70.88 343 ASN A N 1
ATOM 2847 C CA . ASN A 1 343 ? -22.623 -8.416 6.023 1.00 70.88 343 ASN A CA 1
ATOM 2848 C C . ASN A 1 343 ? -22.828 -7.212 5.078 1.00 70.88 343 ASN A C 1
ATOM 2850 O O . ASN A 1 343 ? -21.875 -6.538 4.679 1.00 70.88 343 ASN A O 1
ATOM 2854 N N . ASP A 1 344 ? -24.087 -6.851 4.831 1.00 78.69 344 ASP A N 1
ATOM 2855 C CA . ASP A 1 344 ? -24.504 -5.668 4.064 1.00 78.69 344 ASP A CA 1
ATOM 2856 C C . ASP A 1 344 ? -24.174 -4.329 4.754 1.00 78.69 344 ASP A C 1
ATOM 2858 O O . ASP A 1 344 ? -24.246 -3.263 4.132 1.00 78.69 344 ASP A O 1
ATOM 2862 N N . LYS A 1 345 ? -23.769 -4.354 6.030 1.00 88.50 345 LYS A N 1
ATOM 2863 C CA . LYS A 1 345 ? -23.378 -3.179 6.827 1.00 88.50 345 LYS A CA 1
ATOM 2864 C C . LYS A 1 345 ? -21.871 -2.987 6.961 1.00 88.50 345 LYS A C 1
ATOM 2866 O O . LYS A 1 345 ? -21.448 -2.055 7.647 1.00 88.50 345 LYS A O 1
ATOM 2871 N N . VAL A 1 346 ? -21.055 -3.827 6.328 1.00 93.06 346 VAL A N 1
ATOM 2872 C CA . VAL A 1 346 ? -19.601 -3.630 6.297 1.00 93.06 346 VAL A CA 1
ATOM 2873 C C . VAL A 1 346 ? -19.231 -2.635 5.197 1.00 93.06 346 VAL A C 1
ATOM 2875 O O . VAL A 1 346 ? -19.799 -2.638 4.104 1.00 93.06 346 VAL A O 1
ATOM 2878 N N . ARG A 1 347 ? -18.301 -1.731 5.500 1.00 93.94 347 ARG A N 1
ATOM 2879 C CA . ARG A 1 347 ? -17.786 -0.708 4.586 1.00 93.94 347 ARG A CA 1
ATOM 2880 C C . ARG A 1 347 ? -16.265 -0.767 4.587 1.00 93.94 347 ARG A C 1
ATOM 2882 O O . ARG A 1 347 ? -15.637 -0.558 5.624 1.00 93.94 347 ARG A O 1
ATOM 2889 N N . LEU A 1 348 ? -15.678 -1.049 3.429 1.00 95.75 348 LEU A N 1
ATOM 2890 C CA . LEU A 1 348 ? -14.232 -1.014 3.230 1.00 95.75 348 LEU A CA 1
ATOM 2891 C C . LEU A 1 348 ? -13.875 0.340 2.629 1.00 95.75 348 LEU A C 1
ATOM 2893 O O . LEU A 1 348 ? -14.369 0.683 1.562 1.00 95.75 348 LEU A O 1
ATOM 2897 N N . ILE A 1 349 ? -13.055 1.124 3.323 1.00 97.06 349 ILE A N 1
ATOM 2898 C CA . ILE A 1 349 ? -12.766 2.505 2.930 1.00 97.06 349 ILE A CA 1
ATOM 2899 C C . ILE A 1 349 ? -11.263 2.677 2.767 1.00 97.06 349 ILE A C 1
ATOM 2901 O O . ILE A 1 349 ? -10.500 2.469 3.705 1.00 97.06 349 ILE A O 1
ATOM 2905 N N . GLY A 1 350 ? -10.826 3.090 1.582 1.00 97.06 350 GLY A N 1
ATOM 2906 C CA . GLY A 1 350 ? -9.449 3.519 1.359 1.00 97.06 350 GLY A CA 1
ATOM 2907 C C . GLY A 1 350 ? -9.339 5.033 1.481 1.00 97.06 350 GLY A C 1
ATOM 2908 O O . GLY A 1 350 ? -10.010 5.753 0.737 1.00 97.06 350 GLY A O 1
ATOM 2909 N N . ILE A 1 351 ? -8.500 5.530 2.387 1.00 96.81 351 ILE A N 1
ATOM 2910 C CA . ILE A 1 351 ? -8.211 6.967 2.506 1.00 96.81 351 ILE A CA 1
ATOM 2911 C C . ILE A 1 351 ? -7.003 7.312 1.637 1.00 96.81 351 ILE A C 1
ATOM 2913 O O . ILE A 1 351 ? -6.096 6.499 1.488 1.00 96.81 351 ILE A O 1
ATOM 2917 N N . LYS A 1 352 ? -6.987 8.510 1.049 1.00 94.81 352 LYS A N 1
ATOM 2918 C CA . LYS A 1 352 ? -5.801 9.049 0.367 1.00 94.81 352 LYS A CA 1
ATOM 2919 C C . LYS A 1 352 ? -4.559 8.995 1.261 1.00 94.81 352 LYS A C 1
ATOM 2921 O O . LYS A 1 352 ? -4.666 8.966 2.485 1.00 94.81 352 LYS A O 1
ATOM 2926 N N . PHE A 1 353 ? -3.371 9.018 0.666 1.00 94.44 353 PHE A N 1
ATOM 2927 C CA . PHE A 1 353 ? -2.141 8.982 1.455 1.00 94.44 353 PHE A CA 1
ATOM 2928 C C . PHE A 1 353 ? -2.003 10.182 2.384 1.00 94.44 353 PHE A C 1
ATOM 2930 O O . PHE A 1 353 ? -2.260 11.326 2.007 1.00 94.44 353 PHE A O 1
ATOM 2937 N N . PHE A 1 354 ? -1.519 9.912 3.592 1.00 93.12 354 PHE A N 1
ATOM 2938 C CA . PHE A 1 354 ? -1.068 10.957 4.492 1.00 93.12 354 PHE A CA 1
ATOM 2939 C C . PHE A 1 354 ? 0.372 11.338 4.144 1.00 93.12 354 PHE A C 1
ATOM 2941 O O . PHE A 1 354 ? 1.280 10.525 4.293 1.00 93.12 354 PHE A O 1
ATOM 2948 N N . ALA A 1 355 ? 0.600 12.579 3.727 1.00 90.19 355 ALA A N 1
ATOM 2949 C CA . ALA A 1 355 ? 1.940 13.109 3.490 1.00 90.19 355 ALA A CA 1
ATOM 2950 C C . ALA A 1 355 ? 2.083 14.505 4.106 1.00 90.19 355 ALA A C 1
ATOM 2952 O O . ALA A 1 355 ? 1.095 15.210 4.312 1.00 90.19 355 ALA A O 1
ATOM 2953 N N . THR A 1 356 ? 3.316 14.914 4.415 1.00 83.31 356 THR A N 1
ATOM 2954 C CA . THR A 1 356 ? 3.572 16.179 5.126 1.00 83.31 356 THR A CA 1
ATOM 2955 C C . THR A 1 356 ? 3.554 17.411 4.225 1.00 83.31 356 THR A C 1
ATOM 2957 O O . THR A 1 356 ? 3.541 18.523 4.743 1.00 83.31 356 THR A O 1
ATOM 2960 N N . ALA A 1 357 ? 3.579 17.251 2.897 1.00 86.25 357 ALA A N 1
ATOM 2961 C CA . ALA A 1 357 ? 3.367 18.375 1.986 1.00 86.25 357 ALA A CA 1
ATOM 2962 C C . ALA A 1 357 ? 1.959 18.958 2.180 1.00 86.25 357 ALA A C 1
ATOM 2964 O O . ALA A 1 357 ? 0.983 18.210 2.177 1.00 86.25 357 ALA A O 1
ATOM 2965 N N . THR A 1 358 ? 1.849 20.285 2.294 1.00 85.00 358 THR A N 1
ATOM 2966 C CA . THR A 1 358 ? 0.600 20.984 2.644 1.00 85.00 358 THR A CA 1
ATOM 2967 C C . THR A 1 358 ? -0.591 20.558 1.786 1.00 85.00 358 THR A C 1
ATOM 2969 O O . THR A 1 358 ? -1.630 20.201 2.328 1.00 85.00 358 THR A O 1
ATOM 2972 N N . SER A 1 359 ? -0.440 20.510 0.460 1.00 87.25 359 SER A N 1
ATOM 2973 C CA . SER A 1 359 ? -1.527 20.109 -0.446 1.00 87.25 359 SER A CA 1
ATOM 2974 C C . SER A 1 359 ? -2.019 18.681 -0.186 1.00 87.25 359 SER A C 1
ATOM 2976 O O . SER A 1 359 ? -3.220 18.440 -0.097 1.00 87.25 359 SER A O 1
ATOM 2978 N N . ARG A 1 360 ? -1.096 17.731 0.002 1.00 87.88 360 ARG A N 1
ATOM 2979 C CA . ARG A 1 360 ? -1.420 16.325 0.285 1.00 87.88 360 ARG A CA 1
ATOM 2980 C C . ARG A 1 360 ? -2.026 16.143 1.673 1.00 87.88 360 ARG A C 1
ATOM 2982 O O . ARG A 1 360 ? -2.978 15.385 1.826 1.00 87.88 360 ARG A O 1
ATOM 2989 N N . TYR A 1 361 ? -1.520 16.875 2.660 1.00 90.44 361 TYR A N 1
ATOM 2990 C CA . TYR A 1 361 ? -2.097 16.917 3.997 1.00 90.44 361 TYR A CA 1
ATOM 2991 C C . TYR A 1 361 ? -3.562 17.378 3.963 1.00 90.44 361 TYR A C 1
ATOM 2993 O O . TYR A 1 361 ? -4.432 16.755 4.568 1.00 90.44 361 TYR A O 1
ATOM 3001 N N . GLU A 1 362 ? -3.865 18.445 3.223 1.00 91.69 362 GLU A N 1
ATOM 3002 C CA . GLU A 1 362 ? -5.236 18.942 3.096 1.00 91.69 362 GLU A CA 1
ATOM 3003 C C . GLU A 1 362 ? -6.148 17.986 2.331 1.00 91.69 362 GLU A C 1
ATOM 3005 O O . GLU A 1 362 ? -7.304 17.801 2.717 1.00 91.69 362 GLU A O 1
ATOM 3010 N N . GLU A 1 363 ? -5.634 17.337 1.284 1.00 93.44 363 GLU A N 1
ATOM 3011 C CA . GLU A 1 363 ? -6.363 16.282 0.585 1.00 93.44 363 GLU A CA 1
ATOM 3012 C C . GLU A 1 363 ? -6.717 15.116 1.505 1.00 93.44 363 GLU A C 1
ATOM 3014 O O . GLU A 1 363 ? -7.854 14.653 1.453 1.00 93.44 363 GLU A O 1
ATOM 3019 N N . PHE A 1 364 ? -5.784 14.678 2.352 1.00 95.00 364 PHE A N 1
ATOM 3020 C CA . PHE A 1 364 ? -6.009 13.632 3.347 1.00 95.00 364 PHE A CA 1
ATOM 3021 C C . PHE A 1 364 ? -7.121 14.012 4.332 1.00 95.00 364 PHE A C 1
ATOM 3023 O O . PHE A 1 364 ? -8.064 13.245 4.525 1.00 95.00 364 PHE A O 1
ATOM 3030 N N . ILE A 1 365 ? -7.054 15.216 4.915 1.00 95.31 365 ILE A N 1
ATOM 3031 C CA . ILE A 1 365 ? -8.079 15.694 5.856 1.00 95.31 365 ILE A CA 1
ATOM 3032 C C . ILE A 1 365 ? -9.446 15.759 5.178 1.00 95.31 365 ILE A C 1
ATOM 3034 O O . ILE A 1 365 ? -10.411 15.219 5.713 1.00 95.31 365 ILE A O 1
ATOM 3038 N N . ARG A 1 366 ? -9.526 16.355 3.984 1.00 96.06 366 ARG A N 1
ATOM 3039 C CA . ARG A 1 366 ? -10.782 16.464 3.234 1.00 96.06 366 ARG A CA 1
ATOM 3040 C C . ARG A 1 366 ? -11.353 15.092 2.868 1.00 96.06 366 ARG A C 1
ATOM 3042 O O . ARG A 1 366 ? -12.567 14.912 2.854 1.00 96.06 366 ARG A O 1
ATOM 3049 N N . ASP A 1 367 ? -10.497 14.120 2.565 1.00 96.31 367 ASP A N 1
ATOM 3050 C CA . ASP A 1 367 ? -10.925 12.757 2.250 1.00 96.31 367 ASP A CA 1
ATOM 3051 C C . ASP A 1 367 ? -11.533 12.053 3.476 1.00 96.31 367 ASP A C 1
ATOM 3053 O O . ASP A 1 367 ? -12.587 11.429 3.357 1.00 96.31 367 ASP A O 1
ATOM 3057 N N . ILE A 1 368 ? -10.944 12.233 4.666 1.00 96.62 368 ILE A N 1
ATOM 3058 C CA . ILE A 1 368 ? -11.534 11.776 5.937 1.00 96.62 368 ILE A CA 1
ATOM 3059 C C . ILE A 1 368 ? -12.850 12.505 6.223 1.00 96.62 368 ILE A C 1
ATOM 3061 O O . ILE A 1 368 ? -13.829 11.849 6.567 1.00 96.62 368 ILE A O 1
ATOM 3065 N N . GLU A 1 369 ? -12.902 13.832 6.076 1.00 96.12 369 GLU A N 1
ATOM 3066 C CA . GLU A 1 369 ? -14.128 14.618 6.282 1.00 96.12 369 GLU A CA 1
ATOM 3067 C C . GLU A 1 369 ? -15.271 14.064 5.424 1.00 96.12 369 GLU A C 1
ATOM 3069 O O . GLU A 1 369 ? -16.339 13.738 5.939 1.00 96.12 369 GLU A O 1
ATOM 3074 N N . ASN A 1 370 ? -15.021 13.867 4.129 1.00 96.06 370 ASN A N 1
ATOM 3075 C CA . ASN A 1 370 ? -16.020 13.381 3.183 1.00 96.06 370 ASN A CA 1
ATOM 3076 C C . ASN A 1 370 ? -16.458 11.937 3.452 1.00 96.06 370 ASN A C 1
ATOM 3078 O O . ASN A 1 370 ? -17.645 11.636 3.369 1.00 96.06 370 ASN A O 1
ATOM 3082 N N . LYS A 1 371 ? -15.513 11.036 3.741 1.00 95.56 371 LYS A N 1
ATOM 3083 C CA . LYS A 1 371 ? -15.798 9.596 3.839 1.00 95.56 371 LYS A CA 1
ATOM 3084 C C . LYS A 1 371 ? -16.251 9.160 5.224 1.00 95.56 371 LYS A C 1
ATOM 3086 O O . LYS A 1 371 ? -16.977 8.177 5.334 1.00 95.56 371 LYS A O 1
ATOM 3091 N N . LEU A 1 372 ? -15.787 9.849 6.265 1.00 95.69 372 LEU A N 1
ATOM 3092 C CA . LEU A 1 372 ? -15.936 9.423 7.655 1.00 95.69 372 LEU A CA 1
ATOM 3093 C C . LEU A 1 372 ? -16.634 10.459 8.541 1.00 95.69 372 LEU A C 1
ATOM 3095 O O . LEU A 1 372 ? -16.890 10.140 9.696 1.00 95.69 372 LEU A O 1
ATOM 3099 N N . TYR A 1 373 ? -16.931 11.672 8.060 1.00 95.00 373 TYR A N 1
ATOM 3100 C CA . TYR A 1 373 ? -17.557 12.718 8.881 1.00 95.00 373 TYR A CA 1
ATOM 3101 C C . TYR A 1 373 ? -18.609 13.558 8.130 1.00 95.00 373 TYR A C 1
ATOM 3103 O O . TYR A 1 373 ? -18.801 14.742 8.412 1.00 95.00 373 TYR A O 1
ATOM 3111 N N . ASP A 1 374 ? -19.308 12.950 7.166 1.00 90.94 374 ASP A N 1
ATOM 3112 C CA . ASP A 1 374 ? -20.379 13.562 6.357 1.00 90.94 374 ASP A CA 1
ATOM 3113 C C . ASP A 1 374 ? -19.998 14.899 5.682 1.00 90.94 374 ASP A C 1
ATOM 3115 O O . ASP A 1 374 ? -20.826 15.802 5.550 1.00 90.94 374 ASP A O 1
ATOM 3119 N N . GLY A 1 375 ? -18.724 15.082 5.326 1.00 90.69 375 GLY A N 1
ATOM 3120 C CA . GLY A 1 375 ? -18.200 16.323 4.744 1.00 90.69 375 GLY A CA 1
ATOM 3121 C C . GLY A 1 375 ? -18.120 17.507 5.717 1.00 90.69 375 GLY A C 1
ATOM 3122 O O . GLY A 1 375 ? -17.817 18.627 5.304 1.00 90.69 375 GLY A O 1
ATOM 3123 N N . LYS A 1 376 ? -18.392 17.304 7.013 1.00 91.12 376 LYS A N 1
ATOM 3124 C CA . LYS A 1 376 ? -18.249 18.348 8.040 1.00 91.12 376 LYS A CA 1
ATOM 3125 C C . LYS A 1 376 ? -16.773 18.581 8.344 1.00 91.12 376 LYS A C 1
ATOM 3127 O O . LYS A 1 376 ? -15.959 17.668 8.264 1.00 91.12 376 LYS A O 1
ATOM 3132 N N . SER A 1 377 ? -16.422 19.795 8.771 1.00 90.00 377 SER A N 1
ATOM 3133 C CA . SER A 1 377 ? -15.013 20.110 9.013 1.00 90.00 377 SER A CA 1
ATOM 3134 C C . SER A 1 377 ? -14.453 19.478 10.297 1.00 90.00 377 SER A C 1
ATOM 3136 O O . SER A 1 377 ? -14.946 19.690 11.415 1.00 90.00 377 SER A O 1
ATOM 3138 N N . LEU A 1 378 ? -13.350 18.747 10.141 1.00 87.75 378 LEU A N 1
ATOM 3139 C CA . LEU A 1 378 ? -12.538 18.187 11.216 1.00 87.75 378 LEU A CA 1
ATOM 3140 C C . LEU A 1 378 ? -11.482 19.175 11.712 1.00 87.75 378 LEU A C 1
ATOM 3142 O O . LEU A 1 378 ? -11.090 19.084 12.878 1.00 87.75 378 LEU A O 1
ATOM 3146 N N . LYS A 1 379 ? -11.114 20.192 10.921 1.00 77.44 379 LYS A N 1
ATOM 3147 C CA . LYS A 1 379 ? -10.258 21.289 11.396 1.00 77.44 379 LYS A CA 1
ATOM 3148 C C . LYS A 1 379 ? -10.944 22.007 12.569 1.00 77.44 379 LYS A C 1
ATOM 3150 O O . LYS A 1 379 ? -12.128 22.347 12.532 1.00 77.44 379 LYS A O 1
ATOM 3155 N N . ASN A 1 380 ? -10.229 22.188 13.676 1.00 60.53 380 ASN A N 1
ATOM 3156 C CA . ASN A 1 380 ? -10.673 23.107 14.722 1.00 60.53 380 ASN A CA 1
ATOM 3157 C C . ASN A 1 380 ? -10.398 24.528 14.224 1.00 60.53 380 ASN A C 1
ATOM 3159 O O . ASN A 1 380 ? -9.322 24.775 13.687 1.00 60.53 380 ASN A O 1
ATOM 3163 N N . LYS A 1 381 ? -11.324 25.474 14.436 1.00 48.94 381 LYS A N 1
ATOM 3164 C CA . LYS A 1 381 ? -11.142 26.897 14.073 1.00 48.94 381 LYS A CA 1
ATOM 3165 C C . LYS A 1 381 ? -9.907 27.565 14.723 1.00 48.94 381 LYS A C 1
ATOM 3167 O O . LYS A 1 381 ? -9.655 28.729 14.453 1.00 48.94 381 LYS A O 1
ATOM 3172 N N . SER A 1 382 ? -9.146 26.854 15.557 1.00 37.22 382 SER A N 1
ATOM 3173 C CA . SER A 1 382 ? -8.064 27.391 16.393 1.00 37.22 382 SER A CA 1
ATOM 3174 C C . SER A 1 382 ? -6.655 26.890 16.048 1.00 37.22 382 SER A C 1
ATOM 3176 O O . SER A 1 382 ? -5.746 27.121 16.832 1.00 37.22 382 SER A O 1
ATOM 3178 N N . LEU A 1 383 ? -6.441 26.210 14.916 1.00 35.22 383 LEU A N 1
ATOM 3179 C CA . LEU A 1 383 ? -5.095 25.790 14.481 1.00 35.22 383 LEU A CA 1
ATOM 3180 C C . LEU A 1 383 ? -4.787 26.299 13.065 1.00 35.22 383 LEU A C 1
ATOM 3182 O O . LEU A 1 383 ? -4.507 25.532 12.149 1.00 35.22 383 LEU A O 1
ATOM 3186 N N . LEU A 1 384 ? -4.896 27.618 12.906 1.00 31.77 384 LEU A N 1
ATOM 3187 C CA . LEU A 1 384 ? -4.190 28.392 11.889 1.00 31.77 384 LEU A CA 1
ATOM 3188 C C . LEU A 1 384 ? -3.093 29.162 12.628 1.00 31.77 384 LEU A C 1
ATOM 3190 O O . LEU A 1 384 ? -3.356 30.277 13.062 1.00 31.77 384 LEU A O 1
ATOM 3194 N N . PHE A 1 385 ? -1.930 28.542 12.825 1.00 32.44 385 PHE A N 1
ATOM 3195 C CA . PHE A 1 385 ? -0.656 29.223 13.068 1.00 32.44 385 PHE A CA 1
ATOM 3196 C C . PHE A 1 385 ? 0.477 28.357 12.534 1.00 32.44 385 PHE A C 1
ATOM 3198 O O . PHE A 1 385 ? 0.483 27.147 12.865 1.00 32.44 385 PHE A O 1
#

InterPro domains:
  IPR059908 Uncharacterised protein HI_1054, middle domain [PF27365] (73-188)
  IPR060035 HI_1054, N-terminal region [PF27159] (1-25)

Organism: NCBI:txid556287

pLDDT: mean 85.39, std 17.25, range [27.72, 98.31]